Protein AF-A0A5Q4E7C0-F1 (afdb_monomer)

Radius of gyration: 47.59 Å; Cα contacts (8 Å, |Δi|>4): 1762; chains: 1; bounding box: 120×87×121 Å

Nearest PDB structures (foldseek):
  8gl6-assembly1_D  TM=8.696E-01  e=8.068E-04  Flavobacterium johnsoniae
  4lsd-assembly3_H  TM=7.490E-01  e=9.276E-04  Homo sapiens
  8gln-assembly1_D  TM=7.890E-01  e=3.109E-03  Flavobacterium johnsoniae
  2dm4-assembly1_A  TM=6.962E-01  e=1.226E-03  Homo sapiens
  5m8e-assembly1_B  TM=6.088E-01  e=7.524E-05  Weissella cibaria

Secondary structure (DSSP, 8-state):
-----------------PPPPPEEEE--SS-EEEEEEEE-SSEEEEEEEE-TTSSS-EEEEEEEETT-PBPSS-EEEE---SS-EEEEEEEEETTEEEEEEEEESSTT---EEEEEEEEETTSPEEEEEEE--SS--S-EEEEEEEE-SS-EEEEEEES-TTS--EEEEEEE-TTSSEEEEEEEE--TTS-TT--EEEEEEEE-SS-EEEEEEEEEESEEEEEEEEE-TTS-BSS--EES---SSS-EEEEEEEE-SS-EEEEEEE-TTSSS-EEEEEEE-TT--EEEEEEEEE--TT-------EEEE-SS-EEEEEEEEEEEE-----SSS---HHHHS-PPTT-EEEEEEEEEEEE-TTS-BSS--EEEE-SSS-EEEEEEEE-SSEEEEEEEE-TTTTSS-EEEEEEEEPPPPP--PPPEEEEEEEETTEEEEEEEPPS--TTEEEEEEEETTEEEEEEE-SSEEEE----TT-EEEEEEEEEETTEEPPP---EEEEPPPPEEEEEEEEEE--TTSPPEE-TT-EEEETTTEEEE--TTSEEEEEEEEP-SEEEEEEE-TTB--EEEEEES--TT-EEEEEEPB---S----S--SEEEESSSBSSEEEEEEEEEEEEEEEE-TTS-EEEEEEEEEEEEEEEE-TTSPSEEEEEEEEETTS-EEEEEEEE-

pLDDT: mean 84.05, std 16.21, range [26.16, 98.69]

Structure (mmCIF, N/CA/C/O backbone):
data_AF-A0A5Q4E7C0-F1
#
_entry.id   AF-A0A5Q4E7C0-F1
#
loop_
_atom_site.group_PDB
_atom_site.id
_atom_site.type_symbol
_atom_site.label_atom_id
_atom_site.label_alt_id
_atom_site.label_comp_id
_atom_site.label_asym_id
_atom_site.label_entity_id
_atom_site.label_seq_id
_atom_site.pdbx_PDB_ins_code
_atom_site.Cartn_x
_atom_site.Cartn_y
_atom_site.Cartn_z
_atom_site.occupancy
_atom_site.B_iso_or_equiv
_atom_site.auth_seq_id
_atom_site.auth_comp_id
_atom_site.auth_asym_id
_atom_site.auth_atom_id
_atom_site.pdbx_PDB_model_num
ATOM 1 N N . MET A 1 1 ? 0.612 62.319 -13.928 1.00 38.25 1 MET A N 1
ATOM 2 C CA . MET A 1 1 ? 0.643 61.251 -14.957 1.00 38.25 1 MET A CA 1
ATOM 3 C C . MET A 1 1 ? 1.933 60.479 -14.730 1.00 38.25 1 MET A C 1
ATOM 5 O O . MET A 1 1 ? 2.961 61.124 -14.754 1.00 38.25 1 MET A O 1
ATOM 9 N N . LYS A 1 2 ? 1.989 59.189 -14.405 1.00 33.19 2 LYS A N 1
ATOM 10 C CA . LYS A 1 2 ? 1.045 58.071 -14.517 1.00 33.19 2 LYS A CA 1
ATOM 11 C C . LYS A 1 2 ? 1.163 57.208 -13.246 1.00 33.19 2 LYS A C 1
ATOM 13 O O . LYS A 1 2 ? 2.269 56.993 -12.766 1.00 33.19 2 LYS A O 1
ATOM 18 N N . LYS A 1 3 ? 0.028 56.748 -12.712 1.00 32.31 3 LYS A N 1
ATOM 19 C CA . LYS A 1 3 ? -0.039 55.616 -11.777 1.00 32.31 3 LYS A CA 1
ATOM 20 C C . LYS A 1 3 ? 0.140 54.349 -12.616 1.00 32.31 3 LYS A C 1
ATOM 22 O O . LYS A 1 3 ? -0.642 54.164 -13.545 1.00 32.31 3 LYS A O 1
ATOM 27 N N . SER A 1 4 ? 1.128 53.517 -12.308 1.00 30.39 4 SER A N 1
ATOM 28 C CA . SER A 1 4 ? 1.173 52.139 -12.802 1.00 30.39 4 SER A CA 1
ATOM 29 C C . SER A 1 4 ? 0.552 51.252 -11.732 1.00 30.39 4 SER A C 1
ATOM 31 O O . SER A 1 4 ? 1.042 51.183 -10.609 1.00 30.39 4 SER A O 1
ATOM 33 N N . ILE A 1 5 ? -0.592 50.671 -12.077 1.00 32.06 5 ILE A N 1
ATOM 34 C CA . ILE A 1 5 ? -1.307 49.660 -11.307 1.00 32.06 5 ILE A CA 1
ATOM 35 C C . ILE A 1 5 ? -0.586 48.341 -11.585 1.00 32.06 5 ILE A C 1
ATOM 37 O O . ILE A 1 5 ? -0.561 47.896 -12.729 1.00 32.06 5 ILE A O 1
ATOM 41 N N . LEU A 1 6 ? 0.039 47.762 -10.561 1.00 28.81 6 LEU A N 1
ATOM 42 C CA . LEU A 1 6 ? 0.523 46.387 -10.600 1.00 28.81 6 LEU A CA 1
ATOM 43 C C . LEU A 1 6 ? -0.678 45.503 -10.248 1.00 28.81 6 LEU A C 1
ATOM 45 O O . LEU A 1 6 ? -1.140 45.498 -9.108 1.00 28.81 6 LEU A O 1
ATOM 49 N N . LEU A 1 7 ? -1.249 44.855 -11.259 1.00 26.16 7 LEU A N 1
ATOM 50 C CA . LEU A 1 7 ? -2.330 43.893 -11.103 1.00 26.16 7 LEU A CA 1
ATOM 51 C C . LEU A 1 7 ? -1.687 42.565 -10.674 1.00 26.16 7 LEU A C 1
ATOM 53 O O . LEU A 1 7 ? -1.186 41.827 -11.516 1.00 26.16 7 LEU A O 1
ATOM 57 N N . LEU A 1 8 ? -1.640 42.289 -9.368 1.00 29.36 8 LEU A N 1
ATOM 58 C CA . LEU A 1 8 ? -1.431 40.924 -8.888 1.00 29.36 8 LEU A CA 1
ATOM 59 C C . LEU A 1 8 ? -2.700 40.134 -9.224 1.00 29.36 8 LEU A C 1
ATOM 61 O O . LEU A 1 8 ? -3.740 40.345 -8.599 1.00 29.36 8 LEU A O 1
ATOM 65 N N . LEU A 1 9 ? -2.623 39.249 -10.219 1.00 27.31 9 LEU A N 1
ATOM 66 C CA . LEU A 1 9 ? -3.576 38.152 -10.334 1.00 27.31 9 LEU A CA 1
ATOM 67 C C . LEU A 1 9 ? -3.299 37.187 -9.175 1.00 27.31 9 LEU A C 1
ATOM 69 O O . LEU A 1 9 ? -2.432 36.327 -9.264 1.00 27.31 9 LEU A O 1
ATOM 73 N N . PHE A 1 10 ? -4.034 37.347 -8.078 1.00 27.94 10 PHE A N 1
ATOM 74 C CA . PHE A 1 10 ? -4.340 36.219 -7.209 1.00 27.94 10 PHE A CA 1
ATOM 75 C C . PHE A 1 10 ? -5.337 35.352 -7.979 1.00 27.94 10 PHE A C 1
ATOM 77 O O . PHE A 1 10 ? -6.518 35.694 -8.067 1.00 27.94 10 PHE A O 1
ATOM 84 N N . ILE A 1 11 ? -4.866 34.262 -8.582 1.00 32.81 11 ILE A N 1
ATOM 85 C CA . ILE A 1 11 ? -5.765 33.177 -8.965 1.00 32.81 11 ILE A CA 1
ATOM 86 C C . ILE A 1 11 ? -6.118 32.484 -7.653 1.00 32.81 11 ILE A C 1
ATOM 88 O O . ILE A 1 11 ? -5.355 31.684 -7.124 1.00 32.81 11 ILE A O 1
ATOM 92 N N . ALA A 1 12 ? -7.249 32.886 -7.080 1.00 28.12 12 ALA A N 1
ATOM 93 C CA . ALA A 1 12 ? -7.925 32.095 -6.074 1.00 28.12 12 ALA A CA 1
ATOM 94 C C . ALA A 1 12 ? -8.356 30.795 -6.758 1.00 28.12 12 ALA A C 1
ATOM 96 O O . ALA A 1 12 ? -9.294 30.809 -7.562 1.00 28.12 12 ALA A O 1
ATOM 97 N N . SER A 1 13 ? -7.670 29.691 -6.459 1.00 31.78 13 SER A N 1
ATOM 98 C CA . SER A 1 13 ? -8.275 28.372 -6.587 1.00 31.78 13 SER A CA 1
ATOM 99 C C . SER A 1 13 ? -9.593 28.434 -5.817 1.00 31.78 13 SER A C 1
ATOM 101 O O . SER A 1 13 ? -9.633 28.667 -4.609 1.00 31.78 13 SER A O 1
ATOM 103 N N . HIS A 1 14 ? -10.704 28.360 -6.545 1.00 30.86 14 HIS A N 1
ATOM 104 C CA . HIS A 1 14 ? -12.028 28.248 -5.951 1.00 30.86 14 HIS A CA 1
ATOM 105 C C . HIS A 1 14 ? -12.173 26.833 -5.386 1.00 30.86 14 HIS A C 1
ATOM 107 O O . HIS A 1 14 ? -12.883 26.008 -5.941 1.00 30.86 14 HIS A O 1
ATOM 113 N N . PHE A 1 15 ? -11.530 26.570 -4.254 1.00 30.95 15 PHE A N 1
ATOM 114 C CA . PHE A 1 15 ? -12.076 25.642 -3.279 1.00 30.95 15 PHE A CA 1
ATOM 115 C C . PHE A 1 15 ? -12.756 26.497 -2.216 1.00 30.95 15 PHE A C 1
ATOM 117 O O . PHE A 1 15 ? -12.195 26.810 -1.172 1.00 30.95 15 PHE A O 1
ATOM 124 N N . ILE A 1 16 ? -13.993 26.911 -2.495 1.00 28.52 16 ILE A N 1
ATOM 125 C CA . ILE A 1 16 ? -14.948 27.075 -1.398 1.00 28.52 16 ILE A CA 1
ATOM 126 C C . ILE A 1 16 ? -15.440 25.656 -1.112 1.00 28.52 16 ILE A C 1
ATOM 128 O O . ILE A 1 16 ? -16.555 25.286 -1.465 1.00 28.52 16 ILE A O 1
ATOM 132 N N . THR A 1 17 ? -14.569 24.823 -0.545 1.00 37.03 17 THR A N 1
ATOM 133 C CA . THR A 1 17 ? -15.024 23.663 0.204 1.00 37.03 17 THR A CA 1
ATOM 134 C C . THR A 1 17 ? -15.703 24.244 1.430 1.00 37.03 17 THR A C 1
ATOM 136 O O . THR A 1 17 ? -15.088 24.925 2.252 1.00 37.03 17 THR A O 1
ATOM 139 N N . GLN A 1 18 ? -17.020 24.066 1.516 1.00 35.75 18 GLN A N 1
ATOM 140 C CA . GLN A 1 18 ? -17.698 24.122 2.802 1.00 35.75 18 GLN A CA 1
ATOM 141 C C . GLN A 1 18 ? -16.845 23.276 3.751 1.00 35.75 18 GLN A C 1
ATOM 143 O O . GLN A 1 18 ? -16.598 22.112 3.444 1.00 35.75 18 GLN A O 1
ATOM 148 N N . ALA A 1 19 ? -16.290 23.882 4.806 1.00 48.62 19 ALA A N 1
ATOM 149 C CA . ALA A 1 19 ? -15.492 23.138 5.770 1.00 48.62 19 ALA A CA 1
ATOM 150 C C . ALA A 1 19 ? -16.342 21.945 6.216 1.00 48.62 19 ALA A C 1
ATOM 152 O O . ALA A 1 19 ? -17.463 22.156 6.686 1.00 48.62 19 ALA A O 1
ATOM 153 N N . ALA A 1 20 ? -15.864 20.727 5.952 1.00 66.69 20 ALA A N 1
ATOM 154 C CA . ALA A 1 20 ? -16.591 19.520 6.304 1.00 66.69 20 ALA A CA 1
ATOM 155 C C . ALA A 1 20 ? -16.920 19.586 7.803 1.00 66.69 20 ALA A C 1
ATOM 157 O O . ALA A 1 20 ? -16.056 19.901 8.624 1.00 66.69 20 ALA A O 1
ATOM 158 N N . GLU A 1 21 ? -18.196 19.412 8.139 1.00 84.75 21 GLU A N 1
ATOM 159 C CA . GLU A 1 21 ? -18.675 19.562 9.510 1.00 84.75 21 GLU A CA 1
ATOM 160 C C . GLU A 1 21 ? -18.381 18.277 10.286 1.00 84.75 21 GLU A C 1
ATOM 162 O O . GLU A 1 21 ? -18.687 17.176 9.824 1.00 84.75 21 GLU A O 1
ATOM 167 N N . GLU A 1 22 ? -17.759 18.410 11.457 1.00 93.12 22 GLU A N 1
ATOM 168 C CA . GLU A 1 22 ? -17.497 17.267 12.327 1.00 93.12 22 GLU A CA 1
ATOM 169 C C . GLU A 1 22 ? -18.813 16.704 12.883 1.00 93.12 22 GLU A C 1
ATOM 171 O O . GLU A 1 22 ? -19.705 17.434 13.319 1.00 93.12 22 GLU A O 1
ATOM 176 N N . ILE A 1 23 ? -18.905 15.382 12.916 1.00 95.31 23 ILE A N 1
ATOM 177 C CA . ILE A 1 23 ? -20.088 14.620 13.293 1.00 95.31 23 ILE A CA 1
ATOM 178 C C . ILE A 1 23 ? -19.962 14.226 14.771 1.00 95.31 23 ILE A C 1
ATOM 180 O O . ILE A 1 23 ? -19.063 13.452 15.107 1.00 95.31 23 ILE A O 1
ATOM 184 N N . PRO A 1 24 ? -20.842 14.696 15.673 1.00 95.19 24 PRO A N 1
ATOM 185 C CA . PRO A 1 24 ? -20.871 14.232 17.057 1.00 95.19 24 PRO A CA 1
ATOM 186 C C . PRO A 1 24 ? -21.480 12.824 17.118 1.00 95.19 24 PRO A C 1
ATOM 188 O O . PRO A 1 24 ? -22.698 12.659 17.054 1.00 95.19 24 PRO A O 1
ATOM 191 N N . ILE A 1 25 ? -20.639 11.795 17.234 1.00 96.50 25 ILE A N 1
ATOM 192 C CA . ILE A 1 25 ? -21.076 10.390 17.222 1.00 96.50 25 ILE A CA 1
ATOM 193 C C . ILE A 1 25 ? -21.559 9.962 18.610 1.00 96.50 25 ILE A C 1
ATOM 195 O O . ILE A 1 25 ? -22.623 9.357 18.737 1.00 96.50 25 ILE A O 1
ATOM 199 N N . ALA A 1 26 ? -20.793 10.285 19.654 1.00 93.88 26 ALA A N 1
ATOM 200 C CA . ALA A 1 26 ? -21.159 9.994 21.036 1.00 93.88 26 ALA A CA 1
ATOM 201 C C . ALA A 1 26 ? -20.655 11.103 21.962 1.00 93.88 26 ALA A C 1
ATOM 203 O O . ALA A 1 26 ? -19.454 11.251 22.149 1.00 93.88 26 ALA A O 1
ATOM 204 N N . THR A 1 27 ? -21.580 11.876 22.531 1.00 90.75 27 THR A N 1
ATOM 205 C CA . THR A 1 27 ? -21.290 13.041 23.395 1.00 90.75 27 THR A CA 1
ATOM 206 C C . THR A 1 27 ? -22.042 12.947 24.721 1.00 90.75 27 THR A C 1
ATOM 208 O O . THR A 1 27 ? -22.630 13.908 25.228 1.00 90.75 27 THR A O 1
ATOM 211 N N . GLU A 1 28 ? -22.186 11.72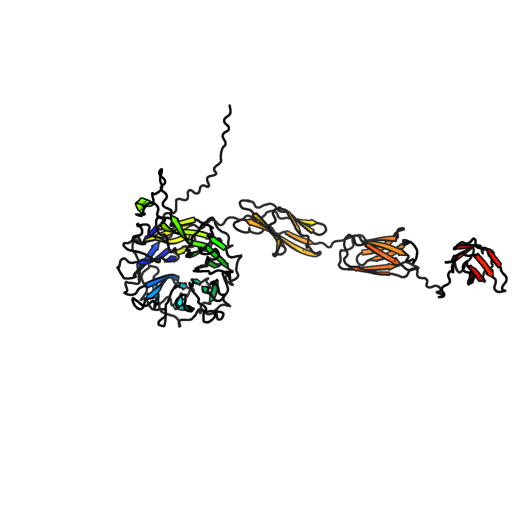2 25.198 1.00 85.75 28 GLU A N 1
ATOM 212 C CA . GLU A 1 28 ? -22.989 11.387 26.359 1.00 85.75 28 GLU A CA 1
ATOM 213 C C . GLU A 1 28 ? -22.184 11.641 27.648 1.00 85.75 28 GLU A C 1
ATOM 215 O O . GLU A 1 28 ? -20.959 11.700 27.601 1.00 85.75 28 GLU A O 1
ATOM 220 N N . PRO A 1 29 ? -22.807 11.785 28.834 1.00 82.75 29 PRO A N 1
ATOM 221 C CA . PRO A 1 29 ? -22.053 12.041 30.063 1.00 82.75 29 PRO A CA 1
ATOM 222 C C . PRO A 1 29 ? -20.962 10.988 30.330 1.00 82.75 29 PRO A C 1
ATOM 224 O O . PRO A 1 29 ? -21.204 9.800 30.142 1.00 82.75 29 PRO A O 1
ATOM 227 N N . TYR A 1 30 ? -19.827 11.412 30.902 1.00 83.69 30 TYR A N 1
ATOM 228 C CA . TYR A 1 30 ? -18.617 10.594 31.127 1.00 83.69 30 TYR A CA 1
ATOM 229 C C . TYR A 1 30 ? -17.862 10.234 29.841 1.00 83.69 30 TYR A C 1
ATOM 231 O O . TYR A 1 30 ? -18.302 10.550 28.753 1.00 83.69 30 TYR A O 1
ATOM 239 N N . SER A 1 31 ? -16.677 9.629 29.965 1.00 86.69 31 SER A N 1
ATOM 240 C CA . SER A 1 31 ? -15.822 9.378 28.801 1.00 86.69 31 SER A CA 1
ATOM 241 C C . SER A 1 31 ? -16.335 8.244 27.910 1.00 86.69 31 SER A C 1
ATOM 243 O O . SER A 1 31 ? -16.548 7.127 28.394 1.00 86.69 31 SER A O 1
ATOM 245 N N . GLN A 1 32 ? -16.366 8.501 26.607 1.00 91.06 32 GLN A N 1
ATOM 246 C CA . GLN A 1 32 ? -16.348 7.522 25.533 1.00 91.06 32 GLN A CA 1
ATOM 247 C C . GLN A 1 32 ? -14.939 7.436 24.925 1.00 91.06 32 GLN A C 1
ATOM 249 O O . GLN A 1 32 ? -14.267 8.441 24.707 1.00 91.06 32 GLN A O 1
ATOM 254 N N . THR A 1 33 ? -14.430 6.220 24.722 1.00 90.94 33 THR A N 1
ATOM 255 C CA . THR A 1 33 ? -13.030 5.990 24.310 1.00 90.94 33 THR A CA 1
ATOM 256 C C . THR A 1 33 ? -12.891 4.786 23.381 1.00 90.94 33 THR A C 1
ATOM 258 O O . THR A 1 33 ? -13.804 3.976 23.267 1.00 90.94 33 THR A O 1
ATOM 261 N N . SER A 1 34 ? -11.727 4.643 22.747 1.00 89.50 34 SER A N 1
ATOM 262 C CA . SER A 1 34 ? -11.350 3.506 21.895 1.00 89.50 34 SER A CA 1
ATOM 263 C C . SER A 1 34 ? -12.333 3.247 20.748 1.00 89.50 34 SER A C 1
ATOM 265 O O . SER A 1 34 ? -12.752 2.111 20.522 1.00 89.50 34 SER A O 1
ATOM 267 N N . ALA A 1 35 ? -12.698 4.316 20.035 1.00 93.94 35 ALA A N 1
ATOM 268 C CA . ALA A 1 35 ? -13.548 4.214 18.859 1.00 93.94 35 ALA A CA 1
ATOM 269 C C . ALA A 1 35 ? -12.886 3.376 17.750 1.00 93.94 35 ALA A C 1
ATOM 271 O O . ALA A 1 35 ? -11.698 3.521 17.455 1.00 93.94 35 ALA A O 1
ATOM 272 N N . ILE A 1 36 ? -13.682 2.505 17.143 1.00 95.62 36 ILE A N 1
ATOM 273 C CA . ILE A 1 36 ? -13.370 1.712 15.955 1.00 95.62 36 ILE A CA 1
ATOM 274 C C . ILE A 1 36 ? -14.550 1.865 14.996 1.00 95.62 36 ILE A C 1
ATOM 276 O O . ILE A 1 36 ? -15.694 1.891 15.448 1.00 95.62 36 ILE A O 1
ATOM 280 N N . ALA A 1 37 ? -14.294 1.986 13.699 1.00 97.31 37 ALA A N 1
ATOM 281 C CA . ALA A 1 37 ? -15.340 2.104 12.689 1.00 97.31 37 ALA A CA 1
ATOM 282 C C . ALA A 1 37 ? -15.185 1.018 11.625 1.00 97.31 37 ALA A C 1
ATOM 284 O O . ALA A 1 37 ? -14.070 0.616 11.305 1.00 97.31 37 ALA A O 1
ATOM 285 N N . THR A 1 38 ? -16.310 0.582 11.069 1.00 97.81 38 THR A N 1
ATOM 286 C CA . THR A 1 38 ? -16.391 -0.265 9.874 1.00 97.81 38 THR A CA 1
ATOM 287 C C . THR A 1 38 ? -17.603 0.160 9.034 1.00 97.81 38 THR A C 1
ATOM 289 O O . THR A 1 38 ? -18.366 1.034 9.457 1.00 97.81 38 THR A O 1
ATOM 292 N N . HIS A 1 39 ? -17.792 -0.431 7.857 1.00 97.44 39 HIS A N 1
ATOM 293 C CA . HIS A 1 39 ? -18.930 -0.172 6.969 1.00 97.44 39 HIS A CA 1
ATOM 294 C C . HIS A 1 39 ? -19.573 -1.493 6.548 1.00 97.44 39 HIS A C 1
ATOM 296 O O . HIS A 1 39 ? -18.871 -2.473 6.310 1.00 97.44 39 HIS A O 1
ATOM 302 N N . ASN A 1 40 ? -20.904 -1.535 6.499 1.00 96.44 40 ASN A N 1
ATOM 303 C CA . ASN A 1 40 ? -21.658 -2.758 6.198 1.00 96.44 40 ASN A CA 1
ATOM 304 C C . ASN A 1 40 ? -22.188 -2.840 4.753 1.00 96.44 40 ASN A C 1
ATOM 306 O O . ASN A 1 40 ? -22.997 -3.713 4.437 1.00 96.44 40 ASN A O 1
ATOM 310 N N . GLY A 1 41 ? -21.772 -1.918 3.886 1.00 94.62 41 GLY A N 1
ATOM 311 C CA . GLY A 1 41 ? -22.298 -1.729 2.533 1.00 94.62 41 GLY A CA 1
ATOM 312 C C . GLY A 1 41 ? -23.452 -0.724 2.442 1.00 94.62 41 GLY A C 1
ATOM 313 O O . GLY A 1 41 ? -23.738 -0.231 1.355 1.00 94.62 41 GLY A O 1
ATOM 314 N N . GLU A 1 42 ? -24.079 -0.351 3.561 1.00 96.06 42 GLU A N 1
ATOM 315 C CA . GLU A 1 42 ? -25.183 0.620 3.599 1.00 96.06 42 GLU A CA 1
ATOM 316 C C . GLU A 1 42 ? -24.863 1.851 4.459 1.00 96.06 42 GLU A C 1
ATOM 318 O O . GLU A 1 42 ? -25.211 2.975 4.095 1.00 96.06 42 GLU A O 1
ATOM 323 N N . GLN A 1 43 ? -24.231 1.645 5.614 1.00 97.50 43 GLN A N 1
ATOM 324 C CA . GLN A 1 43 ? -23.937 2.656 6.625 1.00 97.50 43 GLN A CA 1
ATOM 325 C C . GLN A 1 43 ? -22.646 2.305 7.374 1.00 97.50 43 GLN A C 1
ATOM 327 O O . GLN A 1 43 ? -22.229 1.147 7.465 1.00 97.50 43 GLN A O 1
ATOM 332 N N . PHE A 1 44 ? -22.031 3.314 7.980 1.00 98.38 44 PHE A N 1
ATOM 333 C CA . PHE A 1 44 ? -20.928 3.116 8.909 1.00 98.38 44 PHE A CA 1
ATOM 334 C C . PHE A 1 44 ? -21.451 2.663 10.270 1.00 98.38 44 PHE A C 1
ATOM 336 O O . PHE A 1 44 ? -22.512 3.102 10.722 1.00 98.38 44 PHE A O 1
ATOM 343 N N . PHE A 1 45 ? -20.665 1.847 10.966 1.00 98.44 45 PHE A N 1
ATOM 344 C CA . PHE A 1 45 ? -20.913 1.474 12.351 1.00 98.44 45 PHE A CA 1
ATOM 345 C C . PHE A 1 45 ? -19.677 1.759 13.199 1.00 98.44 45 PHE A C 1
ATOM 347 O O . PHE A 1 45 ? -18.609 1.193 12.963 1.00 98.44 45 PHE A O 1
ATOM 354 N N . ALA A 1 46 ? -19.820 2.654 14.178 1.00 98.06 46 ALA A N 1
ATOM 355 C CA . ALA A 1 46 ? -18.754 3.019 15.102 1.00 98.06 46 ALA A CA 1
ATOM 356 C C . ALA A 1 46 ? -19.000 2.375 16.468 1.00 98.06 46 ALA A C 1
ATOM 358 O O . ALA A 1 46 ? -20.020 2.653 17.093 1.00 98.06 46 ALA A O 1
ATOM 359 N N . GLY A 1 47 ? -18.069 1.544 16.938 1.00 96.19 47 GLY A N 1
ATOM 360 C CA . GLY A 1 47 ? -18.075 0.940 18.272 1.00 96.19 47 GLY A CA 1
ATOM 361 C C . GLY A 1 47 ? -17.082 1.625 19.214 1.00 96.19 47 GLY A C 1
ATOM 362 O O . GLY A 1 47 ? -16.002 2.021 18.787 1.00 96.19 47 GLY A O 1
ATOM 363 N N . TYR A 1 48 ? -17.417 1.765 20.495 1.00 93.88 48 TYR A N 1
ATOM 364 C CA . TYR A 1 48 ? -16.579 2.436 21.499 1.00 93.88 48 TYR A CA 1
ATOM 365 C C . TYR A 1 48 ? -16.852 1.923 22.916 1.00 93.88 48 TYR A C 1
ATOM 367 O O . TYR A 1 48 ? -17.892 1.330 23.212 1.00 93.88 48 TYR A O 1
ATOM 375 N N . ILE A 1 49 ? -15.899 2.175 23.813 1.00 90.88 49 ILE A N 1
ATOM 376 C CA . ILE A 1 49 ? -16.065 2.011 25.259 1.00 90.88 49 ILE A CA 1
ATOM 377 C C . ILE A 1 49 ? -16.847 3.204 25.793 1.00 90.88 49 ILE A C 1
ATOM 379 O O . ILE A 1 49 ? -16.473 4.340 25.523 1.00 90.88 49 ILE A O 1
ATOM 383 N N . ASP A 1 50 ? -17.849 2.953 26.628 1.00 88.25 50 ASP A N 1
ATOM 384 C CA . ASP A 1 50 ? -18.650 3.971 27.300 1.00 88.25 50 ASP A CA 1
ATOM 385 C C . ASP A 1 50 ? -18.605 3.791 28.824 1.00 88.25 50 ASP A C 1
ATOM 387 O O . ASP A 1 50 ? -18.691 2.672 29.342 1.00 88.25 50 ASP A O 1
ATOM 391 N N . ARG A 1 51 ? -18.452 4.902 29.554 1.00 82.88 51 ARG A N 1
ATOM 392 C CA . ARG A 1 51 ? -18.355 4.926 31.022 1.00 82.88 51 ARG A CA 1
ATOM 393 C C . ARG A 1 51 ? -19.593 5.470 31.736 1.00 82.88 51 ARG A C 1
ATOM 395 O O . ARG A 1 51 ? -19.538 5.673 32.951 1.00 82.88 51 ARG A O 1
ATOM 402 N N . ARG A 1 52 ? -20.721 5.666 31.048 1.00 78.62 52 ARG A N 1
ATOM 403 C CA . ARG A 1 52 ? -21.990 6.106 31.660 1.00 78.62 52 ARG A CA 1
ATOM 404 C C . ARG A 1 52 ? -22.447 5.228 32.827 1.00 78.62 52 ARG A C 1
ATOM 406 O O . ARG A 1 52 ? -23.001 5.746 33.795 1.00 78.62 52 ARG A O 1
ATOM 413 N N . GLY A 1 53 ? -22.174 3.922 32.781 1.00 68.88 53 GLY A N 1
ATOM 414 C CA . GLY A 1 53 ? -22.463 2.975 33.866 1.00 68.88 53 GLY A CA 1
ATOM 415 C C . GLY A 1 53 ? -21.553 3.079 35.107 1.00 68.88 53 GLY A C 1
ATOM 416 O O . GLY A 1 53 ? -21.716 2.302 36.049 1.00 68.88 53 GLY A O 1
ATOM 417 N N . GLY A 1 54 ? -20.590 4.010 35.150 1.00 68.69 54 GLY A N 1
ATOM 418 C CA . GLY A 1 54 ? -19.642 4.175 36.259 1.00 68.69 54 GLY A CA 1
ATOM 419 C C . GLY A 1 54 ? -18.333 3.393 36.070 1.00 68.69 54 GLY A C 1
ATOM 420 O O . GLY A 1 54 ? -17.546 3.708 35.185 1.00 68.69 54 GLY A O 1
ATOM 421 N N . THR A 1 55 ? -18.033 2.411 36.935 1.00 59.28 55 THR A N 1
ATOM 422 C CA . THR A 1 55 ? -16.756 1.651 36.901 1.00 59.28 55 THR A CA 1
ATOM 423 C C . THR A 1 55 ? -16.739 0.485 35.906 1.00 59.28 55 THR A C 1
ATOM 425 O O . THR A 1 55 ? -15.745 -0.237 35.838 1.00 59.28 55 THR A O 1
ATOM 428 N N . SER A 1 56 ? -17.837 0.239 35.190 1.00 62.34 56 SER A N 1
ATOM 429 C CA . SER A 1 56 ? -17.947 -0.837 34.204 1.00 62.34 56 SER A CA 1
ATOM 430 C C . SER A 1 56 ? -17.491 -0.347 32.833 1.00 62.34 56 SER A C 1
ATOM 432 O O . SER A 1 56 ? -17.883 0.734 32.407 1.00 62.34 56 SER A O 1
ATOM 434 N N . TYR A 1 57 ? -16.691 -1.161 32.146 1.00 73.81 57 TYR A N 1
ATOM 435 C CA . TYR A 1 57 ? -16.291 -0.944 30.756 1.00 73.81 57 TYR A CA 1
ATOM 436 C C . TYR A 1 57 ? -17.395 -1.518 29.866 1.00 73.81 57 TYR A C 1
ATOM 438 O O . TYR A 1 57 ? -17.406 -2.716 29.574 1.00 73.81 57 TYR A O 1
ATOM 446 N N . GLU A 1 58 ? -18.385 -0.690 29.546 1.00 85.75 58 GLU A N 1
ATOM 447 C CA . GLU A 1 58 ? -19.463 -1.059 28.631 1.00 85.75 58 GLU A CA 1
ATOM 448 C C . GLU A 1 58 ? -19.040 -0.751 27.199 1.00 85.75 58 GLU A C 1
ATOM 450 O O . GLU A 1 58 ? -18.263 0.174 26.970 1.00 85.75 58 GLU A O 1
ATOM 455 N N . PHE A 1 59 ? -19.547 -1.520 26.238 1.00 91.12 59 PHE A N 1
ATOM 456 C CA . PHE A 1 59 ? -19.290 -1.264 24.826 1.00 91.12 59 PHE A CA 1
ATOM 457 C C . PHE A 1 59 ? -20.598 -0.960 24.118 1.00 91.12 59 PHE A C 1
ATOM 459 O O . PHE A 1 59 ? -21.560 -1.729 24.221 1.00 91.12 59 PHE A O 1
ATOM 466 N N . TYR A 1 60 ? -20.605 0.149 23.393 1.00 93.69 60 TYR A N 1
ATOM 467 C CA . TYR A 1 60 ? -21.738 0.610 22.609 1.00 93.69 60 TYR A CA 1
ATOM 468 C C . TYR A 1 60 ? -21.313 0.868 21.170 1.00 93.69 60 TYR A C 1
ATOM 470 O O . TYR A 1 60 ? -20.121 0.941 20.875 1.00 93.69 60 TYR A O 1
ATOM 478 N N . GLY A 1 61 ? -22.292 1.007 20.285 1.00 95.75 61 GLY A N 1
ATOM 479 C CA . GLY A 1 61 ? -22.069 1.508 18.943 1.00 95.75 61 GLY A CA 1
ATOM 480 C C . GLY A 1 61 ? -23.186 2.412 18.441 1.00 95.75 61 GLY A C 1
ATOM 481 O O . GLY A 1 61 ? -24.290 2.433 18.990 1.00 95.75 61 GLY A O 1
ATOM 482 N N . ARG A 1 62 ? -22.884 3.164 17.386 1.00 97.62 62 ARG A N 1
ATOM 483 C CA . ARG A 1 62 ? -23.798 4.065 16.674 1.00 97.62 62 ARG A CA 1
ATOM 484 C C . ARG A 1 62 ? -23.669 3.816 15.181 1.00 97.62 62 ARG A C 1
ATOM 486 O O . ARG A 1 62 ? -22.554 3.651 14.686 1.00 97.62 62 ARG A O 1
ATOM 493 N N . PHE A 1 63 ? -24.797 3.815 14.477 1.00 98.38 63 PHE A N 1
ATOM 494 C CA . PHE A 1 63 ? -24.775 3.870 13.017 1.00 98.38 63 PHE A CA 1
ATOM 495 C C . PHE A 1 63 ? -24.614 5.313 12.561 1.00 98.38 63 PHE A C 1
ATOM 497 O O . PHE A 1 63 ? -25.164 6.223 13.186 1.00 98.38 63 PHE A O 1
ATOM 504 N N . ILE A 1 64 ? -23.880 5.502 11.471 1.00 98.31 64 ILE A N 1
ATOM 505 C CA . ILE A 1 64 ? -23.699 6.781 10.795 1.00 98.31 64 ILE A CA 1
ATOM 506 C C . ILE A 1 64 ? -24.013 6.547 9.319 1.00 98.31 64 ILE A C 1
ATOM 508 O O . ILE A 1 64 ? -23.393 5.701 8.676 1.00 98.31 64 ILE A O 1
ATOM 512 N N . SER A 1 65 ? -24.999 7.258 8.775 1.00 97.12 65 SER A N 1
ATOM 513 C CA . SER A 1 65 ? -25.320 7.163 7.348 1.00 97.12 65 SER A CA 1
ATOM 514 C C . SER A 1 65 ? -24.167 7.697 6.491 1.00 97.12 65 SER A C 1
ATOM 516 O O . SER A 1 65 ? -23.359 8.497 6.962 1.00 97.12 65 SER A O 1
ATOM 518 N N . ASN A 1 66 ? -24.135 7.359 5.199 1.00 94.25 66 ASN A N 1
ATOM 519 C CA . ASN A 1 66 ? -23.143 7.912 4.258 1.00 94.25 66 ASN A CA 1
ATOM 520 C C . ASN A 1 66 ? -23.273 9.444 4.060 1.00 94.25 66 ASN A C 1
ATOM 522 O O . ASN A 1 66 ? -22.481 10.054 3.351 1.00 94.25 66 ASN A O 1
ATOM 526 N N . GLN A 1 67 ? -24.288 10.078 4.664 1.00 92.31 67 GLN A N 1
ATOM 527 C CA . GLN A 1 67 ? -24.479 11.534 4.694 1.00 92.31 67 GLN A CA 1
ATOM 528 C C . GLN A 1 67 ? -24.167 12.149 6.072 1.00 92.31 67 GLN A C 1
ATOM 530 O O . GLN A 1 67 ? -24.306 13.356 6.247 1.00 92.31 67 GLN A O 1
ATOM 535 N N . GLY A 1 68 ? -23.762 11.341 7.057 1.00 93.88 68 GLY A N 1
ATOM 536 C CA . GLY A 1 68 ? -23.353 11.802 8.390 1.00 93.88 68 GLY A CA 1
ATOM 537 C C . GLY A 1 68 ? -24.460 11.850 9.432 1.00 93.88 68 GLY A C 1
ATOM 538 O O . GLY A 1 68 ? -24.260 12.392 10.516 1.00 93.88 68 GLY A O 1
ATOM 539 N N . GLU A 1 69 ? -25.623 11.268 9.144 1.00 96.31 69 GLU A N 1
ATOM 540 C CA . GLU A 1 69 ? -26.710 11.187 10.118 1.00 96.31 69 GLU A CA 1
ATOM 541 C C . GLU A 1 69 ? -26.438 10.060 11.118 1.00 96.31 69 GLU A C 1
ATOM 543 O O . GLU A 1 69 ? -26.324 8.894 10.737 1.00 96.31 69 GLU A O 1
ATOM 548 N N . VAL A 1 70 ? -26.357 10.403 12.404 1.00 97.81 70 VAL A N 1
ATOM 549 C CA . VAL A 1 70 ? -26.090 9.452 13.491 1.00 97.81 70 VAL A CA 1
ATOM 550 C C . VAL A 1 70 ? -27.399 8.860 14.021 1.00 97.81 70 VAL A C 1
ATOM 552 O O . VAL A 1 70 ? -28.387 9.573 14.214 1.00 97.81 70 VAL A O 1
ATOM 555 N N . SER A 1 71 ? -27.416 7.556 14.307 1.00 96.69 71 SER A N 1
ATOM 556 C CA . SER A 1 71 ? -28.575 6.883 14.901 1.00 96.69 71 SER A CA 1
ATOM 557 C C . SER A 1 71 ? -28.999 7.537 16.218 1.00 96.69 71 SER A C 1
ATOM 559 O O . SER A 1 71 ? -28.164 7.901 17.041 1.00 96.69 71 SER A O 1
ATOM 561 N N . ALA A 1 72 ? -30.309 7.643 16.460 1.00 91.81 72 ALA A N 1
ATOM 562 C CA . ALA A 1 72 ? -30.848 8.372 17.614 1.00 91.81 72 ALA A CA 1
ATOM 563 C C . ALA A 1 72 ? -30.458 7.773 18.981 1.00 91.81 72 ALA A C 1
ATOM 565 O O . ALA A 1 72 ? -30.366 8.502 19.968 1.00 91.81 72 ALA A O 1
ATOM 566 N N . SER A 1 73 ? -30.217 6.463 19.043 1.00 90.50 73 SER A N 1
ATOM 567 C CA . SER A 1 73 ? -29.810 5.743 20.252 1.00 90.50 73 SER A CA 1
ATOM 568 C C . SER A 1 73 ? -28.539 4.932 20.031 1.00 90.50 73 SER A C 1
ATOM 570 O O . SER A 1 73 ? -28.230 4.548 18.900 1.00 90.50 73 SER A O 1
ATOM 572 N N . ASP A 1 74 ? -27.845 4.640 21.131 1.00 92.12 74 ASP A N 1
ATOM 573 C CA . ASP A 1 74 ? -26.738 3.689 21.155 1.00 92.12 74 ASP A CA 1
ATOM 574 C C . ASP A 1 74 ? -27.239 2.241 21.086 1.00 92.12 74 ASP A C 1
ATOM 576 O O . ASP A 1 74 ? -28.279 1.892 21.652 1.00 92.12 74 ASP A O 1
ATOM 580 N N . TYR A 1 75 ? -26.429 1.381 20.484 1.00 94.38 75 TYR A N 1
ATOM 581 C CA . TYR A 1 75 ? -26.593 -0.066 20.486 1.00 94.38 75 TYR A CA 1
ATOM 582 C C . TYR A 1 75 ? -25.626 -0.675 21.493 1.00 94.38 75 TYR A C 1
ATOM 584 O O . TYR A 1 75 ? -24.417 -0.513 21.366 1.00 94.38 75 TYR A O 1
ATOM 592 N N . GLN A 1 76 ? -26.130 -1.365 22.515 1.00 91.62 76 GLN A N 1
ATOM 593 C CA . GLN A 1 76 ? -25.269 -2.017 23.503 1.00 91.62 76 GLN A CA 1
ATOM 594 C C . GLN A 1 76 ? -24.654 -3.291 22.910 1.00 91.62 76 GLN A C 1
ATOM 596 O O . GLN A 1 76 ? -25.330 -4.313 22.802 1.00 91.62 76 GLN A O 1
ATOM 601 N N . LEU A 1 77 ? -23.363 -3.250 22.579 1.00 92.44 77 LEU A N 1
ATOM 602 C CA . LEU A 1 77 ? -22.622 -4.379 22.004 1.00 92.44 77 LEU A CA 1
ATOM 603 C C . LEU A 1 77 ? -22.324 -5.433 23.075 1.00 92.44 77 LEU A C 1
ATOM 605 O O . LEU A 1 77 ? -22.603 -6.632 22.934 1.00 92.44 77 LEU A O 1
ATOM 609 N N . VAL A 1 78 ? -21.798 -4.960 24.204 1.00 88.31 78 VAL A N 1
ATOM 610 C CA . VAL A 1 78 ? -21.422 -5.791 25.345 1.00 88.31 78 VAL A CA 1
ATOM 611 C C . VAL A 1 78 ? -22.001 -5.166 26.617 1.00 88.31 78 VAL A C 1
ATOM 613 O O . VAL A 1 78 ? -21.658 -4.028 26.948 1.00 88.31 78 VAL A O 1
ATOM 616 N N . PRO A 1 79 ? -22.862 -5.897 27.351 1.00 78.00 79 PRO A N 1
ATOM 617 C CA . PRO A 1 79 ? -23.423 -5.433 28.612 1.00 78.00 79 PRO A CA 1
ATOM 618 C C . PRO A 1 79 ? -22.358 -5.136 29.672 1.00 78.00 79 PRO A C 1
ATOM 620 O O . PRO A 1 79 ? -21.234 -5.655 29.621 1.00 78.00 79 PRO A O 1
ATOM 623 N N . SER A 1 80 ? -22.743 -4.366 30.692 1.00 76.19 80 SER A N 1
ATOM 624 C CA . SER A 1 80 ? -21.900 -4.131 31.864 1.00 76.19 80 SER A CA 1
ATOM 625 C C . SER A 1 80 ? -21.432 -5.430 32.502 1.00 76.19 80 SER A C 1
ATOM 627 O O . SER A 1 80 ? -22.178 -6.383 32.732 1.00 76.19 80 SER A O 1
ATOM 629 N N . HIS A 1 81 ? -20.144 -5.446 32.815 1.00 72.62 81 HIS A N 1
ATOM 630 C CA . HIS A 1 81 ? -19.496 -6.546 33.495 1.00 72.62 81 HIS A CA 1
ATOM 631 C C . HIS A 1 81 ? -18.349 -6.016 34.360 1.00 72.62 81 HIS A C 1
ATOM 633 O O . HIS A 1 81 ? -17.777 -4.958 34.106 1.00 72.62 81 HIS A O 1
ATOM 639 N N . ASN A 1 82 ? -18.009 -6.769 35.405 1.00 68.88 82 ASN A N 1
ATOM 640 C CA . ASN A 1 82 ? -17.082 -6.326 36.454 1.00 68.88 82 ASN A CA 1
ATOM 641 C C . ASN A 1 82 ? -15.598 -6.539 36.103 1.00 68.88 82 ASN A C 1
ATOM 643 O O . ASN A 1 82 ? -14.770 -6.651 37.004 1.00 68.88 82 ASN A O 1
ATOM 647 N N . ALA A 1 83 ? -15.262 -6.662 34.818 1.00 74.38 83 ALA A N 1
ATOM 648 C CA . ALA A 1 83 ? -13.882 -6.818 34.376 1.00 74.38 83 ALA A CA 1
ATOM 649 C C . ALA A 1 83 ? -13.447 -5.585 33.594 1.00 74.38 83 ALA A C 1
ATOM 651 O O . ALA A 1 83 ? -14.238 -5.010 32.848 1.00 74.38 83 ALA A O 1
ATOM 652 N N . MET A 1 84 ? -12.181 -5.202 33.751 1.00 75.38 84 MET A N 1
ATOM 653 C CA . MET A 1 84 ? -11.589 -4.204 32.875 1.00 75.38 84 MET A CA 1
ATOM 654 C C . MET A 1 84 ? -11.512 -4.780 31.470 1.00 75.38 84 MET A C 1
ATOM 656 O O . MET A 1 84 ? -10.883 -5.821 31.261 1.00 75.38 84 MET A O 1
ATOM 660 N N . SER A 1 85 ? -12.141 -4.090 30.531 1.00 77.69 85 SER A N 1
ATOM 661 C CA . SER A 1 85 ? -12.135 -4.467 29.130 1.00 77.69 85 SER A CA 1
ATOM 662 C C . SER A 1 85 ? -11.644 -3.299 28.301 1.00 77.69 85 SER A C 1
ATOM 664 O O . SER A 1 85 ? -12.108 -2.174 28.452 1.00 77.69 85 SER A O 1
ATOM 666 N N . ILE A 1 86 ? -10.634 -3.573 27.488 1.00 78.69 86 ILE A N 1
ATOM 667 C CA . ILE A 1 86 ? -9.898 -2.592 26.689 1.00 78.69 86 ILE A CA 1
ATOM 668 C C . ILE A 1 86 ? -9.508 -3.248 25.365 1.00 78.69 86 ILE A C 1
ATOM 670 O O . ILE A 1 86 ? -9.624 -4.467 25.249 1.00 78.69 86 ILE A O 1
ATOM 674 N N . MET A 1 87 ? -8.969 -2.477 24.417 1.00 83.44 87 MET A N 1
ATOM 675 C CA . MET A 1 87 ? -8.449 -2.990 23.139 1.00 83.44 87 MET A CA 1
ATOM 676 C C . MET A 1 87 ? -9.512 -3.794 22.388 1.00 83.44 87 MET A C 1
ATOM 678 O O . MET A 1 87 ? -9.591 -5.018 22.510 1.00 83.44 87 MET A O 1
ATOM 682 N N . ASN A 1 88 ? -10.346 -3.076 21.652 1.00 92.81 88 ASN A N 1
ATOM 683 C CA . ASN A 1 88 ? -11.429 -3.637 20.867 1.00 92.81 88 ASN A CA 1
ATOM 684 C C . ASN A 1 88 ? -11.139 -3.587 19.372 1.00 92.81 88 ASN A C 1
ATOM 686 O O . ASN A 1 88 ? -10.319 -2.796 18.906 1.00 92.81 88 ASN A O 1
ATOM 690 N N . ASP A 1 89 ? -11.869 -4.423 18.653 1.00 96.31 89 ASP A N 1
ATOM 691 C CA . ASP A 1 89 ? -11.894 -4.474 17.205 1.00 96.31 89 ASP A CA 1
ATOM 692 C C . ASP A 1 89 ? -13.304 -4.779 16.711 1.00 96.31 89 ASP A C 1
ATOM 694 O O . ASP A 1 89 ? -14.107 -5.377 17.437 1.00 96.31 89 ASP A O 1
ATOM 698 N N . LEU A 1 90 ? -13.597 -4.334 15.495 1.00 96.75 90 LEU A N 1
ATOM 699 C CA . LEU A 1 90 ? -14.895 -4.474 14.859 1.00 96.75 90 LEU A CA 1
ATOM 700 C C . LEU A 1 90 ? -14.674 -4.755 13.374 1.00 96.75 90 LEU A C 1
ATOM 702 O O . LEU A 1 90 ? -14.082 -3.931 12.682 1.00 96.75 90 LEU A O 1
ATOM 706 N N . ALA A 1 91 ? -15.198 -5.878 12.898 1.00 97.38 91 ALA A N 1
ATOM 707 C CA . ALA A 1 91 ? -15.184 -6.241 11.487 1.00 97.38 91 ALA A CA 1
ATOM 708 C C . ALA A 1 91 ? -16.589 -6.625 11.019 1.00 97.38 91 ALA A C 1
ATOM 710 O O . ALA A 1 91 ? -17.420 -7.068 11.818 1.00 97.38 91 ALA A O 1
ATOM 711 N N . TYR A 1 92 ? -16.850 -6.450 9.727 1.00 97.81 92 TYR A N 1
ATOM 712 C CA . TYR A 1 92 ? -18.109 -6.802 9.079 1.00 97.81 92 TYR A CA 1
ATOM 713 C C . TYR A 1 92 ? -17.919 -7.992 8.131 1.00 97.81 92 TYR A C 1
ATOM 715 O O . TYR A 1 92 ? -16.883 -8.122 7.486 1.00 97.81 92 TYR A O 1
ATOM 723 N N . GLY A 1 93 ? -18.920 -8.864 8.062 1.00 96.75 93 GLY A N 1
ATOM 724 C CA . GLY A 1 93 ? -18.932 -10.056 7.215 1.00 96.75 93 GLY A CA 1
ATOM 725 C C . GLY A 1 93 ? -20.225 -10.839 7.411 1.00 96.75 93 GLY A C 1
ATOM 726 O O . GLY A 1 93 ? -20.884 -10.648 8.424 1.00 96.75 93 GLY A O 1
ATOM 727 N N . ASP A 1 94 ? -20.624 -11.686 6.465 1.00 96.50 94 ASP A N 1
ATOM 728 C CA . ASP A 1 94 ? -21.864 -12.489 6.546 1.00 96.50 94 ASP A CA 1
ATOM 729 C C . ASP A 1 94 ? -23.127 -11.698 6.969 1.00 96.50 94 ASP A C 1
ATOM 731 O O . ASP A 1 94 ? -23.954 -12.160 7.753 1.00 96.50 94 ASP A O 1
ATOM 735 N N . ASN A 1 95 ? -23.268 -10.451 6.497 1.00 96.75 95 ASN A N 1
ATOM 736 C CA . ASN A 1 95 ? -24.371 -9.560 6.886 1.00 96.75 95 ASN A CA 1
ATOM 737 C C . ASN A 1 95 ? -24.523 -9.402 8.419 1.00 96.75 95 ASN A C 1
ATOM 739 O O . ASN A 1 95 ? -25.630 -9.346 8.958 1.00 96.75 95 ASN A O 1
ATOM 743 N N . GLN A 1 96 ? -23.405 -9.347 9.138 1.00 97.19 96 GLN A N 1
ATOM 744 C CA . GLN A 1 96 ? -23.336 -9.088 10.572 1.00 97.19 96 GLN A CA 1
ATOM 745 C C . GLN A 1 96 ? -21.944 -8.546 10.948 1.00 97.19 96 GLN A C 1
ATOM 747 O O . GLN A 1 96 ? -21.023 -8.497 10.133 1.00 97.19 96 GLN A O 1
ATOM 752 N N . PHE A 1 97 ? -21.766 -8.134 12.197 1.00 98.00 97 PHE A N 1
ATOM 753 C CA . PHE A 1 97 ? -20.477 -7.698 12.722 1.00 98.00 97 PHE A CA 1
ATOM 754 C C . PHE A 1 97 ? -19.926 -8.699 13.731 1.00 98.00 97 PHE A C 1
ATOM 756 O O . PHE A 1 97 ? -20.672 -9.309 14.500 1.00 98.00 97 PHE A O 1
ATOM 763 N N . ILE A 1 98 ? -18.603 -8.789 13.807 1.00 97.88 98 ILE A N 1
ATOM 764 C CA . ILE A 1 98 ? -17.897 -9.411 14.922 1.00 97.88 98 ILE A CA 1
ATOM 765 C C . ILE A 1 98 ? -17.239 -8.316 15.763 1.00 97.88 98 ILE A C 1
ATOM 767 O O . ILE A 1 98 ? -16.506 -7.474 15.251 1.00 97.88 98 ILE A O 1
ATOM 771 N N . PHE A 1 99 ? -17.519 -8.312 17.066 1.00 97.06 99 PHE A N 1
ATOM 772 C CA . PHE A 1 99 ? -16.923 -7.387 18.025 1.00 97.06 99 PHE A CA 1
ATOM 773 C C . PHE A 1 99 ? -16.032 -8.150 18.998 1.00 97.06 99 PHE A C 1
ATOM 775 O O . PHE A 1 99 ? -16.516 -8.971 19.783 1.00 97.06 99 PHE A O 1
ATOM 782 N N . SER A 1 100 ? -14.734 -7.862 18.972 1.00 95.88 100 SER A N 1
ATOM 783 C CA . SER A 1 100 ? -13.724 -8.563 19.770 1.00 95.88 100 SER A CA 1
ATOM 784 C C . SER A 1 100 ? -13.072 -7.618 20.772 1.00 95.88 100 SER A C 1
ATOM 786 O O . SER A 1 100 ? -12.837 -6.454 20.465 1.00 95.88 100 SER A O 1
ATOM 788 N N . TRP A 1 101 ? -12.775 -8.090 21.986 1.00 93.69 101 TRP A N 1
ATOM 789 C CA . TRP A 1 101 ? -12.127 -7.276 23.019 1.00 93.69 101 TRP A CA 1
ATOM 790 C C . TRP A 1 101 ? -11.250 -8.097 23.961 1.00 93.69 101 TRP A C 1
ATOM 792 O O . TRP A 1 101 ? -11.454 -9.299 24.168 1.00 93.69 101 TRP A O 1
ATOM 802 N N . SER A 1 102 ? -10.286 -7.424 24.591 1.00 90.88 102 SER A N 1
ATOM 803 C CA . SER A 1 102 ? -9.528 -8.011 25.694 1.00 90.88 102 SER A CA 1
ATOM 804 C C . SER A 1 102 ? -10.270 -7.822 27.015 1.00 90.88 102 SER A C 1
ATOM 806 O O . SER A 1 102 ? -10.752 -6.729 27.319 1.00 90.88 102 SER A O 1
ATOM 808 N N . ARG A 1 103 ? -10.338 -8.879 27.828 1.00 88.88 103 ARG A N 1
ATOM 809 C CA . ARG A 1 103 ? -11.001 -8.865 29.139 1.00 88.88 103 ARG A CA 1
ATOM 810 C C . ARG A 1 103 ? -10.047 -9.311 30.239 1.00 88.88 103 ARG A C 1
ATOM 812 O O . ARG A 1 103 ? -9.492 -10.406 30.173 1.00 88.88 103 ARG A O 1
ATOM 819 N N . GLN A 1 104 ? -9.888 -8.489 31.271 1.00 86.56 104 GLN A N 1
ATOM 820 C CA . GLN A 1 104 ? -9.054 -8.786 32.438 1.00 86.56 104 GLN A CA 1
ATOM 821 C C . GLN A 1 104 ? -9.685 -9.879 33.320 1.00 86.56 104 GLN A C 1
ATOM 823 O O . GLN A 1 104 ? -10.903 -9.898 33.518 1.00 86.56 104 GLN A O 1
ATOM 828 N N . ARG A 1 105 ? -8.871 -10.788 33.873 1.00 82.19 105 ARG A N 1
ATOM 829 C CA . ARG A 1 105 ? -9.358 -11.882 34.734 1.00 82.19 105 ARG A CA 1
ATOM 830 C C . ARG A 1 105 ? -9.585 -11.452 36.184 1.00 82.19 105 ARG A C 1
ATOM 832 O O . ARG A 1 105 ? -10.556 -11.899 36.795 1.00 82.19 105 ARG A O 1
ATOM 839 N N . GLY A 1 106 ? -8.756 -10.561 36.720 1.00 75.44 106 GLY A N 1
ATOM 840 C CA . GLY A 1 106 ? -8.935 -9.979 38.047 1.00 75.44 106 GLY A CA 1
ATOM 841 C C . GLY A 1 106 ? -8.549 -8.499 38.090 1.00 75.44 106 GLY A C 1
ATOM 842 O O . GLY A 1 106 ? -7.752 -8.055 37.281 1.00 75.44 106 GLY A O 1
ATOM 843 N N . PRO A 1 107 ? -9.049 -7.711 39.055 1.00 68.88 107 PRO A N 1
ATOM 844 C CA . PRO A 1 107 ? -8.866 -6.252 39.084 1.00 68.88 107 PRO A CA 1
ATOM 845 C C . PRO A 1 107 ? -7.406 -5.772 39.199 1.00 68.88 107 PRO A C 1
ATOM 847 O O . PRO A 1 107 ? -7.136 -4.594 38.979 1.00 68.88 107 PRO A O 1
ATOM 850 N N . TRP A 1 108 ? -6.461 -6.659 39.532 1.00 69.31 108 TRP A N 1
ATOM 851 C CA . TRP A 1 108 ? -5.051 -6.324 39.769 1.00 69.31 108 TRP A CA 1
ATOM 852 C C . TRP A 1 108 ? -4.058 -7.187 38.978 1.00 69.31 108 TRP A C 1
ATOM 854 O O . TRP A 1 108 ? -2.853 -7.025 39.162 1.00 69.31 108 TRP A O 1
ATOM 864 N N . ASP A 1 109 ? -4.523 -8.107 38.121 1.00 70.25 109 ASP A N 1
ATOM 865 C CA . ASP A 1 109 ? -3.635 -8.885 37.253 1.00 70.25 109 ASP A CA 1
ATOM 866 C C . ASP A 1 109 ? -3.639 -8.317 35.832 1.00 70.25 109 ASP A C 1
ATOM 868 O O . ASP A 1 109 ? -4.676 -8.023 35.263 1.00 70.25 109 ASP A O 1
ATOM 872 N N . TYR A 1 110 ? -2.481 -8.150 35.198 1.00 71.88 110 TYR A N 1
ATOM 873 C CA . TYR A 1 110 ? -2.436 -7.759 33.778 1.00 71.88 110 TYR A CA 1
ATOM 874 C C . TYR A 1 110 ? -2.821 -8.925 32.844 1.00 71.88 110 TYR A C 1
ATOM 876 O O . TYR A 1 110 ? -2.529 -8.893 31.650 1.00 71.88 110 TYR A O 1
ATOM 884 N N . GLN A 1 111 ? -3.475 -9.954 33.397 1.00 83.88 111 GLN A N 1
ATOM 885 C CA . GLN A 1 111 ? -3.880 -11.155 32.697 1.00 83.88 111 GLN A CA 1
ATOM 886 C C . GLN A 1 111 ? -5.194 -10.906 31.976 1.00 83.88 111 GLN A C 1
ATOM 888 O O . GLN A 1 111 ? -6.242 -10.695 32.587 1.00 83.88 111 GLN A O 1
ATOM 893 N N . ARG A 1 112 ? -5.110 -10.930 30.650 1.00 86.44 112 ARG A N 1
ATOM 894 C CA . ARG A 1 112 ? -6.226 -10.678 29.745 1.00 86.44 112 ARG A CA 1
ATOM 895 C C . ARG A 1 112 ? -6.488 -11.892 28.878 1.00 86.44 112 ARG A C 1
ATOM 897 O O . ARG A 1 112 ? -5.542 -12.536 28.425 1.00 86.44 112 ARG A O 1
ATOM 904 N N . ASP A 1 113 ? -7.760 -12.148 28.633 1.00 90.69 113 ASP A N 1
ATOM 905 C CA . ASP A 1 113 ? -8.257 -13.160 27.712 1.00 90.69 113 ASP A CA 1
ATOM 906 C C . ASP A 1 113 ? -8.944 -12.484 26.520 1.00 90.69 113 ASP A C 1
ATOM 908 O O . ASP A 1 113 ? -9.494 -11.388 26.663 1.00 90.69 113 ASP A O 1
ATOM 912 N N . ALA A 1 114 ? -8.938 -13.149 25.365 1.00 93.06 114 ALA A N 1
ATOM 913 C CA . ALA A 1 114 ? -9.641 -12.684 24.175 1.00 93.06 114 ALA A CA 1
ATOM 914 C C . ALA A 1 114 ? -11.108 -13.124 24.228 1.00 93.06 114 ALA A C 1
ATOM 916 O O . ALA A 1 114 ? -11.397 -14.301 24.465 1.00 93.06 114 ALA A O 1
ATOM 917 N N . TYR A 1 115 ? -12.027 -12.187 24.014 1.00 93.94 115 TYR A N 1
ATOM 918 C CA . TYR A 1 115 ? -13.462 -12.435 23.914 1.00 93.94 115 TYR A CA 1
ATOM 919 C C . TYR A 1 115 ? -13.999 -11.877 22.606 1.00 93.94 115 TYR A C 1
ATOM 921 O O . TYR A 1 115 ? -13.453 -10.918 22.065 1.00 93.94 115 TYR A O 1
ATOM 929 N N . THR A 1 116 ? -15.089 -12.470 22.135 1.00 95.56 116 THR A N 1
ATOM 930 C CA . THR A 1 116 ? -15.821 -11.961 20.984 1.00 95.56 116 THR A CA 1
ATOM 931 C C . THR A 1 116 ? -17.326 -12.110 21.165 1.00 95.56 116 THR A C 1
ATOM 933 O O . THR A 1 116 ? -17.809 -12.864 22.023 1.00 95.56 116 THR A O 1
ATOM 936 N N . ARG A 1 117 ? -18.069 -11.359 20.358 1.00 95.50 117 ARG A N 1
ATOM 937 C CA . ARG A 1 117 ? -19.515 -11.451 20.212 1.00 95.50 117 ARG A CA 1
ATOM 938 C C . ARG A 1 117 ? -19.909 -11.071 18.791 1.00 95.50 117 ARG A C 1
ATOM 940 O O . ARG A 1 117 ? -19.391 -10.100 18.252 1.00 95.50 117 ARG A O 1
ATOM 947 N N . LEU A 1 118 ? -20.869 -11.798 18.240 1.00 97.38 118 LEU A N 1
ATOM 948 C CA . LEU A 1 118 ? -21.510 -11.438 16.984 1.00 97.38 118 LEU A CA 1
ATOM 949 C C . LEU A 1 118 ? -22.624 -10.417 17.229 1.00 97.38 118 LEU A C 1
ATOM 951 O O . LEU A 1 118 ? -23.307 -10.453 18.257 1.00 97.38 118 LEU A O 1
ATOM 955 N N . ILE A 1 119 ? -22.807 -9.498 16.295 1.00 97.44 119 ILE A N 1
ATOM 956 C CA . ILE A 1 119 ? -23.792 -8.421 16.336 1.00 97.44 119 ILE A CA 1
ATOM 957 C C . ILE A 1 119 ? -24.523 -8.447 14.998 1.00 97.44 119 ILE A C 1
ATOM 959 O O . ILE A 1 119 ? -23.881 -8.370 13.961 1.00 97.44 119 ILE A O 1
ATOM 963 N N . ASN A 1 120 ? -25.848 -8.548 15.006 1.00 96.88 120 ASN A N 1
ATOM 964 C CA . ASN A 1 120 ? -26.657 -8.497 13.789 1.00 96.88 120 ASN A CA 1
ATOM 965 C C . ASN A 1 120 ? -26.397 -7.203 13.004 1.00 96.88 120 ASN A C 1
ATOM 967 O O . ASN A 1 120 ? -25.998 -6.190 13.584 1.00 96.88 120 ASN A O 1
ATOM 971 N N . ASN A 1 121 ? -26.714 -7.193 11.705 1.00 96.62 121 ASN A N 1
ATOM 972 C CA . ASN A 1 121 ? -26.551 -5.989 10.883 1.00 96.62 121 ASN A CA 1
ATOM 973 C C . ASN A 1 121 ? -27.358 -4.772 11.383 1.00 96.62 121 ASN A C 1
ATOM 975 O O . ASN A 1 121 ? -27.041 -3.639 11.052 1.00 96.62 121 ASN A O 1
ATOM 979 N N . ASP A 1 122 ? -28.391 -4.992 12.202 1.00 95.56 122 ASP A N 1
ATOM 980 C CA . ASP A 1 122 ? -29.174 -3.932 12.847 1.00 95.56 122 ASP A CA 1
ATOM 981 C C . ASP A 1 122 ? -28.547 -3.402 14.154 1.00 95.56 122 ASP A C 1
ATOM 983 O O . ASP A 1 122 ? -29.171 -2.620 14.871 1.00 95.56 122 ASP A O 1
ATOM 987 N N . GLY A 1 123 ? -27.332 -3.842 14.498 1.00 94.38 123 GLY A N 1
ATOM 988 C CA . GLY A 1 123 ? -26.598 -3.447 15.700 1.00 94.38 123 GLY A CA 1
ATOM 989 C C . GLY A 1 123 ? -27.010 -4.201 16.967 1.00 94.38 123 GLY A C 1
ATOM 990 O O . GLY A 1 123 ? -26.415 -3.992 18.028 1.00 94.38 123 GLY A O 1
ATOM 991 N N . THR A 1 124 ? -28.012 -5.085 16.909 1.00 94.88 124 THR A N 1
ATOM 992 C CA . THR A 1 124 ? -28.435 -5.862 18.081 1.00 94.88 124 THR A CA 1
ATOM 993 C C . THR A 1 124 ? -27.514 -7.059 18.326 1.00 94.88 124 THR A C 1
ATOM 995 O O . THR A 1 124 ? -27.058 -7.699 17.380 1.00 94.88 124 THR A O 1
ATOM 998 N N . PRO A 1 125 ? -27.228 -7.434 19.585 1.00 94.69 125 PRO A N 1
ATOM 999 C CA . PRO A 1 125 ? -26.328 -8.551 19.823 1.00 94.69 125 PRO A CA 1
ATOM 1000 C C . PRO A 1 125 ? -26.892 -9.905 19.381 1.00 94.69 125 PRO A C 1
ATOM 1002 O O . PRO A 1 125 ? -27.994 -10.288 19.781 1.00 94.69 125 PRO A O 1
ATOM 1005 N N . PHE A 1 126 ? -26.087 -10.675 18.654 1.00 94.25 126 PHE A N 1
ATOM 1006 C CA . PHE A 1 126 ? -26.384 -12.048 18.268 1.00 94.25 126 PHE A CA 1
ATOM 1007 C C . PHE A 1 126 ? -25.781 -13.024 19.290 1.00 94.25 126 PHE A C 1
ATOM 1009 O O . PHE A 1 126 ? -24.572 -13.072 19.527 1.00 94.25 126 PHE A O 1
ATOM 1016 N N . GLY A 1 127 ? -26.640 -13.803 19.950 1.00 90.44 127 GLY A N 1
ATOM 1017 C CA . GLY A 1 127 ? -26.215 -14.772 20.961 1.00 90.44 127 GLY A CA 1
ATOM 1018 C C . GLY A 1 127 ? -25.480 -14.154 22.164 1.00 90.44 127 GLY A C 1
ATOM 1019 O O . GLY A 1 127 ? -25.646 -12.979 22.511 1.00 90.44 127 GLY A O 1
ATOM 1020 N N . ASN A 1 128 ? -24.679 -14.974 22.849 1.00 90.50 128 ASN A N 1
ATOM 1021 C CA . ASN A 1 128 ? -23.870 -14.557 23.997 1.00 90.50 128 ASN A CA 1
ATOM 1022 C C . ASN A 1 128 ? -22.424 -14.284 23.582 1.00 90.50 128 ASN A C 1
ATOM 1024 O O . ASN A 1 128 ? -21.895 -14.938 22.691 1.00 90.50 128 ASN A O 1
ATOM 1028 N N . ALA A 1 129 ? -21.763 -13.386 24.308 1.00 92.62 129 ALA A N 1
ATOM 1029 C CA . ALA A 1 129 ? -20.311 -13.272 24.274 1.00 92.62 129 ALA A CA 1
ATOM 1030 C C . ALA A 1 129 ? -19.641 -14.589 24.697 1.00 92.62 129 ALA A C 1
ATOM 1032 O O . ALA A 1 129 ? -20.086 -15.232 25.654 1.00 92.62 129 ALA A O 1
ATOM 1033 N N . PHE A 1 130 ? -18.534 -14.947 24.054 1.00 92.88 130 PHE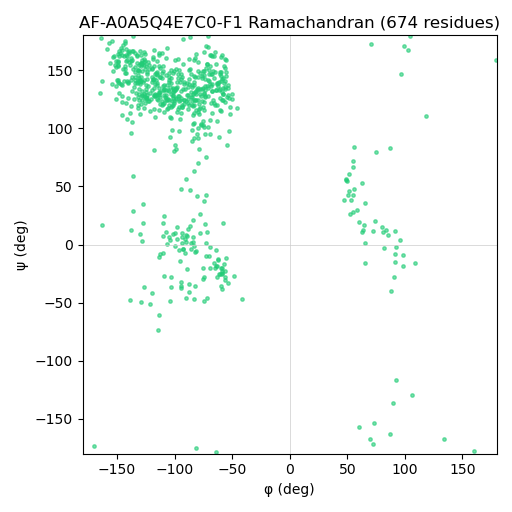 A N 1
ATOM 1034 C CA . PHE A 1 130 ? -17.754 -16.133 24.400 1.00 92.88 130 PHE A CA 1
ATOM 1035 C C . PHE A 1 130 ? -16.251 -15.854 24.332 1.00 92.88 130 PHE A C 1
ATOM 1037 O O . PHE A 1 130 ? -15.790 -14.902 23.704 1.00 92.88 130 PHE A O 1
ATOM 1044 N N . ARG A 1 131 ? -15.483 -16.665 25.063 1.00 92.06 131 ARG A N 1
ATOM 1045 C CA . ARG A 1 131 ? -14.024 -16.563 25.111 1.00 92.06 131 ARG A CA 1
ATOM 1046 C C . ARG A 1 131 ? -13.430 -17.242 23.879 1.00 92.06 131 ARG A C 1
ATOM 1048 O O . ARG A 1 131 ? -13.804 -18.367 23.569 1.00 92.06 131 ARG A O 1
ATOM 1055 N N . VAL A 1 132 ? -12.488 -16.564 23.238 1.00 93.81 132 VAL A N 1
ATOM 1056 C CA . VAL A 1 132 ? -11.760 -17.022 22.046 1.00 93.81 132 VAL A CA 1
ATOM 1057 C C . VAL A 1 132 ? -10.443 -17.697 22.437 1.00 93.81 132 VAL A C 1
ATOM 1059 O O . VAL A 1 132 ? -10.051 -18.702 21.844 1.00 93.81 132 VAL A O 1
ATOM 1062 N N . SER A 1 133 ? -9.776 -17.202 23.485 1.00 91.38 133 SER A N 1
ATOM 1063 C CA . SER A 1 133 ? -8.574 -17.854 24.006 1.00 91.38 133 SER A CA 1
ATOM 1064 C C . SER A 1 133 ? -8.922 -19.131 24.792 1.00 91.38 133 SER A C 1
ATOM 1066 O O . SER A 1 133 ? -9.673 -19.122 25.769 1.00 91.38 133 SER A O 1
ATOM 1068 N N . THR A 1 134 ? -8.368 -20.267 24.372 1.00 77.31 134 THR A N 1
ATOM 1069 C CA . THR A 1 134 ? -8.668 -21.603 24.927 1.00 77.31 134 THR A CA 1
ATOM 1070 C C . THR A 1 134 ? -8.017 -21.851 26.290 1.00 77.31 134 THR A C 1
ATOM 1072 O O . THR A 1 134 ? -8.494 -22.672 27.073 1.00 77.31 134 THR A O 1
ATOM 1075 N N . HIS A 1 135 ? -6.970 -21.096 26.628 1.00 73.12 135 HIS A N 1
ATOM 1076 C CA . HIS A 1 135 ? -6.224 -21.217 27.879 1.00 73.12 135 HIS A CA 1
ATOM 1077 C C . HIS A 1 135 ? -6.072 -19.864 28.564 1.00 73.12 135 HIS A C 1
ATOM 1079 O O . HIS A 1 135 ? -6.261 -18.817 27.955 1.00 73.12 135 HIS A O 1
ATOM 1085 N N . ASN A 1 136 ? -5.721 -19.895 29.851 1.00 70.56 136 ASN A N 1
ATOM 1086 C CA . ASN A 1 136 ? -5.369 -18.706 30.622 1.00 70.56 136 ASN A CA 1
ATOM 1087 C C . ASN A 1 136 ? -4.143 -18.023 30.013 1.00 70.56 136 ASN A C 1
ATOM 1089 O O . ASN A 1 136 ? -3.007 -18.347 30.350 1.00 70.56 136 ASN A O 1
ATOM 1093 N N . THR A 1 137 ? -4.394 -17.071 29.119 1.00 72.38 137 THR A N 1
ATOM 1094 C CA . THR A 1 137 ? -3.368 -16.313 28.413 1.00 72.38 137 THR A CA 1
ATOM 1095 C C . THR A 1 137 ? -2.721 -15.315 29.356 1.00 72.38 137 THR A C 1
ATOM 1097 O O . THR A 1 137 ? -3.404 -14.651 30.138 1.00 72.38 137 THR A O 1
ATOM 1100 N N . LEU A 1 138 ? -1.391 -15.200 29.302 1.00 72.94 138 LEU A N 1
ATOM 1101 C CA . LEU A 1 138 ? -0.663 -14.231 30.128 1.00 72.94 138 LEU A CA 1
ATOM 1102 C C . LEU A 1 138 ? -1.135 -12.800 29.856 1.00 72.94 138 LEU A C 1
ATOM 1104 O O . LEU A 1 138 ? -1.284 -12.036 30.801 1.00 72.94 138 LEU A O 1
ATOM 1108 N N . ALA A 1 139 ? -1.418 -12.473 28.594 1.00 81.62 139 ALA A N 1
ATOM 1109 C CA . ALA A 1 139 ? -2.170 -11.297 28.172 1.00 81.62 139 ALA A CA 1
ATOM 1110 C C . ALA A 1 139 ? -2.596 -11.470 26.709 1.00 81.62 139 ALA A C 1
ATOM 1112 O O . ALA A 1 139 ? -1.741 -11.789 25.890 1.00 81.62 139 ALA A O 1
ATOM 1113 N N . ALA A 1 140 ? -3.869 -11.247 26.389 1.00 88.12 140 ALA A N 1
ATOM 1114 C CA . ALA A 1 140 ? -4.343 -11.019 25.026 1.00 88.12 140 ALA A CA 1
ATOM 1115 C C . ALA A 1 140 ? -4.438 -9.505 24.783 1.00 88.12 140 ALA A C 1
ATOM 1117 O O . ALA A 1 140 ? -5.157 -8.815 25.510 1.00 88.12 140 ALA A O 1
ATOM 1118 N N . ASN A 1 141 ? -3.678 -8.990 23.816 1.00 88.31 141 ASN A N 1
ATOM 1119 C CA . ASN A 1 141 ? -3.604 -7.568 23.471 1.00 88.31 141 ASN A CA 1
ATOM 1120 C C . ASN A 1 141 ? -3.827 -7.368 21.968 1.00 88.31 141 ASN A C 1
ATOM 1122 O O . ASN A 1 141 ? -3.584 -8.296 21.202 1.00 88.31 141 ASN A O 1
ATOM 1126 N N . PHE A 1 142 ? -4.226 -6.152 21.574 1.00 90.00 142 PHE A N 1
ATOM 1127 C CA . PHE A 1 142 ? -4.331 -5.728 20.167 1.00 90.00 142 PHE A CA 1
ATOM 1128 C C . PHE A 1 142 ? -5.090 -6.743 19.304 1.00 90.00 142 PHE A C 1
ATOM 1130 O O . PHE A 1 142 ? -4.547 -7.296 18.356 1.00 90.00 142 PHE A O 1
ATOM 1137 N N . LEU A 1 143 ? -6.329 -7.049 19.703 1.00 93.88 143 LEU A N 1
ATOM 1138 C CA . LEU A 1 143 ? -7.166 -7.969 18.943 1.00 93.88 143 LEU A CA 1
ATOM 1139 C C . LEU A 1 143 ? -7.502 -7.350 17.586 1.00 93.88 143 LEU A C 1
ATOM 1141 O O . LEU A 1 143 ? -7.710 -6.133 17.501 1.00 93.88 143 LEU A O 1
ATOM 1145 N N . LYS A 1 144 ? -7.560 -8.204 16.568 1.00 97.25 144 LYS A N 1
ATOM 1146 C CA . LYS A 1 144 ? -7.919 -7.862 15.194 1.00 97.25 144 LYS A CA 1
ATOM 1147 C C . LYS A 1 144 ? -8.740 -8.974 14.561 1.00 97.25 144 LYS A C 1
ATOM 1149 O O . LYS A 1 144 ? -8.612 -10.131 14.966 1.00 97.25 144 LYS A O 1
ATOM 1154 N N . SER A 1 145 ? -9.611 -8.624 13.625 1.00 97.62 145 SER A N 1
ATOM 1155 C CA . SER A 1 145 ? -10.531 -9.565 12.998 1.00 97.62 145 SER A CA 1
ATOM 1156 C C . SER A 1 145 ? -10.765 -9.266 11.522 1.00 97.62 145 SER A C 1
ATOM 1158 O O . SER A 1 145 ? -10.895 -8.113 11.134 1.00 97.62 145 SER A O 1
ATOM 1160 N N . ALA A 1 146 ? -10.853 -10.324 10.718 1.00 98.25 146 ALA A N 1
ATOM 1161 C CA . ALA A 1 146 ? -11.216 -10.270 9.303 1.00 98.25 146 ALA A CA 1
ATOM 1162 C C . ALA A 1 146 ? -12.177 -11.418 8.963 1.00 98.25 146 ALA A C 1
ATOM 1164 O O . ALA A 1 146 ? -12.229 -12.415 9.686 1.00 98.25 146 ALA A O 1
ATOM 1165 N N . PHE A 1 147 ? -12.945 -11.268 7.884 1.00 98.31 147 PHE A N 1
ATOM 1166 C CA . PHE A 1 147 ? -13.897 -12.262 7.383 1.00 98.31 147 PHE A CA 1
ATOM 1167 C C . PHE A 1 147 ? -13.457 -12.754 6.001 1.00 98.31 147 PHE A C 1
ATOM 1169 O O . PHE A 1 147 ? -13.232 -11.922 5.126 1.00 98.31 147 PHE A O 1
ATOM 1176 N N . ASP A 1 148 ? -13.369 -14.072 5.800 1.00 98.12 148 ASP A N 1
ATOM 1177 C CA . ASP A 1 148 ? -12.932 -14.667 4.521 1.00 98.12 148 ASP A CA 1
ATOM 1178 C C . ASP A 1 148 ? -14.058 -14.973 3.521 1.00 98.12 148 ASP A C 1
ATOM 1180 O O . ASP A 1 148 ? -13.825 -15.575 2.476 1.00 98.12 148 ASP A O 1
ATOM 1184 N N . GLY A 1 149 ? -15.297 -14.591 3.829 1.00 97.56 149 GLY A N 1
ATOM 1185 C CA . GLY A 1 149 ? -16.465 -14.995 3.042 1.00 97.56 149 GLY A CA 1
ATOM 1186 C C . GLY A 1 149 ? -17.222 -16.186 3.633 1.00 97.56 149 GLY A C 1
ATOM 1187 O O . GLY A 1 149 ? -18.399 -16.352 3.318 1.00 97.56 149 GLY A O 1
ATOM 1188 N N . GLU A 1 150 ? -16.607 -16.961 4.532 1.00 97.88 150 GLU A N 1
ATOM 1189 C CA . GLU A 1 150 ? -17.233 -18.116 5.191 1.00 97.88 150 GLU A CA 1
ATOM 1190 C C . GLU A 1 150 ? -17.150 -18.066 6.724 1.00 97.88 150 GLU A C 1
ATOM 1192 O O . GLU A 1 150 ? -18.078 -18.480 7.417 1.00 97.88 150 GLU A O 1
ATOM 1197 N N . LYS A 1 151 ? -16.044 -17.573 7.281 1.00 98.19 151 LYS A N 1
ATOM 1198 C CA . LYS A 1 151 ? -15.753 -17.522 8.718 1.00 98.19 151 LYS A CA 1
ATOM 1199 C C . LYS A 1 151 ? -14.906 -16.299 9.052 1.00 98.19 151 LYS A C 1
ATOM 1201 O O . LYS A 1 151 ? -14.287 -15.682 8.191 1.00 98.19 151 LYS A O 1
ATOM 1206 N N . TYR A 1 152 ? -14.882 -15.931 10.329 1.00 98.44 152 TYR A N 1
ATOM 1207 C CA . TYR A 1 152 ? -13.973 -14.889 10.801 1.00 98.44 152 TYR A CA 1
ATOM 1208 C C . TYR A 1 152 ? -12.685 -15.508 11.323 1.00 98.44 152 TYR A C 1
ATOM 1210 O O . TYR A 1 152 ? -12.726 -16.530 12.012 1.00 98.44 152 TYR A O 1
ATOM 1218 N N . LEU A 1 153 ? -11.562 -14.837 11.107 1.00 98.62 153 LEU A N 1
ATOM 1219 C CA . LEU A 1 153 ? -10.324 -15.086 11.831 1.00 98.62 153 LEU A CA 1
ATOM 1220 C C . LEU A 1 153 ? -10.100 -13.953 12.833 1.00 98.62 153 LEU A C 1
ATOM 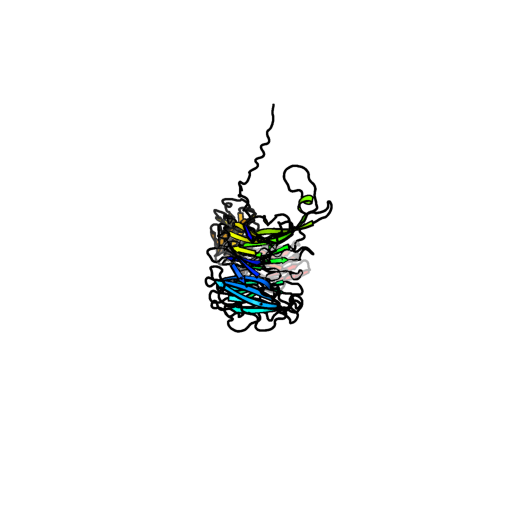1222 O O . LEU A 1 153 ? -9.956 -12.794 12.452 1.00 98.62 153 LEU A O 1
ATOM 1226 N N . VAL A 1 154 ? -10.078 -14.291 14.125 1.00 98.38 154 VAL A N 1
ATOM 1227 C CA . VAL A 1 154 ? -9.696 -13.365 15.199 1.00 98.38 154 VAL A CA 1
ATOM 1228 C C . VAL A 1 154 ? -8.258 -13.655 15.604 1.00 98.38 154 VAL A C 1
ATOM 1230 O O . VAL A 1 154 ? -7.953 -14.774 16.027 1.00 98.38 154 VAL A O 1
ATOM 1233 N N . ILE A 1 155 ? -7.398 -12.640 15.537 1.00 97.81 155 ILE A N 1
ATOM 1234 C CA . ILE A 1 155 ? -6.005 -12.718 15.979 1.00 97.81 155 ILE A CA 1
ATOM 1235 C C . ILE A 1 155 ? -5.739 -11.822 17.188 1.00 97.81 155 ILE A C 1
ATOM 1237 O O . ILE A 1 155 ? -6.433 -10.830 17.422 1.00 97.81 155 ILE A O 1
ATOM 1241 N N . TRP A 1 156 ? -4.736 -12.178 17.989 1.00 95.25 156 TRP A N 1
ATOM 1242 C CA . TRP A 1 156 ? -4.287 -11.363 19.117 1.00 95.25 156 TRP A CA 1
ATOM 1243 C C . TRP A 1 156 ? -2.808 -11.564 19.417 1.00 95.25 156 TRP A C 1
ATOM 1245 O O . TRP A 1 156 ? -2.247 -12.645 19.242 1.00 95.25 156 TRP A O 1
ATOM 1255 N N . GLN A 1 157 ? -2.188 -10.534 19.987 1.00 93.06 157 GLN A N 1
ATOM 1256 C CA . GLN A 1 157 ? -0.871 -10.657 20.591 1.00 93.06 157 GLN A CA 1
ATOM 1257 C C . GLN A 1 157 ? -0.992 -11.368 21.945 1.00 93.06 157 GLN A C 1
ATOM 1259 O O . GLN A 1 157 ? -1.612 -10.851 22.882 1.00 93.06 157 GLN A O 1
ATOM 1264 N N . GLN A 1 158 ? -0.353 -12.529 22.073 1.00 91.00 158 GLN A N 1
ATOM 1265 C CA . GLN A 1 158 ? -0.217 -13.262 23.323 1.00 91.00 158 GLN A CA 1
ATOM 1266 C C . GLN A 1 158 ? 1.098 -12.910 24.026 1.00 91.00 158 GLN A C 1
ATOM 1268 O O . GLN A 1 158 ? 2.182 -13.163 23.510 1.00 91.00 158 GLN A O 1
ATOM 1273 N N . GLY A 1 159 ? 0.992 -12.373 25.243 1.00 84.00 159 GLY A N 1
ATOM 1274 C CA . GLY A 1 159 ? 2.131 -11.961 26.067 1.00 84.00 159 GLY A CA 1
ATOM 1275 C C . GLY A 1 159 ? 2.362 -10.448 26.069 1.00 84.00 159 GLY A C 1
ATOM 1276 O O . GLY A 1 159 ? 1.771 -9.688 25.295 1.00 84.00 159 GLY A O 1
ATOM 1277 N N . ALA A 1 160 ? 3.202 -9.985 26.997 1.00 70.19 160 ALA A N 1
ATOM 1278 C CA . ALA A 1 160 ? 3.593 -8.580 27.053 1.00 70.19 160 ALA A CA 1
ATOM 1279 C C . ALA A 1 160 ? 4.601 -8.262 25.929 1.00 70.19 160 ALA A C 1
ATOM 1281 O O . ALA A 1 160 ? 5.427 -9.122 25.630 1.00 70.19 160 ALA A O 1
ATOM 1282 N N . PRO A 1 161 ? 4.624 -7.028 25.383 1.00 61.81 161 PRO A N 1
ATOM 1283 C CA . PRO A 1 161 ? 5.589 -6.611 24.349 1.00 61.81 161 PRO A CA 1
ATOM 1284 C C . PRO A 1 161 ? 7.077 -6.785 24.710 1.00 61.81 161 PRO A C 1
ATOM 1286 O O . PRO A 1 161 ? 7.947 -6.604 23.865 1.00 61.81 161 PRO A O 1
ATOM 1289 N N . THR A 1 162 ? 7.385 -7.063 25.979 1.00 63.25 162 THR A N 1
ATOM 1290 C CA . THR A 1 162 ? 8.740 -7.244 26.515 1.00 63.25 162 THR A CA 1
ATOM 1291 C C . THR A 1 162 ? 9.054 -8.694 26.909 1.00 63.25 162 THR A C 1
ATOM 1293 O O . THR A 1 162 ? 10.075 -8.931 27.549 1.00 63.25 162 THR A O 1
ATOM 1296 N N . GLN A 1 163 ? 8.172 -9.655 26.603 1.00 64.19 163 GLN A N 1
ATOM 1297 C CA . GLN A 1 163 ? 8.253 -11.044 27.083 1.00 64.19 163 GLN A CA 1
ATOM 1298 C C . GLN A 1 163 ? 7.955 -12.074 25.975 1.00 64.19 163 GLN A C 1
ATOM 1300 O O . GLN A 1 163 ? 7.024 -12.861 26.130 1.00 64.19 163 GLN A O 1
ATOM 1305 N N . SER A 1 164 ? 8.722 -12.076 24.878 1.00 72.56 164 SER A N 1
ATOM 1306 C CA . SER A 1 164 ? 8.588 -13.057 23.779 1.00 72.56 164 SER A CA 1
ATOM 1307 C C . SER A 1 164 ? 7.141 -13.228 23.293 1.00 72.56 164 SER A C 1
ATOM 1309 O O . SER A 1 164 ? 6.575 -14.322 23.344 1.00 72.56 164 SER A O 1
ATOM 1311 N N . SER A 1 165 ? 6.491 -12.132 22.892 1.00 87.81 165 SER A N 1
ATOM 1312 C CA . SER A 1 165 ? 5.100 -12.194 22.433 1.00 87.81 165 SER A CA 1
ATOM 1313 C C . SER A 1 165 ? 4.959 -12.939 21.105 1.00 87.81 165 SER A C 1
ATOM 1315 O O . SER A 1 165 ? 5.837 -12.896 20.245 1.00 87.81 165 SER A O 1
ATOM 1317 N N . THR A 1 166 ? 3.835 -13.632 20.949 1.00 91.75 166 THR A N 1
ATOM 1318 C CA . THR A 1 166 ? 3.485 -14.406 19.750 1.00 91.75 166 THR A CA 1
ATOM 1319 C C . THR A 1 166 ? 2.092 -14.009 19.292 1.00 91.75 166 THR A C 1
ATOM 1321 O O . THR A 1 166 ? 1.230 -13.743 20.133 1.00 91.75 166 THR A O 1
ATOM 1324 N N . ILE A 1 167 ? 1.857 -13.974 17.985 1.00 95.44 167 ILE A N 1
ATOM 1325 C CA . ILE A 1 167 ? 0.516 -13.765 17.437 1.00 95.44 167 ILE A CA 1
ATOM 1326 C C . ILE A 1 167 ? -0.218 -15.102 17.436 1.00 95.44 167 ILE A C 1
ATOM 1328 O O . ILE A 1 167 ? 0.317 -16.123 17.010 1.00 95.44 167 ILE A O 1
ATOM 1332 N N . MET A 1 168 ? -1.440 -15.103 17.948 1.00 96.00 168 MET A N 1
ATOM 1333 C CA . MET A 1 168 ? -2.309 -16.273 17.989 1.00 96.00 168 MET A CA 1
ATOM 1334 C C . MET A 1 168 ? -3.555 -16.008 17.156 1.00 96.00 168 MET A C 1
ATOM 1336 O O . MET A 1 168 ? -4.037 -14.878 17.146 1.00 96.00 168 MET A O 1
ATOM 1340 N N . GLY A 1 169 ? -4.088 -17.046 16.518 1.00 96.94 169 GLY A N 1
ATOM 1341 C CA . GLY A 1 169 ? -5.313 -17.013 15.728 1.00 96.94 169 GLY A CA 1
ATOM 1342 C C . GLY A 1 169 ? -6.361 -18.007 16.223 1.00 96.94 169 GLY A C 1
ATOM 1343 O O . GLY A 1 169 ? -6.050 -19.023 16.855 1.00 96.94 169 GLY A O 1
ATOM 1344 N N . GLN A 1 170 ? -7.625 -17.694 15.949 1.00 97.81 170 GLN A N 1
ATOM 1345 C CA . GLN A 1 170 ? -8.766 -18.578 16.153 1.00 97.81 170 GLN A CA 1
ATOM 1346 C C . GLN A 1 170 ? -9.867 -18.255 15.146 1.00 97.81 170 GLN A C 1
ATOM 1348 O O . GLN A 1 170 ? -10.368 -17.130 15.108 1.00 97.81 170 GLN A O 1
ATOM 1353 N N . PHE A 1 171 ? -10.304 -19.269 14.403 1.00 98.50 171 PHE A N 1
ATOM 1354 C CA . PHE A 1 171 ? -11.466 -19.150 13.532 1.00 98.50 171 PHE A CA 1
ATOM 1355 C C . PHE A 1 171 ? -12.770 -19.132 14.325 1.00 98.50 171 PHE A C 1
ATOM 1357 O O . PHE A 1 171 ? -12.919 -19.859 15.316 1.00 98.50 171 PHE A O 1
ATOM 1364 N N . ILE A 1 172 ? -13.723 -18.329 13.870 1.00 98.19 172 ILE A N 1
ATOM 1365 C CA . ILE A 1 172 ? -15.033 -18.107 14.475 1.00 98.19 172 ILE A CA 1
ATOM 1366 C C . ILE A 1 172 ? -16.103 -18.319 13.407 1.00 98.19 172 ILE A C 1
ATOM 1368 O O . ILE A 1 172 ? -16.024 -17.732 12.330 1.00 98.19 172 ILE A O 1
ATOM 1372 N N . SER A 1 173 ? -17.105 -19.145 13.708 1.00 97.19 173 SER A N 1
ATOM 1373 C CA . SER A 1 173 ? -18.233 -19.362 12.794 1.00 97.19 173 SER A CA 1
ATOM 1374 C C . SER A 1 173 ? -19.196 -18.166 12.836 1.00 97.19 173 SER A C 1
ATOM 1376 O O . SER A 1 173 ? -19.404 -17.603 13.920 1.00 97.19 173 SER A O 1
ATOM 1378 N N . PRO A 1 174 ? -19.818 -17.791 11.703 1.00 96.56 174 PRO A N 1
ATOM 1379 C CA . PRO A 1 174 ? -20.853 -16.759 11.676 1.00 96.56 174 PRO A CA 1
ATOM 1380 C C . PRO A 1 174 ? -22.123 -17.121 12.455 1.00 96.56 174 PRO A C 1
ATOM 1382 O O . PRO A 1 174 ? -22.870 -16.245 12.870 1.00 96.56 174 PRO A O 1
ATOM 1385 N N . GLU A 1 175 ? -22.359 -18.396 12.751 1.00 95.50 175 GLU A N 1
ATOM 1386 C CA . GLU A 1 175 ? -23.425 -18.844 13.654 1.00 95.50 175 GLU A CA 1
ATOM 1387 C C . GLU A 1 175 ? -23.034 -18.743 15.141 1.00 95.50 175 GLU A C 1
ATOM 1389 O O . GLU A 1 175 ? -23.859 -18.969 16.034 1.00 95.50 175 GLU A O 1
ATOM 1394 N N . GLY A 1 176 ? -21.778 -18.390 15.418 1.00 93.06 176 GLY A N 1
ATOM 1395 C CA . GLY A 1 176 ? -21.201 -18.240 16.745 1.00 93.06 176 GLY A CA 1
ATOM 1396 C C . GLY A 1 176 ? -20.428 -19.470 17.222 1.00 93.06 176 GLY A C 1
ATOM 1397 O O . GLY A 1 176 ? -20.786 -20.621 16.979 1.00 93.06 176 GLY A O 1
ATOM 1398 N N . GLY A 1 177 ? -19.372 -19.214 17.997 1.00 93.81 177 GLY A N 1
ATOM 1399 C CA . GLY A 1 177 ? -18.463 -20.238 18.515 1.00 93.81 177 GLY A CA 1
ATOM 1400 C C . GLY A 1 177 ? -17.172 -20.372 17.704 1.00 93.81 177 GLY A C 1
ATOM 1401 O O . GLY A 1 177 ? -16.999 -19.761 16.654 1.00 93.81 177 GLY A O 1
ATOM 1402 N N . THR A 1 178 ? -16.229 -21.147 18.235 1.00 96.38 178 THR A N 1
ATOM 1403 C CA . THR A 1 178 ? -14.889 -21.340 17.661 1.00 96.38 178 THR A CA 1
ATOM 1404 C C . THR A 1 178 ? -14.841 -22.540 16.714 1.00 96.38 178 THR A C 1
ATOM 1406 O O . THR A 1 178 ? -15.375 -23.600 17.045 1.00 96.38 178 THR A O 1
ATOM 1409 N N . ILE A 1 179 ? -14.130 -22.413 15.595 1.00 97.19 179 ILE A N 1
ATOM 1410 C CA . ILE A 1 179 ? -13.822 -23.506 14.662 1.00 97.19 179 ILE A CA 1
ATOM 1411 C C . ILE A 1 179 ? -12.379 -23.971 14.906 1.00 97.19 179 ILE A C 1
ATOM 1413 O O . ILE A 1 179 ? -11.438 -23.192 14.783 1.00 97.19 179 ILE A O 1
ATOM 1417 N N . GLY A 1 180 ? -12.184 -25.241 15.263 1.00 95.19 180 GLY A N 1
ATOM 1418 C CA . GLY A 1 180 ? -10.848 -25.783 15.545 1.00 95.19 180 GLY A CA 1
ATOM 1419 C C . GLY A 1 180 ? -10.250 -25.307 16.878 1.00 95.19 180 GLY A C 1
ATOM 1420 O O . GLY A 1 180 ? -10.980 -25.017 17.827 1.00 95.19 180 GLY A O 1
ATOM 1421 N N . ASN A 1 181 ? -8.916 -25.279 16.961 1.00 94.19 181 ASN A N 1
ATOM 1422 C CA . ASN A 1 181 ? -8.154 -24.852 18.142 1.00 94.19 181 ASN A CA 1
ATOM 1423 C C . ASN A 1 181 ? -7.430 -23.527 17.875 1.00 94.19 181 ASN A C 1
ATOM 1425 O O . ASN A 1 181 ? -7.221 -23.163 16.721 1.00 94.19 181 ASN A O 1
ATOM 1429 N N . ASN A 1 182 ? -6.965 -22.858 18.938 1.00 95.31 182 ASN A N 1
ATOM 1430 C CA . ASN A 1 182 ? -6.052 -21.731 18.757 1.00 95.31 182 ASN A CA 1
ATOM 1431 C C . ASN A 1 182 ? -4.757 -22.221 18.096 1.00 95.31 182 ASN A C 1
ATOM 1433 O O . ASN A 1 182 ? -4.217 -23.254 18.500 1.00 95.31 182 ASN A O 1
ATOM 1437 N N . PHE A 1 183 ? -4.234 -21.441 17.159 1.00 95.56 183 PHE A N 1
ATOM 1438 C CA . PHE A 1 183 ? -2.978 -21.711 16.463 1.00 95.56 183 PHE A CA 1
ATOM 1439 C C . PHE A 1 183 ? -2.060 -20.488 16.535 1.00 95.56 183 PHE A C 1
ATOM 1441 O O . PHE A 1 183 ? -2.523 -19.372 16.772 1.00 95.56 183 PHE A O 1
ATOM 1448 N N . ALA A 1 184 ? -0.751 -20.701 16.424 1.00 94.88 184 ALA A N 1
ATOM 1449 C CA . ALA A 1 184 ? 0.227 -19.618 16.436 1.00 94.88 184 ALA A CA 1
ATOM 1450 C C . ALA A 1 184 ? 0.519 -19.172 15.001 1.00 94.88 184 ALA A C 1
ATOM 1452 O O . ALA A 1 184 ? 0.784 -20.007 14.146 1.00 94.88 184 ALA A O 1
ATOM 1453 N N . ILE A 1 185 ? 0.522 -17.862 14.771 1.00 96.75 185 ILE A N 1
ATOM 1454 C CA . ILE A 1 185 ? 0.942 -17.240 13.514 1.00 96.75 185 ILE A CA 1
ATOM 1455 C C . ILE A 1 185 ? 2.363 -16.733 13.750 1.00 96.75 185 ILE A C 1
ATOM 1457 O O . ILE A 1 185 ? 2.594 -15.582 14.133 1.00 96.75 185 ILE A O 1
ATOM 1461 N N . ARG A 1 186 ? 3.322 -17.656 13.655 1.00 94.75 186 ARG A N 1
ATOM 1462 C CA . ARG A 1 186 ? 4.721 -17.412 14.012 1.00 94.75 186 ARG A CA 1
ATOM 1463 C C . ARG A 1 186 ? 5.657 -18.056 12.990 1.00 94.75 186 ARG A C 1
ATOM 1465 O O . ARG A 1 186 ? 5.716 -19.283 12.952 1.00 94.75 186 ARG A O 1
ATOM 1472 N N . PRO A 1 187 ? 6.403 -17.255 12.217 1.00 94.00 187 PRO A N 1
ATOM 1473 C CA . PRO A 1 187 ? 7.435 -17.773 11.328 1.00 94.00 187 PRO A CA 1
ATOM 1474 C C . PRO A 1 187 ? 8.505 -18.580 12.061 1.00 94.00 187 PRO A C 1
ATOM 1476 O O . PRO A 1 187 ? 8.926 -18.214 13.162 1.00 94.00 187 PRO A O 1
ATOM 1479 N N . GLU A 1 188 ? 9.003 -19.641 11.424 1.00 91.00 188 GLU A N 1
ATOM 1480 C CA . GLU A 1 188 ? 10.119 -20.444 11.953 1.00 91.00 188 GLU A CA 1
ATOM 1481 C C . GLU A 1 188 ? 11.432 -19.650 12.041 1.00 91.00 188 GLU A C 1
ATOM 1483 O O . GLU A 1 188 ? 12.338 -20.001 12.796 1.00 91.00 188 GLU A O 1
ATOM 1488 N N . SER A 1 189 ? 11.530 -18.556 11.287 1.00 89.94 189 SER A N 1
ATOM 1489 C CA . SER A 1 189 ? 12.667 -17.637 11.252 1.00 89.94 189 SER A CA 1
ATOM 1490 C C . SER A 1 189 ? 12.780 -16.746 12.504 1.00 89.94 189 SER A C 1
ATOM 1492 O O . SER A 1 189 ? 13.815 -16.105 12.693 1.00 89.94 189 SER A O 1
ATOM 1494 N N . LEU A 1 190 ? 11.769 -16.720 13.386 1.00 91.31 190 LEU A N 1
ATOM 1495 C CA . LEU A 1 190 ? 11.824 -16.038 14.687 1.00 91.31 190 LEU A CA 1
ATOM 1496 C C . LEU A 1 190 ? 12.514 -16.900 15.749 1.00 91.31 190 LEU A C 1
ATOM 1498 O O . LEU A 1 190 ? 12.047 -17.989 16.086 1.00 91.31 190 LEU A O 1
ATOM 1502 N N . GLY A 1 191 ? 13.559 -16.367 16.383 1.00 88.62 191 GLY A N 1
ATOM 1503 C CA . GLY A 1 191 ? 14.183 -16.992 17.544 1.00 88.62 191 GLY A CA 1
ATOM 1504 C C . GLY A 1 191 ? 13.280 -16.986 18.783 1.00 88.62 191 GLY A C 1
ATOM 1505 O O . GLY A 1 191 ? 12.327 -16.213 18.896 1.00 88.62 191 GLY A O 1
ATOM 1506 N N . ASP A 1 192 ? 13.606 -17.815 19.778 1.00 84.81 192 ASP A N 1
ATOM 1507 C CA . ASP A 1 192 ? 12.816 -17.970 21.017 1.00 84.81 192 ASP A CA 1
ATOM 1508 C C . ASP A 1 192 ? 12.645 -16.665 21.829 1.00 84.81 192 ASP A C 1
ATOM 1510 O O . ASP A 1 192 ? 11.702 -16.508 22.610 1.00 84.81 192 ASP A O 1
ATOM 1514 N N . ASN A 1 193 ? 13.572 -15.716 21.666 1.00 86.25 193 ASN A N 1
ATOM 1515 C CA . ASN A 1 193 ? 13.554 -14.426 22.365 1.00 86.25 193 ASN A CA 1
ATOM 1516 C C . ASN A 1 193 ? 12.923 -13.297 21.534 1.00 86.25 193 ASN A C 1
ATOM 1518 O O . ASN A 1 193 ? 12.761 -12.183 22.044 1.00 86.25 193 ASN A O 1
ATOM 1522 N N . ASP A 1 194 ? 12.561 -13.574 20.282 1.00 89.81 194 ASP A N 1
ATOM 1523 C CA . ASP A 1 194 ? 11.969 -12.583 19.395 1.00 89.81 194 ASP A CA 1
ATOM 1524 C C . ASP A 1 194 ? 10.462 -12.467 19.645 1.00 89.81 194 ASP A C 1
ATOM 1526 O O . ASP A 1 194 ? 9.752 -13.447 19.901 1.00 89.81 194 ASP A O 1
ATOM 1530 N N . SER A 1 195 ? 9.978 -11.233 19.612 1.00 89.56 195 SER A N 1
ATOM 1531 C CA . SER A 1 195 ? 8.621 -10.829 19.959 1.00 89.56 195 SER A CA 1
ATOM 1532 C C . SER A 1 195 ? 7.913 -10.257 18.739 1.00 89.56 195 SER A C 1
ATOM 1534 O O . SER A 1 195 ? 8.422 -9.313 18.146 1.00 89.56 195 SER A O 1
ATOM 1536 N N . GLN A 1 196 ? 6.718 -10.764 18.439 1.00 92.56 196 GLN A N 1
ATOM 1537 C CA . GLN A 1 196 ? 5.789 -10.174 17.469 1.00 92.56 196 GLN A CA 1
ATOM 1538 C C . GLN A 1 196 ? 4.773 -9.307 18.219 1.00 92.56 196 GLN A C 1
ATOM 1540 O O . GLN A 1 196 ? 4.178 -9.770 19.203 1.00 92.56 196 GLN A O 1
ATOM 1545 N N . ILE A 1 197 ? 4.593 -8.053 17.810 1.00 91.62 197 ILE A N 1
ATOM 1546 C CA . ILE A 1 197 ? 3.724 -7.076 18.476 1.00 91.62 197 ILE A CA 1
ATOM 1547 C C . ILE A 1 197 ? 2.906 -6.258 17.476 1.00 91.62 197 ILE A C 1
ATOM 1549 O O . ILE A 1 197 ? 3.257 -6.174 16.307 1.00 91.62 197 ILE A O 1
ATOM 1553 N N . TYR A 1 198 ? 1.823 -5.652 17.975 1.00 91.69 198 TYR A N 1
ATOM 1554 C CA . TYR A 1 198 ? 0.914 -4.785 17.210 1.00 91.69 198 TYR A CA 1
ATOM 1555 C C . TYR A 1 198 ? 0.434 -5.397 15.880 1.00 91.69 198 TYR A C 1
ATOM 1557 O O . TYR A 1 198 ? 0.616 -4.783 14.834 1.00 91.69 198 TYR A O 1
ATOM 1565 N N . PRO A 1 199 ? -0.156 -6.606 15.903 1.00 96.44 199 PRO A N 1
ATOM 1566 C CA . PRO A 1 199 ? -0.601 -7.236 14.675 1.00 96.44 199 PRO A CA 1
ATOM 1567 C C . PRO A 1 199 ? -1.793 -6.503 14.053 1.00 96.44 199 PRO A C 1
ATOM 1569 O O . PRO A 1 199 ? -2.608 -5.917 14.773 1.00 96.44 199 PRO A O 1
ATOM 1572 N N . ASP A 1 200 ? -1.920 -6.633 12.738 1.00 97.88 200 ASP A N 1
ATOM 1573 C CA . ASP A 1 200 ? -3.106 -6.295 11.954 1.00 97.88 200 ASP A CA 1
ATOM 1574 C C . ASP A 1 200 ? -3.444 -7.435 10.980 1.00 97.88 200 ASP A C 1
ATOM 1576 O O . ASP A 1 200 ? -2.573 -8.250 10.659 1.00 97.88 200 ASP A O 1
ATOM 1580 N N . ILE A 1 201 ? -4.708 -7.534 10.562 1.00 98.38 201 ILE A N 1
ATOM 1581 C CA . ILE A 1 201 ? -5.172 -8.573 9.632 1.00 98.38 201 ILE A CA 1
ATOM 1582 C C . ILE A 1 201 ? -6.166 -8.030 8.615 1.00 98.38 201 ILE A C 1
ATOM 1584 O O . ILE A 1 201 ? -7.075 -7.278 8.956 1.00 98.38 201 ILE A O 1
ATOM 1588 N N . LEU A 1 202 ? -6.025 -8.491 7.378 1.00 97.69 202 LEU A N 1
ATOM 1589 C CA . LEU A 1 202 ? -6.938 -8.229 6.271 1.00 97.69 202 LEU A CA 1
ATOM 1590 C C . LEU A 1 202 ? -7.262 -9.534 5.545 1.00 97.69 202 LEU A C 1
ATOM 1592 O O . LEU A 1 202 ? -6.526 -10.509 5.676 1.00 97.69 202 LEU A O 1
ATOM 1596 N N . PHE A 1 203 ? -8.328 -9.526 4.752 1.00 97.81 203 PHE A N 1
ATOM 1597 C CA . PHE A 1 203 ? -8.617 -10.563 3.766 1.00 97.81 203 PHE A CA 1
ATOM 1598 C C . PHE A 1 203 ? -8.777 -9.900 2.396 1.00 97.81 203 PHE A C 1
ATOM 1600 O O . PHE A 1 203 ? -9.530 -8.931 2.282 1.00 97.81 203 PHE A O 1
ATOM 1607 N N . ASP A 1 204 ? -8.065 -10.384 1.378 1.00 96.19 204 ASP A N 1
ATOM 1608 C CA . ASP A 1 204 ? -8.093 -9.802 0.023 1.00 96.19 204 ASP A CA 1
ATOM 1609 C C . ASP A 1 204 ? -9.122 -10.432 -0.922 1.00 96.19 204 ASP A C 1
ATOM 1611 O O . ASP A 1 204 ? -9.298 -9.960 -2.045 1.00 96.19 204 ASP A O 1
ATOM 1615 N N . GLY A 1 205 ? -9.828 -11.468 -0.471 1.00 95.94 205 GLY A N 1
ATOM 1616 C CA . GLY A 1 205 ? -10.705 -12.281 -1.313 1.00 95.94 205 GLY A CA 1
ATOM 1617 C C . GLY A 1 205 ? -10.164 -13.688 -1.573 1.00 95.94 205 GLY A C 1
ATOM 1618 O O . GLY A 1 205 ? -10.939 -14.557 -1.967 1.00 95.94 205 GLY A O 1
ATOM 1619 N N . GLU A 1 206 ? -8.877 -13.928 -1.318 1.00 96.06 206 GLU A N 1
ATOM 1620 C CA . GLU A 1 206 ? -8.206 -15.217 -1.501 1.00 96.06 206 GLU A CA 1
ATOM 1621 C C . GLU A 1 206 ? -7.428 -15.652 -0.249 1.00 96.06 206 GLU A C 1
ATOM 1623 O O . GLU A 1 206 ? -7.609 -16.772 0.230 1.00 96.06 206 GLU A O 1
ATOM 1628 N N . ASN A 1 207 ? -6.609 -14.764 0.314 1.00 97.69 207 ASN A N 1
ATOM 1629 C CA . ASN A 1 207 ? -5.742 -15.009 1.459 1.00 97.69 207 ASN A CA 1
ATOM 1630 C C . ASN A 1 207 ? -5.977 -13.979 2.569 1.00 97.69 207 ASN A C 1
ATOM 1632 O O . ASN A 1 207 ? -6.375 -12.831 2.347 1.00 97.69 207 ASN A O 1
ATOM 1636 N N . TYR A 1 208 ? -5.674 -14.381 3.799 1.00 98.56 208 TYR A N 1
ATOM 1637 C CA . TYR A 1 208 ? -5.457 -13.436 4.881 1.00 98.56 208 TYR A CA 1
ATOM 1638 C C . TYR A 1 208 ? -4.046 -12.860 4.778 1.00 98.56 208 TYR A C 1
ATOM 1640 O O . TYR A 1 208 ? -3.081 -13.610 4.662 1.00 98.56 208 TYR A O 1
ATOM 1648 N N . LEU A 1 209 ? -3.902 -11.546 4.919 1.00 98.62 209 LEU A N 1
ATOM 1649 C CA . LEU A 1 209 ? -2.610 -10.924 5.193 1.00 98.62 209 LEU A CA 1
ATOM 1650 C C . LEU A 1 209 ? -2.536 -10.600 6.681 1.00 98.62 209 LEU A C 1
ATOM 1652 O O . LEU A 1 209 ? -3.351 -9.825 7.181 1.00 98.62 209 LEU A O 1
ATOM 1656 N N . VAL A 1 210 ? -1.531 -11.138 7.371 1.00 98.69 210 VAL A N 1
ATOM 1657 C CA . VAL A 1 210 ? -1.196 -10.741 8.742 1.00 98.69 210 VAL A CA 1
ATOM 1658 C C . VAL A 1 210 ? 0.076 -9.910 8.706 1.00 98.69 210 VAL A C 1
ATOM 1660 O O . VAL A 1 210 ? 1.098 -10.379 8.213 1.00 98.69 210 VAL A O 1
ATOM 1663 N N . VAL A 1 211 ? 0.027 -8.694 9.249 1.00 98.31 211 VAL A N 1
ATOM 1664 C CA . VAL A 1 211 ? 1.203 -7.823 9.400 1.00 98.31 211 VAL A CA 1
ATOM 1665 C C . VAL A 1 211 ? 1.504 -7.579 10.868 1.00 98.31 211 VAL A C 1
ATOM 1667 O O . VAL A 1 211 ? 0.598 -7.585 11.700 1.00 98.31 211 VAL A O 1
ATOM 1670 N N . TRP A 1 212 ? 2.776 -7.395 11.210 1.00 96.44 212 TRP A N 1
ATOM 1671 C CA . TRP A 1 212 ? 3.198 -7.148 12.588 1.00 96.44 212 TRP A CA 1
ATOM 1672 C C . TRP A 1 212 ? 4.566 -6.482 12.662 1.00 96.44 212 TRP A C 1
ATOM 1674 O O . TRP A 1 212 ? 5.328 -6.489 11.696 1.00 96.44 212 TRP A O 1
ATOM 1684 N N . ASP A 1 213 ? 4.914 -5.997 13.854 1.00 92.69 213 ASP A N 1
ATOM 1685 C CA . ASP A 1 213 ? 6.278 -5.578 14.150 1.00 92.69 213 ASP A CA 1
ATOM 1686 C C . ASP A 1 213 ? 7.017 -6.691 14.900 1.00 92.69 213 ASP A C 1
ATOM 1688 O O . ASP A 1 213 ? 6.496 -7.242 15.877 1.00 92.69 213 ASP A O 1
ATOM 1692 N N . ASP A 1 214 ? 8.253 -7.003 14.517 1.00 91.75 214 ASP A N 1
ATOM 1693 C CA . ASP A 1 214 ? 9.119 -7.885 15.301 1.00 91.75 214 ASP A CA 1
ATOM 1694 C C . ASP A 1 214 ? 10.574 -7.430 15.352 1.00 91.75 214 ASP A C 1
ATOM 1696 O O . ASP A 1 214 ? 10.995 -6.537 14.628 1.00 91.75 214 ASP A O 1
ATOM 1700 N N . ASN A 1 215 ? 11.342 -8.018 16.265 1.00 89.56 215 ASN A N 1
ATOM 1701 C CA . ASN A 1 215 ? 12.715 -7.631 16.581 1.00 89.56 215 ASN A CA 1
ATOM 1702 C C . ASN A 1 215 ? 13.779 -8.646 16.128 1.00 89.56 215 ASN A C 1
ATOM 1704 O O . ASN A 1 215 ? 14.910 -8.569 16.618 1.00 89.56 215 ASN A O 1
ATOM 1708 N N . ARG A 1 216 ? 13.464 -9.564 15.200 1.00 90.25 216 ARG A N 1
ATOM 1709 C CA . ARG A 1 216 ? 14.394 -10.637 14.781 1.00 90.25 216 ARG A CA 1
ATOM 1710 C C . ARG A 1 216 ? 15.692 -10.115 14.159 1.00 90.25 216 ARG A C 1
ATOM 1712 O O . ARG A 1 216 ? 16.729 -10.771 14.191 1.00 90.25 216 ARG A O 1
ATOM 1719 N N . SER A 1 217 ? 15.645 -8.905 13.601 1.00 85.56 217 SER A N 1
ATOM 1720 C CA . SER A 1 217 ? 16.771 -8.204 12.973 1.00 85.56 217 SER A CA 1
ATOM 1721 C C . SER A 1 217 ? 17.575 -7.317 13.934 1.00 85.56 217 SER A C 1
ATOM 1723 O O . SER A 1 217 ? 18.423 -6.545 13.493 1.00 85.56 217 SER A O 1
ATOM 1725 N N . GLY A 1 218 ? 17.320 -7.382 15.243 1.00 83.56 218 GLY A N 1
ATOM 1726 C CA . GLY A 1 218 ? 17.978 -6.555 16.259 1.00 83.56 218 GLY A CA 1
ATOM 1727 C C . GLY A 1 218 ? 17.298 -5.202 16.507 1.00 83.56 218 GLY A C 1
ATOM 1728 O O . GLY A 1 218 ? 17.166 -4.812 17.667 1.00 83.56 218 GLY A O 1
ATOM 1729 N N . SER A 1 219 ? 16.819 -4.521 15.459 1.00 85.00 219 SER A N 1
ATOM 1730 C CA . SER A 1 219 ? 15.825 -3.436 15.553 1.00 85.00 219 SER A CA 1
ATOM 1731 C C . SER A 1 219 ? 14.427 -3.949 15.204 1.00 85.00 219 SER A C 1
ATOM 1733 O O . SER A 1 219 ? 14.298 -4.981 14.535 1.00 85.00 219 SER A O 1
ATOM 1735 N N . ARG A 1 220 ? 13.384 -3.241 15.657 1.00 87.06 220 ARG A N 1
ATOM 1736 C CA . ARG A 1 220 ? 12.000 -3.575 15.291 1.00 87.06 220 ARG A CA 1
ATOM 1737 C C . ARG A 1 220 ? 11.703 -3.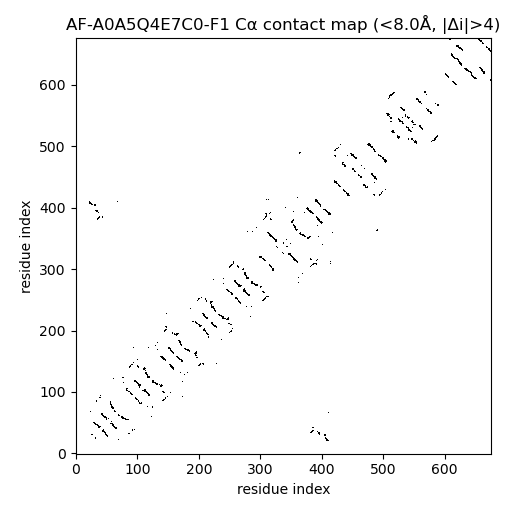241 13.834 1.00 87.06 220 ARG A C 1
ATOM 1739 O O . ARG A 1 220 ? 11.904 -2.091 13.450 1.00 87.06 220 ARG A O 1
ATOM 1746 N N . ARG A 1 221 ? 11.180 -4.215 13.086 1.00 91.06 221 ARG A N 1
ATOM 1747 C CA . ARG A 1 221 ? 10.755 -4.095 11.688 1.00 91.06 221 ARG A CA 1
ATOM 1748 C C . ARG A 1 221 ? 9.351 -4.607 11.445 1.00 91.06 221 ARG A C 1
ATOM 1750 O O . ARG A 1 221 ? 8.866 -5.436 12.207 1.00 91.06 221 ARG A O 1
ATOM 1757 N N . VAL A 1 222 ? 8.737 -4.096 10.383 1.00 94.44 222 VAL A N 1
ATOM 1758 C CA . VAL A 1 222 ? 7.409 -4.497 9.928 1.00 94.44 222 VAL A CA 1
ATOM 1759 C C . VAL A 1 222 ? 7.554 -5.676 8.973 1.00 94.44 222 VAL A C 1
ATOM 1761 O O . VAL A 1 222 ? 8.321 -5.600 8.012 1.00 94.44 222 VAL A O 1
ATOM 1764 N N . TYR A 1 223 ? 6.810 -6.744 9.235 1.00 96.25 223 TYR A N 1
ATOM 1765 C CA . TYR A 1 223 ? 6.739 -7.945 8.405 1.00 96.25 223 TYR A CA 1
ATOM 1766 C C . TYR A 1 223 ? 5.291 -8.260 8.045 1.00 96.25 223 TYR A C 1
ATOM 1768 O O . TYR A 1 223 ? 4.365 -7.838 8.742 1.00 96.25 223 TYR A O 1
ATOM 1776 N N . GLY A 1 224 ? 5.118 -9.012 6.962 1.00 97.31 224 GLY A N 1
ATOM 1777 C CA . GLY A 1 224 ? 3.846 -9.568 6.524 1.00 97.31 224 GLY A CA 1
ATOM 1778 C C . GLY A 1 224 ? 3.952 -11.061 6.245 1.00 97.31 224 GLY A C 1
ATOM 1779 O O . GLY A 1 224 ? 5.031 -11.576 5.948 1.00 97.31 224 GLY A O 1
ATOM 1780 N N . TRP A 1 225 ? 2.823 -11.758 6.335 1.00 97.88 225 TRP A N 1
ATOM 1781 C CA . TRP A 1 225 ? 2.700 -13.146 5.903 1.00 97.88 225 TRP A CA 1
ATOM 1782 C C . TRP A 1 225 ? 1.294 -13.422 5.401 1.00 97.88 225 TRP A C 1
ATOM 1784 O O . TRP A 1 225 ? 0.312 -13.104 6.081 1.00 97.88 225 TRP A O 1
ATOM 1794 N N . PHE A 1 226 ? 1.213 -14.015 4.215 1.00 98.44 226 PHE A N 1
ATOM 1795 C CA . PHE A 1 226 ? -0.041 -14.513 3.681 1.00 98.44 226 PHE A CA 1
ATOM 1796 C C . PHE A 1 226 ? -0.372 -15.862 4.310 1.00 98.44 226 PHE A C 1
ATOM 1798 O O . PHE A 1 226 ? 0.479 -16.748 4.391 1.00 98.44 226 PHE A O 1
ATOM 1805 N N . LEU A 1 227 ? -1.616 -16.010 4.744 1.00 98.50 227 LEU A N 1
ATOM 1806 C CA . LEU A 1 227 ? -2.196 -17.263 5.202 1.00 98.50 227 LEU A CA 1
ATOM 1807 C C . LEU A 1 227 ? -3.379 -17.603 4.299 1.00 98.50 227 LEU A C 1
ATOM 1809 O O . LEU A 1 227 ? -4.157 -16.718 3.941 1.00 98.50 227 LEU A O 1
ATOM 1813 N N . ASP A 1 228 ? -3.550 -18.874 3.973 1.00 97.75 228 ASP A N 1
ATOM 1814 C CA . ASP A 1 228 ? -4.746 -19.338 3.284 1.00 97.75 228 ASP A CA 1
ATOM 1815 C C . ASP A 1 228 ? -5.984 -19.304 4.205 1.00 97.75 228 ASP A C 1
ATOM 1817 O O . ASP A 1 228 ? -5.931 -18.945 5.389 1.00 97.75 228 ASP A O 1
ATOM 1821 N N . THR A 1 229 ? -7.138 -19.692 3.661 1.00 97.69 229 THR A N 1
ATOM 1822 C CA . THR A 1 229 ? -8.400 -19.710 4.416 1.00 97.69 229 THR A CA 1
ATOM 1823 C C . THR A 1 229 ? -8.468 -20.796 5.497 1.00 97.69 229 THR A C 1
ATOM 1825 O O . THR A 1 229 ? -9.374 -20.744 6.332 1.00 97.69 229 THR A O 1
ATOM 1828 N N . ASP A 1 230 ? -7.523 -21.736 5.546 1.00 97.25 230 ASP A N 1
ATOM 1829 C CA . ASP A 1 230 ? -7.358 -22.705 6.635 1.00 97.25 230 ASP A CA 1
ATOM 1830 C C . ASP A 1 230 ? -6.377 -22.201 7.716 1.00 97.25 230 ASP A C 1
ATOM 1832 O O . ASP A 1 230 ? -6.248 -22.817 8.778 1.00 97.25 230 ASP A O 1
ATOM 1836 N N . GLY A 1 231 ? -5.763 -21.031 7.502 1.00 96.19 231 GLY A N 1
ATOM 1837 C CA . GLY A 1 231 ? -4.821 -20.389 8.418 1.00 96.19 231 GLY A CA 1
ATOM 1838 C C . GLY A 1 231 ? -3.395 -20.908 8.271 1.00 96.19 231 GLY A C 1
ATOM 1839 O O . GLY A 1 231 ? -2.560 -20.627 9.135 1.00 96.19 231 GLY A O 1
ATOM 1840 N N . GLU A 1 232 ? -3.121 -21.658 7.205 1.00 96.75 232 GLU A N 1
ATOM 1841 C CA . GLU A 1 232 ? -1.798 -22.174 6.892 1.00 96.75 232 GLU A CA 1
ATOM 1842 C C . GLU A 1 232 ? -1.010 -21.151 6.055 1.00 96.75 232 GLU A C 1
ATOM 1844 O O . GLU A 1 232 ? -1.576 -20.474 5.196 1.00 96.75 232 GLU A O 1
ATOM 1849 N N . PRO A 1 233 ? 0.305 -21.013 6.281 1.00 96.12 233 PRO A N 1
ATOM 1850 C CA . PRO A 1 233 ? 1.167 -20.148 5.485 1.00 96.12 233 PRO A CA 1
ATOM 1851 C C . PRO A 1 233 ? 1.116 -20.380 3.973 1.00 96.12 233 PRO A C 1
ATOM 1853 O O . PRO A 1 233 ? 1.376 -21.484 3.491 1.00 96.12 233 PRO A O 1
ATOM 1856 N N . SER A 1 234 ? 0.912 -19.303 3.217 1.00 95.00 234 SER A N 1
ATOM 1857 C CA . SER A 1 234 ? 1.088 -19.265 1.765 1.00 95.00 234 SER A CA 1
ATOM 1858 C C . SER A 1 234 ? 2.452 -18.644 1.436 1.00 95.00 234 SER A C 1
ATOM 1860 O O . SER A 1 234 ? 2.585 -17.436 1.250 1.00 95.00 234 SER A O 1
ATOM 1862 N N . GLY A 1 235 ? 3.494 -19.482 1.428 1.00 93.38 235 GLY A N 1
ATOM 1863 C CA . GLY A 1 235 ? 4.889 -19.057 1.246 1.00 93.38 235 GLY A CA 1
ATOM 1864 C C . GLY A 1 235 ? 5.594 -18.654 2.547 1.00 93.38 235 GLY A C 1
ATOM 1865 O O . GLY A 1 235 ? 5.146 -19.002 3.640 1.00 93.38 235 GLY A O 1
ATOM 1866 N N . ASP A 1 236 ? 6.719 -17.948 2.419 1.00 94.56 236 ASP A N 1
ATOM 1867 C CA . ASP A 1 236 ? 7.496 -17.419 3.549 1.00 94.56 236 ASP A CA 1
ATOM 1868 C C . ASP A 1 236 ? 6.985 -16.033 3.976 1.00 94.56 236 ASP A C 1
ATOM 1870 O O . ASP A 1 236 ? 6.335 -15.320 3.209 1.00 94.56 236 ASP A O 1
ATOM 1874 N N . ASP A 1 237 ? 7.300 -15.630 5.206 1.00 95.81 237 ASP A N 1
ATOM 1875 C CA . ASP A 1 237 ? 7.074 -14.259 5.646 1.00 95.81 237 ASP A CA 1
ATOM 1876 C C . ASP A 1 237 ? 8.081 -13.290 5.004 1.00 95.81 237 ASP A C 1
ATOM 1878 O O . ASP A 1 237 ? 9.208 -13.665 4.672 1.00 95.81 237 ASP A O 1
ATOM 1882 N N . PHE A 1 238 ? 7.694 -12.026 4.835 1.00 95.12 238 PHE A N 1
ATOM 1883 C CA . PHE A 1 238 ? 8.485 -11.041 4.095 1.00 95.12 238 PHE A CA 1
ATOM 1884 C C . PHE A 1 238 ? 8.587 -9.695 4.833 1.00 95.12 238 PHE A C 1
ATOM 1886 O O . PHE A 1 238 ? 7.643 -9.281 5.514 1.00 95.12 238 PHE A O 1
ATOM 1893 N N . PRO A 1 239 ? 9.736 -8.993 4.745 1.00 94.19 239 PRO A N 1
ATOM 1894 C CA . PRO A 1 239 ? 9.900 -7.675 5.349 1.00 94.19 239 PRO A CA 1
ATOM 1895 C C . PRO A 1 239 ? 9.159 -6.614 4.530 1.00 94.19 239 PRO A C 1
ATOM 1897 O O . PRO A 1 239 ? 9.369 -6.510 3.329 1.00 94.19 239 PRO A O 1
ATOM 1900 N N . ILE A 1 240 ? 8.349 -5.790 5.191 1.00 95.56 240 ILE A N 1
ATOM 1901 C CA . ILE A 1 240 ? 7.638 -4.655 4.578 1.00 95.56 240 ILE A CA 1
ATOM 1902 C C . ILE A 1 240 ? 8.438 -3.354 4.742 1.00 95.56 240 ILE A C 1
ATOM 1904 O O . ILE A 1 240 ? 8.480 -2.517 3.844 1.00 95.56 240 ILE A O 1
ATOM 1908 N N . SER A 1 241 ? 9.098 -3.171 5.888 1.00 91.62 241 SER A N 1
ATOM 1909 C CA . SER A 1 241 ? 9.980 -2.022 6.118 1.00 91.62 241 SER A CA 1
ATOM 1910 C C . SER A 1 241 ? 11.432 -2.367 5.793 1.00 91.62 241 SER A C 1
ATOM 1912 O O . SER A 1 241 ? 11.903 -3.456 6.122 1.00 91.62 241 SER A O 1
ATOM 1914 N N . GLU A 1 242 ? 12.192 -1.438 5.210 1.00 79.31 242 GLU A N 1
ATOM 1915 C CA . GLU A 1 242 ? 13.559 -1.691 4.713 1.00 79.31 242 GLU A CA 1
ATOM 1916 C C . GLU A 1 242 ? 14.670 -1.450 5.759 1.00 79.31 242 GLU A C 1
ATOM 1918 O O . GLU A 1 242 ? 15.767 -2.007 5.659 1.00 79.31 242 GLU A O 1
ATOM 1923 N N . SER A 1 243 ? 14.407 -0.657 6.806 1.00 69.38 243 SER A N 1
ATOM 1924 C CA . SER A 1 243 ? 15.449 -0.174 7.731 1.00 69.38 243 SER A CA 1
ATOM 1925 C C . SER A 1 243 ? 15.800 -1.161 8.855 1.00 69.38 243 SER A C 1
ATOM 1927 O O . SER A 1 243 ? 14.988 -1.448 9.733 1.00 69.38 243 SER A O 1
ATOM 1929 N N . ALA A 1 244 ? 17.065 -1.596 8.897 1.00 61.16 244 ALA A N 1
ATOM 1930 C CA . ALA A 1 244 ? 17.636 -2.425 9.969 1.00 61.16 244 ALA A CA 1
ATOM 1931 C C . ALA A 1 244 ? 18.263 -1.630 11.137 1.00 61.16 244 ALA A C 1
ATOM 1933 O O . ALA A 1 244 ? 18.866 -2.223 12.031 1.00 61.16 244 ALA A O 1
ATOM 1934 N N . THR A 1 245 ? 18.206 -0.292 11.122 1.00 63.97 245 THR A N 1
ATOM 1935 C CA . THR A 1 245 ? 18.926 0.542 12.107 1.00 63.97 245 THR A CA 1
ATOM 1936 C C . THR A 1 245 ? 18.014 1.305 13.062 1.00 63.97 245 THR A C 1
ATOM 1938 O O . THR A 1 245 ? 18.507 1.900 14.023 1.00 63.97 245 THR A O 1
ATOM 1941 N N . THR A 1 246 ? 16.698 1.290 12.836 1.00 72.88 246 THR A N 1
ATOM 1942 C CA . THR A 1 246 ? 15.716 2.067 13.605 1.00 72.88 246 THR A CA 1
ATOM 1943 C C . THR A 1 246 ? 14.529 1.188 13.969 1.00 72.88 246 THR A C 1
ATOM 1945 O O . THR A 1 246 ? 14.262 0.197 13.297 1.00 72.88 246 THR A O 1
ATOM 1948 N N . ASP A 1 247 ? 13.857 1.504 15.076 1.00 78.81 247 ASP A N 1
ATOM 1949 C CA . ASP A 1 247 ? 12.670 0.758 15.483 1.00 78.81 247 ASP A CA 1
ATOM 1950 C C . ASP A 1 247 ? 11.422 1.326 14.796 1.00 78.81 247 ASP A C 1
ATOM 1952 O O . ASP A 1 247 ? 11.121 2.517 14.943 1.00 78.81 247 ASP A O 1
ATOM 1956 N N . GLN A 1 248 ? 10.670 0.452 14.133 1.00 81.56 248 GLN A N 1
ATOM 1957 C CA . GLN A 1 248 ? 9.316 0.716 13.656 1.00 81.56 248 GLN A CA 1
ATOM 1958 C C . GLN A 1 248 ? 8.265 0.187 14.646 1.00 81.56 248 GLN A C 1
ATOM 1960 O O . GLN A 1 248 ? 8.528 -0.757 15.400 1.00 81.56 248 GLN A O 1
ATOM 1965 N N . TYR A 1 249 ? 7.107 0.850 14.694 1.00 84.75 249 TYR A N 1
ATOM 1966 C CA . TYR A 1 249 ? 6.030 0.553 15.636 1.00 84.75 249 TYR A CA 1
ATOM 1967 C C . TYR A 1 249 ? 4.637 0.724 15.018 1.00 84.75 249 TYR A C 1
ATOM 1969 O O . TYR A 1 249 ? 4.403 1.693 14.298 1.00 84.75 249 TYR A O 1
ATOM 1977 N N . LEU A 1 250 ? 3.687 -0.098 15.471 1.00 87.06 250 LEU A N 1
ATOM 1978 C CA . LEU A 1 250 ? 2.241 0.063 15.289 1.00 87.06 250 LEU A CA 1
ATOM 1979 C C . LEU A 1 250 ? 1.817 0.017 13.823 1.00 87.06 250 LEU A C 1
ATOM 1981 O O . LEU A 1 250 ? 1.139 0.930 13.347 1.00 87.06 250 LEU A O 1
ATOM 1985 N N . VAL A 1 251 ? 2.224 -1.039 13.122 1.00 94.25 251 VAL A N 1
ATOM 1986 C CA . VAL A 1 251 ? 1.745 -1.276 11.764 1.00 94.25 251 VAL A CA 1
ATOM 1987 C C . VAL A 1 251 ? 0.215 -1.365 11.714 1.00 94.25 251 VAL A C 1
ATOM 1989 O O . VAL A 1 251 ? -0.436 -1.958 12.578 1.00 94.25 251 VAL A O 1
ATOM 1992 N N . GLN A 1 252 ? -0.360 -0.760 10.683 1.00 96.50 252 GLN A N 1
ATOM 1993 C CA . GLN A 1 252 ? -1.724 -0.991 10.218 1.00 96.50 252 GLN A CA 1
ATOM 1994 C C . GLN A 1 252 ? -1.688 -1.189 8.704 1.00 96.50 252 GLN A C 1
ATOM 1996 O O . GLN A 1 252 ? -0.824 -0.611 8.040 1.00 96.50 252 GLN A O 1
ATOM 2001 N N . ALA A 1 253 ? -2.613 -1.966 8.152 1.00 97.94 253 ALA A N 1
ATOM 2002 C CA . ALA A 1 253 ? -2.689 -2.214 6.718 1.00 97.94 253 ALA A CA 1
ATOM 2003 C C . ALA A 1 253 ? -4.095 -1.968 6.157 1.00 97.94 253 ALA A C 1
ATOM 2005 O O . ALA A 1 253 ? -5.096 -2.061 6.862 1.00 97.94 253 ALA A O 1
ATOM 2006 N N . ALA A 1 254 ? -4.170 -1.679 4.860 1.00 98.12 254 ALA A N 1
ATOM 2007 C CA . ALA A 1 254 ? -5.408 -1.693 4.088 1.00 98.12 254 ALA A CA 1
ATOM 2008 C C . ALA A 1 254 ? -5.170 -2.324 2.711 1.00 98.12 254 ALA A C 1
ATOM 2010 O O . ALA A 1 254 ? -4.059 -2.283 2.183 1.00 98.12 254 ALA A O 1
ATOM 2011 N N . PHE A 1 255 ? -6.230 -2.873 2.121 1.00 97.56 255 PHE A N 1
ATOM 2012 C CA . PHE A 1 255 ? -6.234 -3.436 0.773 1.00 97.56 255 PHE A CA 1
ATOM 2013 C C . PHE A 1 255 ? -7.245 -2.677 -0.085 1.00 97.56 255 PHE A C 1
ATOM 2015 O O . PHE A 1 255 ? -8.366 -2.439 0.364 1.00 97.56 255 PHE A O 1
ATOM 2022 N N . ASN A 1 256 ? -6.858 -2.284 -1.299 1.00 95.12 256 ASN A N 1
ATOM 2023 C CA . ASN A 1 256 ? -7.738 -1.540 -2.207 1.00 95.12 256 ASN A CA 1
ATOM 2024 C C . ASN A 1 256 ? -8.431 -2.424 -3.263 1.00 95.12 256 ASN A C 1
ATOM 2026 O O . ASN A 1 256 ? -9.098 -1.906 -4.150 1.00 95.12 256 ASN A O 1
ATOM 2030 N N . GLY A 1 257 ? -8.266 -3.747 -3.203 1.00 94.19 257 GLY A N 1
ATOM 2031 C CA . GLY A 1 257 ? -8.740 -4.663 -4.247 1.00 94.19 257 GLY A CA 1
ATOM 2032 C C . GLY A 1 257 ? -7.655 -5.090 -5.240 1.00 94.19 257 GLY A C 1
ATOM 2033 O O . GLY A 1 257 ? -7.890 -5.983 -6.049 1.00 94.19 257 GLY A O 1
ATOM 2034 N N . THR A 1 258 ? -6.467 -4.482 -5.203 1.00 93.75 258 THR A N 1
ATOM 2035 C CA . THR A 1 258 ? -5.327 -4.849 -6.065 1.00 93.75 258 THR A CA 1
ATOM 2036 C C . THR A 1 258 ? -4.004 -4.836 -5.308 1.00 93.75 258 THR A C 1
ATOM 2038 O O . THR A 1 258 ? -3.239 -5.795 -5.373 1.00 93.75 258 THR A O 1
ATOM 2041 N N . TYR A 1 259 ? -3.750 -3.770 -4.558 1.00 96.31 259 TYR A N 1
ATOM 2042 C CA . TYR A 1 259 ? -2.534 -3.550 -3.794 1.00 96.31 259 TYR A CA 1
ATOM 2043 C C . TYR A 1 259 ? -2.839 -3.404 -2.310 1.00 96.31 259 TYR A C 1
ATOM 2045 O O . TYR A 1 259 ? -3.900 -2.923 -1.894 1.00 96.31 259 TYR A O 1
ATOM 2053 N N . TYR A 1 260 ? -1.856 -3.794 -1.515 1.00 98.25 260 TYR A N 1
ATOM 2054 C CA . TYR A 1 260 ? -1.812 -3.545 -0.091 1.00 98.25 260 TYR A CA 1
ATOM 2055 C C . TYR A 1 260 ? -1.010 -2.284 0.185 1.00 98.25 260 TYR A C 1
ATOM 2057 O O . TYR A 1 260 ? -0.012 -2.007 -0.478 1.00 98.25 260 TYR A O 1
ATOM 2065 N N . MET A 1 261 ? -1.410 -1.557 1.220 1.00 98.19 261 MET A N 1
ATOM 2066 C CA . MET A 1 261 ? -0.584 -0.525 1.821 1.00 98.19 261 MET A CA 1
ATOM 2067 C C . MET A 1 261 ? -0.479 -0.786 3.318 1.00 98.19 261 MET A C 1
ATOM 2069 O O . MET A 1 261 ? -1.493 -0.930 3.998 1.00 98.19 261 MET A O 1
ATOM 2073 N N . ALA A 1 262 ? 0.748 -0.816 3.832 1.00 97.88 262 ALA A N 1
ATOM 2074 C CA . ALA A 1 262 ? 1.025 -0.805 5.263 1.00 97.88 262 ALA A CA 1
ATOM 2075 C C . ALA A 1 262 ? 1.530 0.579 5.679 1.00 97.88 262 ALA A C 1
ATOM 2077 O O . ALA A 1 262 ? 2.304 1.195 4.951 1.00 97.88 262 ALA A O 1
ATOM 2078 N N . ALA A 1 263 ? 1.126 1.053 6.855 1.00 96.00 263 ALA A N 1
ATOM 2079 C CA . ALA A 1 263 ? 1.596 2.295 7.456 1.00 96.00 263 ALA A CA 1
ATOM 2080 C C . ALA A 1 263 ? 2.038 2.055 8.904 1.00 96.00 263 ALA A C 1
ATOM 2082 O O . ALA A 1 263 ? 1.392 1.309 9.639 1.00 96.00 263 ALA A O 1
ATOM 2083 N N . TRP A 1 264 ? 3.129 2.691 9.326 1.00 93.19 264 TRP A N 1
ATOM 2084 C CA . TRP A 1 264 ? 3.716 2.525 10.657 1.00 93.19 264 TRP A CA 1
ATOM 2085 C C . TRP A 1 264 ? 4.366 3.818 11.159 1.00 93.19 264 TRP A C 1
ATOM 2087 O O . TRP A 1 264 ? 4.627 4.763 10.410 1.00 93.19 264 TRP A O 1
ATOM 2097 N N . ALA A 1 265 ? 4.641 3.855 12.460 1.00 88.38 265 ALA A N 1
ATOM 2098 C CA . ALA A 1 265 ? 5.428 4.903 13.091 1.00 88.38 265 ALA A CA 1
ATOM 2099 C C . ALA A 1 265 ? 6.920 4.531 13.074 1.00 88.38 265 ALA A C 1
ATOM 2101 O O . ALA A 1 265 ? 7.298 3.450 13.527 1.00 88.38 265 ALA A O 1
ATOM 2102 N N . ASP A 1 266 ? 7.783 5.425 12.594 1.00 81.50 266 ASP A N 1
ATOM 2103 C CA . ASP A 1 266 ? 9.225 5.192 12.438 1.00 81.50 266 ASP A CA 1
ATOM 2104 C C . ASP A 1 266 ? 10.052 6.150 13.311 1.00 81.50 266 ASP A C 1
ATOM 2106 O O . ASP A 1 266 ? 9.872 7.366 13.268 1.00 81.50 266 ASP A O 1
ATOM 2110 N N . ARG A 1 267 ? 10.994 5.608 14.095 1.00 71.81 267 ARG A N 1
ATOM 2111 C CA . ARG A 1 267 ? 11.924 6.375 14.951 1.00 71.81 267 ARG A CA 1
ATOM 2112 C C . ARG A 1 267 ? 13.221 6.812 14.272 1.00 71.81 267 ARG A C 1
ATOM 2114 O O . ARG A 1 267 ? 14.175 7.190 14.957 1.00 71.81 267 ARG A O 1
ATOM 2121 N N . ARG A 1 268 ? 13.303 6.732 12.947 1.00 62.62 268 ARG A N 1
ATOM 2122 C CA . ARG A 1 268 ? 14.538 6.979 12.193 1.00 62.62 268 ARG A CA 1
ATOM 2123 C C . ARG A 1 268 ? 15.160 8.364 12.372 1.00 62.62 268 ARG A C 1
ATOM 2125 O O . ARG A 1 268 ? 16.382 8.466 12.306 1.00 62.62 268 ARG A O 1
ATOM 2132 N N . ASP A 1 269 ? 14.379 9.362 12.782 1.00 52.09 269 ASP A N 1
ATOM 2133 C CA . ASP A 1 269 ? 14.855 10.733 13.028 1.00 52.09 269 ASP A CA 1
ATOM 2134 C C . ASP A 1 269 ? 15.157 11.052 14.512 1.00 52.09 269 ASP A C 1
ATOM 2136 O O . ASP A 1 269 ? 15.305 12.215 14.903 1.00 52.09 269 ASP A O 1
ATOM 2140 N N . GLY A 1 270 ? 15.267 10.034 15.379 1.00 57.16 270 GLY A N 1
ATOM 2141 C CA . GLY A 1 270 ? 15.607 10.186 16.799 1.00 57.16 270 GLY A CA 1
ATOM 2142 C C . GLY A 1 270 ? 14.415 9.982 17.742 1.00 57.16 270 GLY A C 1
ATOM 2143 O O . GLY A 1 270 ? 13.731 8.967 17.686 1.00 57.16 270 GLY A O 1
ATOM 2144 N N . SER A 1 271 ? 14.166 10.913 18.675 1.00 50.75 271 SER A N 1
ATOM 2145 C CA . SER A 1 271 ? 13.035 10.827 19.627 1.00 50.75 271 SER A CA 1
ATOM 2146 C C . SER A 1 271 ? 11.676 11.222 19.026 1.00 50.75 271 SER A C 1
ATOM 2148 O O . SER A 1 271 ? 10.725 11.438 19.777 1.00 50.75 271 SER A O 1
ATOM 2150 N N . LYS A 1 272 ? 11.612 11.387 17.705 1.00 61.72 272 LYS A N 1
ATOM 2151 C CA . LYS A 1 272 ? 10.461 11.852 16.928 1.00 61.72 272 LYS A CA 1
ATOM 2152 C C . LYS A 1 272 ? 9.987 10.674 16.074 1.00 61.72 272 LYS A C 1
ATOM 2154 O O . LYS A 1 272 ? 10.821 10.068 15.406 1.00 61.72 272 LYS A O 1
ATOM 2159 N N . ASN A 1 273 ? 8.705 10.312 16.146 1.00 67.38 273 ASN A N 1
ATOM 2160 C CA . ASN A 1 273 ? 8.168 9.198 15.362 1.00 67.38 273 ASN A CA 1
ATOM 2161 C C . ASN A 1 273 ? 7.508 9.730 14.076 1.00 67.38 273 ASN A C 1
ATOM 2163 O O . ASN A 1 273 ? 6.354 10.131 14.157 1.00 67.38 273 ASN A O 1
ATOM 2167 N N . GLY A 1 274 ? 8.184 9.720 12.925 1.00 82.06 274 GLY A N 1
ATOM 2168 C CA . GLY A 1 274 ? 7.535 10.033 11.641 1.00 82.06 274 GLY A CA 1
ATOM 2169 C C . GLY A 1 274 ? 6.519 8.959 11.234 1.00 82.06 274 GLY A C 1
ATOM 2170 O O . GLY A 1 274 ? 6.575 7.833 11.738 1.00 82.06 274 GLY A O 1
ATOM 2171 N N . VAL A 1 275 ? 5.608 9.273 10.312 1.00 89.12 275 VAL A N 1
ATOM 2172 C CA . VAL A 1 275 ? 4.696 8.289 9.704 1.00 89.12 275 VAL A CA 1
ATOM 2173 C C . VAL A 1 275 ? 5.240 7.870 8.349 1.00 89.12 275 VAL A C 1
ATOM 2175 O O . VAL A 1 275 ? 5.473 8.717 7.486 1.00 89.12 275 VAL A O 1
ATOM 2178 N N . TYR A 1 276 ? 5.412 6.565 8.169 1.00 91.88 276 TYR A N 1
ATOM 2179 C CA . TYR A 1 276 ? 5.866 5.964 6.921 1.00 91.88 276 TYR A CA 1
ATOM 2180 C C . TYR A 1 276 ? 4.885 4.897 6.451 1.00 91.88 276 TYR A C 1
ATOM 2182 O O . TYR A 1 276 ? 4.055 4.423 7.228 1.00 91.88 276 TYR A O 1
ATOM 2190 N N . GLY A 1 277 ? 4.993 4.509 5.187 1.00 94.25 277 GLY A N 1
ATOM 2191 C CA . GLY A 1 277 ? 4.269 3.366 4.658 1.00 94.25 277 GLY A CA 1
ATOM 2192 C C . GLY A 1 277 ? 4.949 2.731 3.458 1.00 94.25 277 GLY A C 1
ATOM 2193 O O . GLY A 1 277 ? 5.958 3.227 2.969 1.00 94.25 277 GLY A O 1
ATOM 2194 N N . GLN A 1 278 ? 4.384 1.624 2.999 1.00 96.50 278 GLN A N 1
ATOM 2195 C CA . GLN A 1 278 ? 4.859 0.875 1.844 1.00 96.50 278 GLN A CA 1
ATOM 2196 C C . GLN A 1 278 ? 3.680 0.265 1.108 1.00 96.50 278 GLN A C 1
ATOM 2198 O O . GLN A 1 278 ? 2.777 -0.287 1.744 1.00 96.50 278 GLN A O 1
ATOM 2203 N N . ILE A 1 279 ? 3.723 0.342 -0.220 1.00 97.50 279 ILE A N 1
ATOM 2204 C CA . ILE A 1 279 ? 2.787 -0.351 -1.101 1.00 97.50 279 ILE A CA 1
ATOM 2205 C C . ILE A 1 279 ? 3.438 -1.642 -1.591 1.00 97.50 279 ILE A C 1
ATOM 2207 O O . ILE A 1 279 ? 4.638 -1.683 -1.869 1.00 97.50 279 ILE A O 1
ATOM 2211 N N . PHE A 1 280 ? 2.653 -2.709 -1.659 1.00 97.56 280 PHE A N 1
ATOM 2212 C CA . PHE A 1 280 ? 3.091 -4.006 -2.157 1.00 97.56 280 PHE A CA 1
ATOM 2213 C C . PHE A 1 280 ? 1.923 -4.777 -2.771 1.00 97.56 280 PHE A C 1
ATOM 2215 O O . PHE A 1 280 ? 0.751 -4.506 -2.493 1.00 97.56 280 PHE A O 1
ATOM 2222 N N . ASN A 1 281 ? 2.238 -5.726 -3.645 1.00 95.00 281 ASN A N 1
ATOM 2223 C CA . ASN A 1 281 ? 1.236 -6.534 -4.335 1.00 95.00 281 ASN A CA 1
ATOM 2224 C C . ASN A 1 281 ? 0.821 -7.780 -3.528 1.00 95.00 281 ASN A C 1
ATOM 2226 O O . ASN A 1 281 ? 1.343 -8.060 -2.447 1.00 95.00 281 ASN A O 1
ATOM 2230 N N . ALA A 1 282 ? -0.119 -8.553 -4.075 1.00 93.25 282 ALA A N 1
ATOM 2231 C CA . ALA A 1 282 ? -0.614 -9.791 -3.467 1.00 93.25 282 ALA A CA 1
ATOM 2232 C C . ALA A 1 282 ? 0.403 -10.951 -3.446 1.00 93.25 282 ALA A C 1
ATOM 2234 O O . ALA A 1 282 ? 0.110 -12.016 -2.914 1.00 93.25 282 ALA A O 1
ATOM 2235 N N . GLN A 1 283 ? 1.601 -10.759 -4.005 1.00 92.94 283 GLN A N 1
ATOM 2236 C CA . GLN A 1 283 ? 2.729 -11.688 -3.902 1.00 92.94 283 GLN A CA 1
ATOM 2237 C C . GLN A 1 283 ? 3.744 -11.241 -2.835 1.00 92.94 283 GLN A C 1
ATOM 2239 O O . GLN A 1 283 ? 4.732 -11.934 -2.603 1.00 92.94 283 GLN A O 1
ATOM 2244 N N . GLY A 1 284 ? 3.508 -10.104 -2.167 1.00 94.31 284 GLY A N 1
ATOM 2245 C CA . GLY A 1 284 ? 4.422 -9.536 -1.173 1.00 94.31 284 GLY A CA 1
ATOM 2246 C C . GLY A 1 284 ? 5.594 -8.771 -1.788 1.00 94.31 284 GLY A C 1
ATOM 2247 O O . GLY A 1 284 ? 6.574 -8.496 -1.098 1.00 94.31 284 GLY A O 1
ATOM 2248 N N . GLU A 1 285 ? 5.520 -8.422 -3.074 1.00 94.38 285 GLU A N 1
ATOM 2249 C CA . GLU A 1 285 ? 6.558 -7.655 -3.761 1.00 94.38 285 GLU A CA 1
ATOM 2250 C C . GLU A 1 285 ? 6.335 -6.155 -3.539 1.00 94.38 285 GLU A C 1
ATOM 2252 O O . GLU A 1 285 ? 5.245 -5.623 -3.772 1.00 94.38 285 GLU A O 1
ATOM 2257 N N . MET A 1 286 ? 7.383 -5.476 -3.071 1.00 94.88 286 MET A N 1
ATOM 2258 C CA . MET A 1 286 ? 7.378 -4.051 -2.743 1.00 94.88 286 MET A CA 1
ATOM 2259 C C . MET A 1 286 ? 7.314 -3.189 -4.008 1.00 94.88 286 MET A C 1
ATOM 2261 O O . MET A 1 286 ? 8.061 -3.410 -4.959 1.00 94.88 286 MET A O 1
ATOM 2265 N N . MET A 1 287 ? 6.452 -2.175 -4.000 1.00 92.00 287 MET A N 1
ATOM 2266 C CA . MET A 1 287 ? 6.320 -1.199 -5.079 1.00 92.00 287 MET A CA 1
ATOM 2267 C C . MET A 1 287 ? 7.006 0.110 -4.691 1.00 92.00 287 MET A C 1
ATOM 2269 O O . MET A 1 287 ? 6.439 0.927 -3.967 1.00 92.00 287 MET A O 1
ATOM 2273 N N . GLY A 1 288 ? 8.235 0.297 -5.174 1.00 88.00 288 GLY A N 1
ATOM 2274 C CA . GLY A 1 288 ? 9.067 1.449 -4.822 1.00 88.00 288 GLY A CA 1
ATOM 2275 C C . GLY A 1 288 ? 9.610 1.395 -3.389 1.00 88.00 288 GLY A C 1
ATOM 2276 O O . GLY A 1 288 ? 9.487 0.385 -2.697 1.00 88.00 288 GLY A O 1
ATOM 2277 N N . GLU A 1 289 ? 10.224 2.498 -2.965 1.00 88.06 289 GLU A N 1
ATOM 2278 C CA . GLU A 1 289 ? 10.838 2.667 -1.640 1.00 88.06 289 GLU A CA 1
ATOM 2279 C C . GLU A 1 289 ? 9.796 3.028 -0.562 1.00 88.06 289 GLU A C 1
ATOM 2281 O O . GLU A 1 289 ? 8.708 3.527 -0.863 1.00 88.06 289 GLU A O 1
ATOM 2286 N N . ASN A 1 290 ? 10.164 2.885 0.719 1.00 90.69 290 ASN A N 1
ATOM 2287 C CA . ASN A 1 290 ? 9.299 3.296 1.833 1.00 90.69 290 ASN A CA 1
ATOM 2288 C C . ASN A 1 290 ? 8.923 4.794 1.762 1.00 90.69 290 ASN A C 1
ATOM 2290 O O . ASN A 1 290 ? 9.776 5.684 1.804 1.00 90.69 290 ASN A O 1
ATOM 2294 N N . LEU A 1 291 ? 7.620 5.077 1.764 1.00 90.56 291 LEU A N 1
ATOM 2295 C CA . LEU A 1 291 ? 7.028 6.407 1.629 1.00 90.56 291 LEU A CA 1
ATOM 2296 C C . LEU A 1 291 ? 7.072 7.176 2.953 1.00 90.56 291 LEU A C 1
ATOM 2298 O O . LEU A 1 291 ? 6.519 6.724 3.955 1.00 90.56 291 LEU A O 1
ATOM 2302 N N . GLY A 1 292 ? 7.664 8.372 2.962 1.00 89.88 292 GLY A N 1
ATOM 2303 C CA . GLY A 1 292 ? 7.579 9.312 4.086 1.00 89.88 292 GLY A CA 1
ATOM 2304 C C . GLY A 1 292 ? 6.255 10.077 4.073 1.00 89.88 292 GLY A C 1
ATOM 2305 O O . GLY A 1 292 ? 6.158 11.130 3.447 1.00 89.88 292 GLY A O 1
ATOM 2306 N N . ILE A 1 293 ? 5.235 9.555 4.757 1.00 90.88 293 ILE A N 1
ATOM 2307 C CA . ILE A 1 293 ? 3.868 10.105 4.748 1.00 90.88 293 ILE A CA 1
ATOM 2308 C C . ILE A 1 293 ? 3.796 11.427 5.525 1.00 90.88 293 ILE A C 1
ATOM 2310 O O . ILE A 1 293 ? 3.223 12.388 5.010 1.00 90.88 293 ILE A O 1
ATOM 2314 N N . SER A 1 294 ? 4.400 11.471 6.721 1.00 87.75 294 SER A N 1
ATOM 2315 C CA . SER A 1 294 ? 4.570 12.672 7.558 1.00 87.75 294 SER A CA 1
ATOM 2316 C C . SER A 1 294 ? 5.939 12.643 8.232 1.00 87.75 294 SER A C 1
ATOM 2318 O O . SER A 1 294 ? 6.182 11.836 9.128 1.00 87.75 294 SER A O 1
ATOM 2320 N N . VAL A 1 295 ? 6.854 13.507 7.780 1.00 76.00 295 VAL A N 1
ATOM 2321 C CA . VAL A 1 295 ? 8.286 13.486 8.161 1.00 76.00 295 VAL A CA 1
ATOM 2322 C C . VAL A 1 295 ? 8.851 14.881 8.482 1.00 76.00 295 VAL A C 1
ATOM 2324 O O . VAL A 1 295 ? 10.031 15.163 8.274 1.00 76.00 295 VAL A O 1
ATOM 2327 N N . LEU A 1 296 ? 8.016 15.811 8.960 1.00 68.88 296 LEU A N 1
ATOM 2328 C CA . LEU A 1 296 ? 8.431 17.213 9.121 1.00 68.88 296 LEU A CA 1
ATOM 2329 C C . LEU A 1 296 ? 9.489 17.396 10.229 1.00 68.88 296 LEU A C 1
ATOM 2331 O O . LEU A 1 296 ? 9.355 16.908 11.352 1.00 68.88 296 LEU A O 1
ATOM 2335 N N . ALA A 1 297 ? 10.514 18.206 9.941 1.00 57.53 297 ALA A N 1
ATOM 2336 C CA . ALA A 1 297 ? 11.688 18.396 10.801 1.00 57.53 297 ALA A CA 1
ATOM 2337 C C . ALA A 1 297 ? 11.386 18.963 12.208 1.00 57.53 297 ALA A C 1
ATOM 2339 O O . ALA A 1 297 ? 12.152 18.732 13.151 1.00 57.53 297 ALA A O 1
ATOM 2340 N N . GLU A 1 298 ? 10.284 19.697 12.390 1.00 57.22 298 GLU A N 1
ATOM 2341 C CA . GLU A 1 298 ? 9.904 20.307 13.676 1.00 57.22 298 GLU A CA 1
ATOM 2342 C C . GLU A 1 298 ? 9.015 19.411 14.553 1.00 57.22 298 GLU A C 1
ATOM 2344 O O . GLU A 1 298 ? 8.796 19.731 15.721 1.00 57.22 298 GLU A O 1
ATOM 2349 N N . ASN A 1 299 ? 8.558 18.265 14.046 1.00 55.56 299 ASN A N 1
ATOM 2350 C CA . ASN A 1 299 ? 7.502 17.494 14.693 1.00 55.56 299 ASN A CA 1
ATOM 2351 C C . ASN A 1 299 ? 8.009 16.684 15.900 1.00 55.56 299 ASN A C 1
ATOM 2353 O O . ASN A 1 299 ? 8.982 15.942 15.809 1.00 55.56 299 ASN A O 1
ATOM 2357 N N . GLU A 1 300 ? 7.333 16.794 17.047 1.00 55.69 300 GLU A N 1
ATOM 2358 C CA . GLU A 1 300 ? 7.507 15.913 18.218 1.00 55.69 300 GLU A CA 1
ATOM 2359 C C . GLU A 1 300 ? 6.476 14.769 18.180 1.00 55.69 300 GLU A C 1
ATOM 2361 O O . GLU A 1 300 ? 5.760 14.517 19.146 1.00 55.69 300 GLU A O 1
ATOM 2366 N N . GLU A 1 301 ? 6.335 14.119 17.024 1.00 59.62 301 GLU A N 1
ATOM 2367 C CA . GLU A 1 301 ? 5.261 13.161 16.759 1.00 59.62 301 GLU A CA 1
ATOM 2368 C C . GLU A 1 301 ? 5.278 11.936 17.692 1.00 59.62 301 GLU A C 1
ATOM 2370 O O . GLU A 1 301 ? 6.298 11.263 17.887 1.00 59.62 301 GLU A O 1
ATOM 2375 N N . ARG A 1 302 ? 4.092 11.620 18.226 1.00 58.31 302 ARG A N 1
ATOM 2376 C CA . ARG A 1 302 ? 3.718 10.311 18.766 1.00 58.31 302 ARG A CA 1
ATOM 2377 C C . ARG A 1 302 ? 2.554 9.798 17.934 1.00 58.31 302 ARG A C 1
ATOM 2379 O O . ARG A 1 302 ? 1.401 9.926 18.321 1.00 58.31 302 ARG A O 1
ATOM 2386 N N . SER A 1 303 ? 2.889 9.240 16.785 1.00 63.44 303 SER A N 1
ATOM 2387 C CA . SER A 1 303 ? 1.895 8.864 15.791 1.00 63.44 303 SER A CA 1
ATOM 2388 C C . SER A 1 303 ? 1.463 7.414 15.987 1.00 63.44 303 SER A C 1
ATOM 2390 O O . SER A 1 303 ? 2.296 6.509 16.017 1.00 63.44 303 SER A O 1
ATOM 2392 N N . TRP A 1 304 ? 0.162 7.195 16.148 1.00 79.81 304 TRP A N 1
ATOM 2393 C CA . TRP A 1 304 ? -0.486 5.902 15.934 1.00 79.81 304 TRP A CA 1
ATOM 2394 C C . TRP A 1 304 ? -1.207 6.000 14.593 1.00 79.81 304 TRP A C 1
ATOM 2396 O O . TRP A 1 304 ? -2.313 6.549 14.557 1.00 79.81 304 TRP A O 1
ATOM 2406 N N . PRO A 1 305 ? -0.564 5.594 13.485 1.00 92.38 305 PRO A N 1
ATOM 2407 C CA . PRO A 1 305 ? -1.200 5.694 12.189 1.00 92.38 305 PRO A CA 1
ATOM 2408 C C . PRO A 1 305 ? -2.372 4.722 12.117 1.00 92.38 305 PRO A C 1
ATOM 2410 O O . PRO A 1 305 ? -2.350 3.636 12.695 1.00 92.38 305 PRO A O 1
ATOM 2413 N N . ARG A 1 306 ? -3.402 5.122 11.389 1.00 95.38 306 ARG A N 1
ATOM 2414 C CA . ARG A 1 306 ? -4.466 4.252 10.904 1.00 95.38 306 ARG A CA 1
ATOM 2415 C C . ARG A 1 306 ? -4.569 4.435 9.415 1.00 95.38 306 ARG A C 1
ATOM 2417 O O . ARG A 1 306 ? -4.299 5.523 8.915 1.00 95.38 306 ARG A O 1
ATOM 2424 N N . ILE A 1 307 ? -5.007 3.388 8.742 1.00 98.00 307 ILE A N 1
ATOM 2425 C CA . ILE A 1 307 ? -5.194 3.392 7.305 1.00 98.00 307 ILE A CA 1
ATOM 2426 C C . ILE A 1 307 ? -6.563 2.811 6.965 1.00 98.00 307 ILE A C 1
ATOM 2428 O O . ILE A 1 307 ? -7.063 1.933 7.665 1.00 98.00 307 ILE A O 1
ATOM 2432 N N . GLY A 1 308 ? -7.177 3.328 5.910 1.00 97.56 308 GLY A N 1
ATOM 2433 C CA . GLY A 1 308 ? -8.323 2.714 5.253 1.00 97.56 308 GLY A CA 1
ATOM 2434 C C . GLY A 1 308 ? -8.206 2.881 3.745 1.00 97.56 308 GLY A C 1
ATOM 2435 O O . GLY A 1 308 ? -7.509 3.781 3.277 1.00 97.56 308 GLY A O 1
ATOM 2436 N N . SER A 1 309 ? -8.896 2.032 2.987 1.00 96.81 309 SER A N 1
ATOM 2437 C CA . SER A 1 309 ? -9.016 2.166 1.534 1.00 96.81 309 SER A CA 1
ATOM 2438 C C . SER A 1 309 ? -10.476 2.317 1.128 1.00 96.81 309 SER A C 1
ATOM 2440 O O . SER A 1 309 ? -11.348 1.698 1.733 1.00 96.81 309 SER A O 1
ATOM 2442 N N . ASN A 1 310 ? -10.723 3.129 0.102 1.00 95.25 310 ASN A N 1
ATOM 2443 C CA . ASN A 1 310 ? -12.005 3.197 -0.599 1.00 95.25 310 ASN A CA 1
ATOM 2444 C C . ASN A 1 310 ? -11.987 2.397 -1.917 1.00 95.25 310 ASN A C 1
ATOM 2446 O O . ASN A 1 310 ? -12.885 2.536 -2.734 1.00 95.25 310 ASN A O 1
ATOM 2450 N N . GLY A 1 311 ? -10.944 1.600 -2.161 1.00 91.94 311 GLY A N 1
ATOM 2451 C CA . GLY A 1 311 ? -10.737 0.862 -3.408 1.00 91.94 311 GLY A CA 1
ATOM 2452 C C . GLY A 1 311 ? -9.922 1.618 -4.465 1.00 91.94 311 GLY A C 1
ATOM 2453 O O . GLY A 1 311 ? -9.200 0.995 -5.234 1.00 91.94 311 GLY A O 1
ATOM 2454 N N . ASN A 1 312 ? -9.954 2.954 -4.473 1.00 88.69 312 ASN A N 1
ATOM 2455 C CA . ASN A 1 312 ? -9.158 3.768 -5.403 1.00 88.69 312 ASN A CA 1
ATOM 2456 C C . ASN A 1 312 ? -7.922 4.394 -4.744 1.00 88.69 312 ASN A C 1
ATOM 2458 O O . ASN A 1 312 ? -6.876 4.512 -5.364 1.00 88.69 312 ASN A O 1
ATOM 2462 N N . GLN A 1 313 ? -8.032 4.807 -3.486 1.00 93.50 313 GLN A N 1
ATOM 2463 C CA . GLN A 1 313 ? -6.998 5.497 -2.722 1.00 93.50 313 GLN A CA 1
ATOM 2464 C C . GLN A 1 313 ? -6.909 4.921 -1.310 1.00 93.50 313 GLN A C 1
ATOM 2466 O O . GLN A 1 313 ? -7.792 4.194 -0.837 1.00 93.50 313 GLN A O 1
ATOM 2471 N N . PHE A 1 314 ? -5.833 5.281 -0.624 1.00 97.56 314 PHE A N 1
ATOM 2472 C CA . PHE A 1 314 ? -5.661 5.056 0.800 1.00 97.56 314 PHE A CA 1
ATOM 2473 C C . PHE A 1 314 ? -5.738 6.390 1.540 1.00 97.56 314 PHE A C 1
ATOM 2475 O O . PHE A 1 314 ? -5.133 7.374 1.119 1.00 97.56 314 PHE A O 1
ATOM 2482 N N . LEU A 1 315 ? -6.445 6.420 2.668 1.00 97.94 315 LEU A N 1
ATOM 2483 C CA . LEU A 1 315 ? -6.334 7.494 3.650 1.00 97.94 315 LEU A CA 1
ATOM 2484 C C . LEU A 1 315 ? -5.490 6.986 4.808 1.00 97.94 315 LEU A C 1
ATOM 2486 O O . LEU A 1 315 ? -5.855 5.993 5.436 1.00 97.94 315 LEU A O 1
ATOM 2490 N N . VAL A 1 316 ? -4.407 7.693 5.126 1.00 97.62 316 VAL A N 1
ATOM 2491 C CA . VAL A 1 316 ? -3.650 7.484 6.364 1.00 97.62 316 VAL A CA 1
ATOM 2492 C C . VAL A 1 316 ? -3.920 8.655 7.297 1.00 97.62 316 VAL A C 1
ATOM 2494 O O . VAL A 1 316 ? -3.771 9.803 6.888 1.00 97.62 316 VAL A O 1
ATOM 2497 N N . ALA A 1 317 ? -4.310 8.376 8.542 1.00 95.44 317 ALA A N 1
ATOM 2498 C CA . ALA A 1 317 ? -4.517 9.379 9.588 1.00 95.44 317 ALA A CA 1
ATOM 2499 C C . ALA A 1 317 ? -3.668 9.080 10.824 1.00 95.44 317 ALA A C 1
ATOM 2501 O O . ALA A 1 317 ? -3.447 7.919 11.166 1.00 95.44 317 ALA A O 1
ATOM 2502 N N . TRP A 1 318 ? -3.207 10.118 11.517 1.00 92.56 318 TRP A N 1
ATOM 2503 C CA . TRP A 1 318 ? -2.322 9.987 12.674 1.00 92.56 318 TRP A CA 1
ATOM 2504 C C . TRP A 1 318 ? -2.525 11.097 13.706 1.00 92.56 318 TRP A C 1
ATOM 2506 O O . TRP A 1 318 ? -3.114 12.143 13.433 1.00 92.56 318 TRP A O 1
ATOM 2516 N N . GLU A 1 319 ? -2.004 10.855 14.910 1.00 87.88 319 GLU A N 1
ATOM 2517 C CA . GLU A 1 319 ? -1.921 11.850 15.979 1.00 87.88 319 GLU A CA 1
ATOM 2518 C C . GLU A 1 319 ? -0.677 12.734 15.804 1.00 87.88 319 GLU A C 1
ATOM 2520 O O . GLU A 1 319 ? 0.455 12.249 15.798 1.00 87.88 319 GLU A O 1
ATOM 2525 N N . ARG A 1 320 ? -0.875 14.050 15.737 1.00 83.56 320 ARG A N 1
ATOM 2526 C CA . ARG A 1 320 ? 0.186 15.060 15.738 1.00 83.56 320 ARG A CA 1
ATOM 2527 C C . ARG A 1 320 ? 0.239 15.756 17.089 1.00 83.56 320 ARG A C 1
ATOM 2529 O O . ARG A 1 320 ? -0.754 16.304 17.554 1.00 83.56 320 ARG A O 1
ATOM 2536 N N . GLN A 1 321 ? 1.411 15.762 17.720 1.00 77.94 321 GLN A N 1
ATOM 2537 C CA . GLN A 1 321 ? 1.635 16.509 18.955 1.00 77.94 321 GLN A CA 1
ATOM 2538 C C . GLN A 1 321 ? 1.911 17.984 18.633 1.00 77.94 321 GLN A C 1
ATOM 2540 O O . GLN A 1 321 ? 2.954 18.304 18.063 1.00 77.94 321 GLN A O 1
ATOM 2545 N N . THR A 1 322 ? 1.029 18.890 19.058 1.00 69.56 322 THR A N 1
ATOM 2546 C CA . THR A 1 322 ? 1.206 20.335 18.854 1.00 69.56 322 THR A CA 1
ATOM 2547 C C . THR A 1 322 ? 1.580 21.011 20.173 1.00 69.56 322 THR A C 1
ATOM 2549 O O . THR A 1 322 ? 0.806 21.034 21.137 1.00 69.56 322 THR A O 1
ATOM 2552 N N . LEU A 1 323 ? 2.782 21.599 20.232 1.00 63.22 323 LEU A N 1
ATOM 2553 C CA . LEU A 1 323 ? 3.231 22.387 21.382 1.00 63.22 323 LEU A CA 1
ATOM 2554 C C . LEU A 1 323 ? 2.617 23.791 21.327 1.00 63.22 323 LEU A C 1
ATOM 2556 O O . LEU A 1 323 ? 3.130 24.691 20.660 1.00 63.22 323 LEU A O 1
ATOM 2560 N N . ASN A 1 324 ? 1.558 24.017 22.098 1.00 59.59 324 ASN A N 1
ATOM 2561 C CA . ASN A 1 324 ? 0.968 25.340 22.228 1.00 59.59 324 ASN A CA 1
ATOM 2562 C C . ASN A 1 324 ? 1.710 26.136 23.308 1.00 59.59 324 ASN A C 1
ATOM 2564 O O . ASN A 1 324 ? 1.494 25.992 24.515 1.00 59.59 324 ASN A O 1
ATOM 2568 N N . LYS A 1 325 ? 2.632 26.994 22.858 1.00 51.06 325 LYS A N 1
ATOM 2569 C CA . LYS A 1 325 ? 3.239 28.037 23.692 1.00 51.06 325 LYS A CA 1
ATOM 2570 C C . LYS A 1 325 ? 2.185 29.124 23.860 1.00 51.06 325 LYS A C 1
ATOM 2572 O O . LYS A 1 325 ? 1.798 29.723 22.864 1.00 51.06 325 LYS A O 1
ATOM 2577 N N . GLY A 1 326 ? 1.700 29.362 25.080 1.00 47.62 326 GLY A N 1
ATOM 2578 C CA . GLY A 1 326 ? 0.683 30.383 25.347 1.00 47.62 326 GLY A CA 1
ATOM 2579 C C . GLY A 1 326 ? 1.092 31.749 24.788 1.00 47.62 326 GLY A C 1
ATOM 2580 O O . GLY A 1 326 ? 1.867 32.472 25.411 1.00 47.62 326 GLY A O 1
ATOM 2581 N N . LEU A 1 327 ? 0.591 32.089 23.601 1.00 40.94 327 LEU A N 1
ATOM 2582 C CA . LEU A 1 327 ? 0.813 33.368 22.947 1.00 40.94 327 LEU A CA 1
ATOM 2583 C C . LEU A 1 327 ? -0.443 34.217 23.115 1.00 40.94 327 LEU A C 1
ATOM 2585 O O . LEU A 1 327 ? -1.527 33.868 22.654 1.00 40.94 327 LEU A O 1
ATOM 2589 N N . VAL A 1 328 ? -0.275 35.355 23.785 1.00 41.06 328 VAL A N 1
ATOM 2590 C CA . VAL A 1 328 ? -1.232 36.458 23.748 1.00 41.06 328 VAL A CA 1
ATOM 2591 C C . VAL A 1 328 ? -1.011 37.188 22.429 1.00 41.06 328 VAL A C 1
ATOM 2593 O O . VAL A 1 328 ? 0.049 37.783 22.237 1.00 41.06 328 VAL A O 1
ATOM 2596 N N . GLN A 1 329 ? -2.009 37.210 21.547 1.00 35.00 329 GLN A N 1
ATOM 2597 C CA . GLN A 1 329 ? -2.081 38.256 20.533 1.00 35.00 329 GLN A CA 1
ATOM 2598 C C . GLN A 1 329 ? -3.473 38.878 20.516 1.00 35.00 329 GLN A C 1
ATOM 2600 O O . GLN A 1 329 ? -4.481 38.258 20.199 1.00 35.00 329 GLN A O 1
ATOM 2605 N N . THR A 1 330 ? -3.505 40.141 20.925 1.00 43.47 330 THR A N 1
ATOM 2606 C CA . THR A 1 330 ? -4.671 41.010 20.890 1.00 43.47 330 THR A CA 1
ATOM 2607 C C . THR A 1 330 ? -4.968 41.436 19.456 1.00 43.47 330 THR A C 1
ATOM 2609 O O . THR A 1 330 ? -4.111 42.047 18.817 1.00 43.47 330 THR A O 1
ATOM 2612 N N . SER A 1 331 ? -6.217 41.210 19.046 1.00 43.72 331 SER A N 1
ATOM 2613 C CA . SER A 1 331 ? -7.016 41.885 18.006 1.00 43.72 331 SER A CA 1
ATOM 2614 C C . SER A 1 331 ? -7.461 40.993 16.840 1.00 43.72 331 SER A C 1
ATOM 2616 O O . SER A 1 331 ? -6.666 40.602 15.997 1.00 43.72 331 SER A O 1
ATOM 2618 N N . GLY A 1 332 ? -8.780 40.753 16.812 1.00 42.81 332 GLY A N 1
ATOM 2619 C CA . GLY A 1 332 ? -9.550 40.269 15.663 1.00 42.81 332 GLY A CA 1
ATOM 2620 C C . GLY A 1 332 ? -9.612 38.750 15.510 1.00 42.81 332 GLY A C 1
ATOM 2621 O O . GLY A 1 332 ? -8.858 38.195 14.730 1.00 42.81 332 GLY A O 1
ATOM 2622 N N . GLU A 1 333 ? -10.537 38.109 16.231 1.00 47.75 333 GLU A N 1
ATOM 2623 C CA . GLU A 1 333 ? -11.051 36.750 15.961 1.00 47.75 333 GLU A CA 1
ATOM 2624 C C . GLU A 1 333 ? -10.014 35.609 15.859 1.00 47.75 333 GLU A C 1
ATOM 2626 O O . GLU A 1 333 ? -9.870 34.949 14.835 1.00 47.75 333 GLU A O 1
ATOM 2631 N N . ARG A 1 334 ? -9.352 35.289 16.980 1.00 39.97 334 ARG A N 1
ATOM 2632 C CA . ARG A 1 334 ? -8.904 33.915 17.281 1.00 39.97 334 ARG A CA 1
ATOM 2633 C C . ARG A 1 334 ? -8.782 33.722 18.797 1.00 39.97 334 ARG A C 1
ATOM 2635 O O . ARG A 1 334 ? -8.364 34.634 19.507 1.00 39.97 334 ARG A O 1
ATOM 2642 N N . LEU A 1 335 ? -9.236 32.565 19.280 1.00 42.69 335 LEU A N 1
ATOM 2643 C CA . LEU A 1 335 ? -9.425 32.202 20.690 1.00 42.69 335 LEU A CA 1
ATOM 2644 C C . LEU A 1 335 ? -8.181 32.501 21.558 1.00 42.69 335 LEU A C 1
ATOM 2646 O O . LEU A 1 335 ? -7.079 32.058 21.240 1.00 42.69 335 LEU A O 1
ATOM 2650 N N . ILE A 1 336 ? -8.354 33.199 22.687 1.00 45.84 336 ILE A N 1
ATOM 2651 C CA . ILE A 1 336 ? -7.298 33.339 23.702 1.00 45.84 336 ILE A CA 1
ATOM 2652 C C . ILE A 1 336 ? -7.227 32.022 24.491 1.00 45.84 336 ILE A C 1
ATOM 2654 O O . ILE A 1 336 ? -8.052 31.760 25.365 1.00 45.84 336 ILE A O 1
ATOM 2658 N N . ILE A 1 337 ? -6.225 31.193 24.187 1.00 50.97 337 ILE A N 1
ATOM 2659 C CA . ILE A 1 337 ? -6.022 29.852 24.771 1.00 50.97 337 ILE A CA 1
ATOM 2660 C C . ILE A 1 337 ? -5.864 29.896 26.311 1.00 50.97 337 ILE A C 1
ATOM 2662 O O . ILE A 1 337 ? -6.200 28.932 26.996 1.00 50.97 337 ILE A O 1
ATOM 2666 N N . SER A 1 338 ? -5.415 31.018 26.894 1.00 49.94 338 SER A N 1
ATOM 2667 C CA . SER A 1 338 ? -5.149 31.115 28.340 1.00 49.94 338 SER A CA 1
ATOM 2668 C C . SER A 1 338 ? -6.396 31.197 29.232 1.00 49.94 338 SER A C 1
ATOM 2670 O O . SER A 1 338 ? -6.331 30.766 30.378 1.00 49.94 338 SER A O 1
ATOM 2672 N N . GLU A 1 339 ? -7.524 31.732 28.752 1.00 43.62 339 GLU A N 1
ATOM 2673 C CA . GLU A 1 339 ? -8.750 31.826 29.572 1.00 43.62 339 GLU A CA 1
ATOM 2674 C C . GLU A 1 339 ? -9.619 30.565 29.477 1.00 43.62 339 GLU A C 1
ATOM 2676 O O . GLU A 1 339 ? -10.210 30.163 30.478 1.00 43.62 339 GLU A O 1
ATOM 2681 N N . ALA A 1 340 ? -9.654 29.902 28.314 1.00 43.59 340 ALA A N 1
ATOM 2682 C CA . ALA A 1 340 ? -10.482 28.713 28.092 1.00 43.59 340 ALA A CA 1
ATOM 2683 C C . ALA A 1 340 ? -9.922 27.439 28.752 1.00 43.59 340 ALA A C 1
ATOM 2685 O O . ALA A 1 340 ? -10.699 26.578 29.145 1.00 43.59 340 ALA A O 1
ATOM 2686 N N . ALA A 1 341 ? -8.597 27.332 28.908 1.00 48.78 341 ALA A N 1
ATOM 2687 C CA . ALA A 1 341 ? -7.936 26.118 29.398 1.00 48.78 341 ALA A CA 1
ATOM 2688 C C . ALA A 1 341 ? -7.449 26.191 30.861 1.00 48.78 341 ALA A C 1
ATOM 2690 O O . ALA A 1 341 ? -6.780 25.274 31.333 1.00 48.78 341 ALA A O 1
ATOM 2691 N N . GLY A 1 342 ? -7.717 27.285 31.590 1.00 50.97 342 GLY A N 1
ATOM 2692 C CA . GLY A 1 342 ? -7.195 27.474 32.955 1.00 50.97 342 GLY A CA 1
ATOM 2693 C C . GLY A 1 342 ? -5.658 27.484 33.043 1.00 50.97 342 GLY A C 1
ATOM 2694 O O . GLY A 1 342 ? -5.092 27.246 34.112 1.00 50.97 342 GLY A O 1
ATOM 2695 N N . VAL A 1 343 ? -4.972 27.729 31.923 1.00 49.59 343 VAL A N 1
ATOM 2696 C CA . VAL A 1 343 ? -3.511 27.669 31.810 1.00 49.59 343 VAL A CA 1
ATOM 2697 C C . VAL A 1 343 ? -2.913 29.008 32.240 1.00 49.59 343 VAL A C 1
ATOM 2699 O O . VAL A 1 343 ? -3.181 30.049 31.640 1.00 49.59 343 VAL A O 1
ATOM 2702 N N . GLU A 1 344 ? -2.071 28.985 33.278 1.00 51.38 344 GLU A N 1
ATOM 2703 C CA . GLU A 1 344 ? -1.308 30.161 33.708 1.00 51.38 344 GLU A CA 1
ATOM 2704 C C . GLU A 1 344 ? -0.454 30.720 32.556 1.00 51.38 344 GLU A C 1
ATOM 2706 O O . GLU A 1 344 ? 0.240 29.979 31.852 1.00 51.38 344 GLU A O 1
ATOM 2711 N N . SER A 1 345 ? -0.465 32.047 32.401 1.00 48.47 345 SER A N 1
ATOM 2712 C CA . SER A 1 345 ? 0.393 32.761 31.450 1.00 48.47 345 SER A CA 1
ATOM 2713 C C . SER A 1 345 ? 1.858 32.326 31.598 1.00 48.47 345 SER A C 1
ATOM 2715 O O . SER A 1 345 ? 2.419 32.378 32.693 1.00 48.47 345 SER A O 1
ATOM 2717 N N . GLY A 1 346 ? 2.475 31.882 30.497 1.00 48.28 346 GLY A N 1
ATOM 2718 C CA . GLY A 1 346 ? 3.873 31.440 30.460 1.00 48.28 346 GLY A CA 1
ATOM 2719 C C . GLY A 1 346 ? 4.116 29.929 30.598 1.00 48.28 346 GLY A C 1
ATOM 2720 O O . GLY A 1 346 ? 5.279 29.527 30.613 1.00 48.28 346 GLY A O 1
ATOM 2721 N N . LYS A 1 347 ? 3.077 29.081 30.664 1.00 48.22 347 LYS A N 1
ATOM 2722 C CA . LYS A 1 347 ? 3.218 27.612 30.600 1.00 48.22 347 LYS A CA 1
ATOM 2723 C C . LYS A 1 347 ? 2.904 27.070 29.199 1.00 48.22 347 LYS A C 1
ATOM 2725 O O . LYS A 1 347 ? 1.895 27.432 28.600 1.00 48.22 347 LYS A O 1
ATOM 2730 N N . SER A 1 348 ? 3.773 26.199 28.681 1.00 55.03 348 SER A N 1
ATOM 2731 C CA . SER A 1 348 ? 3.510 25.427 27.458 1.00 55.03 348 SER A CA 1
ATOM 2732 C C . SER A 1 348 ? 2.526 24.300 27.759 1.00 55.03 348 SER A C 1
ATOM 2734 O O . SER A 1 348 ? 2.713 23.587 28.745 1.00 55.03 348 SER A O 1
ATOM 2736 N N . THR A 1 349 ? 1.520 24.120 26.904 1.00 61.53 349 THR A N 1
ATOM 2737 C CA . THR A 1 349 ? 0.594 22.980 26.981 1.00 61.53 349 THR A CA 1
ATOM 2738 C C . THR A 1 349 ? 0.713 22.143 25.714 1.00 61.53 349 THR A C 1
ATOM 2740 O O . THR A 1 349 ? 0.926 22.681 24.628 1.00 61.53 349 THR A O 1
ATOM 2743 N N . ILE A 1 350 ? 0.628 20.824 25.873 1.00 69.19 350 ILE A N 1
ATOM 2744 C CA . ILE A 1 350 ? 0.695 19.854 24.783 1.00 69.19 350 ILE A CA 1
ATOM 2745 C C . ILE A 1 350 ? -0.698 19.256 24.615 1.00 69.19 350 ILE A C 1
ATOM 2747 O O . ILE A 1 350 ? -1.268 18.760 25.587 1.00 69.19 350 ILE A O 1
ATOM 2751 N N . TRP A 1 351 ? -1.208 19.259 23.391 1.00 78.38 351 TRP A N 1
ATOM 2752 C CA . TRP A 1 351 ? -2.343 18.430 22.996 1.00 78.38 351 TRP A CA 1
ATOM 2753 C C . TRP A 1 351 ? -2.090 17.800 21.629 1.00 78.38 351 TRP A C 1
ATOM 2755 O O . TRP A 1 351 ? -1.121 18.144 20.948 1.00 78.38 351 TRP A O 1
ATOM 2765 N N . TYR A 1 352 ? -2.920 16.815 21.301 1.00 82.12 352 TYR A N 1
ATOM 2766 C CA . TYR A 1 352 ? -2.818 16.043 20.070 1.00 82.12 352 TYR A CA 1
ATOM 2767 C C . TYR A 1 352 ? -3.912 16.484 19.107 1.00 82.12 352 TYR A C 1
ATOM 2769 O O . TYR A 1 352 ? -5.012 16.810 19.543 1.00 82.12 352 TYR A O 1
ATOM 2777 N N . GLU A 1 353 ? -3.590 16.489 17.827 1.00 87.81 353 GLU A N 1
ATOM 2778 C CA . GLU A 1 353 ? -4.494 16.764 16.717 1.00 87.81 353 GLU A CA 1
ATOM 2779 C C . GLU A 1 353 ? -4.536 15.538 15.804 1.00 87.81 353 GLU A C 1
ATOM 2781 O O . GLU A 1 353 ? -3.540 14.821 15.700 1.00 87.81 353 GLU A O 1
ATOM 2786 N N . VAL A 1 354 ? -5.642 15.312 15.099 1.00 91.25 354 VAL A N 1
ATOM 2787 C CA . VAL A 1 354 ? -5.716 14.278 14.061 1.00 91.25 354 VAL A CA 1
ATOM 2788 C C . VAL A 1 354 ? -5.453 14.924 12.709 1.00 91.25 354 VAL A C 1
ATOM 2790 O O . VAL A 1 354 ? -6.151 15.861 12.316 1.00 91.25 354 VAL A O 1
ATOM 2793 N N . HIS A 1 355 ? -4.450 14.420 12.002 1.00 92.12 355 HIS A N 1
ATOM 2794 C CA . HIS A 1 355 ? -4.097 14.819 10.637 1.00 92.12 355 HIS A CA 1
ATOM 2795 C C . HIS A 1 355 ? -4.214 13.611 9.716 1.00 92.12 355 HIS A C 1
ATOM 2797 O O . HIS A 1 355 ? -4.208 12.474 10.190 1.00 92.12 355 HIS A O 1
ATOM 2803 N N . GLY A 1 356 ? -4.335 13.856 8.417 1.00 93.75 356 GLY A N 1
ATOM 2804 C CA . GLY A 1 356 ? -4.372 12.802 7.420 1.00 93.75 356 GLY A CA 1
ATOM 2805 C C . GLY A 1 356 ? -3.734 13.195 6.100 1.00 93.75 356 GLY A C 1
ATOM 2806 O O . GLY A 1 356 ? -3.402 14.357 5.862 1.00 93.75 356 GLY A O 1
ATOM 2807 N N . ARG A 1 357 ? -3.546 12.189 5.248 1.00 94.56 357 ARG A N 1
ATOM 2808 C CA . ARG A 1 357 ? -3.060 12.333 3.877 1.00 94.56 357 ARG A CA 1
ATOM 2809 C C . ARG A 1 357 ? -3.654 11.242 3.000 1.00 94.56 357 ARG A C 1
ATOM 2811 O O . ARG A 1 357 ? -3.786 10.102 3.447 1.00 94.56 357 ARG A O 1
ATOM 2818 N N . LEU A 1 358 ? -3.996 11.602 1.767 1.00 95.19 358 LEU A N 1
ATOM 2819 C CA . LEU A 1 358 ? -4.448 10.664 0.745 1.00 95.19 358 LEU A CA 1
ATOM 2820 C C . LEU A 1 358 ? -3.258 10.176 -0.083 1.00 95.19 358 LEU A C 1
ATOM 2822 O O . LEU A 1 358 ? -2.372 10.956 -0.438 1.00 95.19 358 LEU A O 1
ATOM 2826 N N . ILE A 1 359 ? -3.241 8.881 -0.379 1.00 94.62 359 ILE A N 1
ATOM 2827 C CA . ILE A 1 359 ? -2.175 8.200 -1.116 1.00 94.62 359 ILE A CA 1
ATOM 2828 C C . ILE A 1 359 ? -2.800 7.414 -2.269 1.00 94.62 359 ILE A C 1
ATOM 2830 O O . ILE A 1 359 ? -3.785 6.693 -2.084 1.00 94.62 359 ILE A O 1
ATOM 2834 N N . ASN A 1 360 ? -2.229 7.570 -3.460 1.00 91.38 360 ASN A N 1
ATOM 2835 C CA . ASN A 1 360 ? -2.611 6.837 -4.658 1.00 91.38 360 ASN A CA 1
ATOM 2836 C C . ASN A 1 360 ? -2.002 5.421 -4.653 1.00 91.38 360 ASN A C 1
ATOM 2838 O O . ASN A 1 360 ? -0.959 5.200 -4.034 1.00 91.38 360 ASN A O 1
ATOM 2842 N N . PRO A 1 361 ? -2.584 4.454 -5.385 1.00 88.81 361 PRO A N 1
ATOM 2843 C CA . PRO A 1 361 ? -2.083 3.077 -5.421 1.00 88.81 361 PRO A CA 1
ATOM 2844 C C . PRO A 1 361 ? -0.671 2.919 -5.996 1.00 88.81 361 PRO A C 1
ATOM 2846 O O . PRO A 1 361 ? -0.035 1.902 -5.758 1.00 88.81 361 PRO A O 1
ATOM 2849 N N . ASN A 1 362 ? -0.176 3.908 -6.743 1.00 83.88 362 ASN A N 1
ATOM 2850 C CA . ASN A 1 362 ? 1.187 3.941 -7.280 1.00 83.88 362 ASN A CA 1
ATOM 2851 C C . ASN A 1 362 ? 2.222 4.522 -6.291 1.00 83.88 362 ASN A C 1
ATOM 2853 O O . ASN A 1 362 ? 3.391 4.645 -6.639 1.00 83.88 362 ASN A O 1
ATOM 2857 N N . GLY A 1 363 ? 1.805 4.905 -5.080 1.00 88.31 363 GLY A N 1
ATOM 2858 C CA . GLY A 1 363 ? 2.682 5.436 -4.033 1.00 88.31 363 GLY A CA 1
ATOM 2859 C C . GLY A 1 363 ? 2.819 6.956 -4.017 1.00 88.31 363 GLY A C 1
ATOM 2860 O O . GLY A 1 363 ? 3.474 7.488 -3.120 1.00 88.31 363 GLY A O 1
ATOM 2861 N N . THR A 1 364 ? 2.186 7.678 -4.944 1.00 88.00 364 THR A N 1
ATOM 2862 C CA . THR A 1 364 ? 2.194 9.147 -4.929 1.00 88.00 364 THR A CA 1
ATOM 2863 C C . THR A 1 364 ? 1.137 9.718 -3.990 1.00 88.00 364 THR A C 1
ATOM 2865 O O . THR A 1 364 ? 0.169 9.053 -3.612 1.00 88.00 364 THR A O 1
ATOM 2868 N N . PHE A 1 365 ? 1.326 10.965 -3.564 1.00 89.56 365 PHE A N 1
ATOM 2869 C CA . PHE A 1 365 ? 0.414 11.623 -2.635 1.00 89.56 365 PHE A CA 1
ATOM 2870 C C . PHE A 1 365 ? -0.662 12.397 -3.386 1.00 89.56 365 PHE A C 1
ATOM 2872 O O . PHE A 1 365 ? -0.349 13.300 -4.149 1.00 89.56 365 PHE A O 1
ATOM 2879 N N . ALA A 1 366 ? -1.931 12.109 -3.104 1.00 87.56 366 ALA A N 1
ATOM 2880 C CA . ALA A 1 366 ? -3.056 12.826 -3.693 1.00 87.56 366 ALA A CA 1
ATOM 2881 C C . ALA A 1 366 ? -3.341 14.123 -2.911 1.00 87.56 366 ALA A C 1
ATOM 2883 O O . ALA A 1 366 ? -4.380 14.279 -2.266 1.00 87.56 366 ALA A O 1
ATOM 2884 N N . GLY A 1 367 ? -2.362 15.029 -2.928 1.00 83.88 367 GLY A N 1
ATOM 2885 C CA . GLY A 1 367 ? -2.366 16.293 -2.197 1.00 83.88 367 GLY A CA 1
ATOM 2886 C C . GLY A 1 367 ? -1.477 16.329 -0.947 1.00 83.88 367 GLY A C 1
ATOM 2887 O O . GLY A 1 367 ? -0.777 15.376 -0.576 1.00 83.88 367 GLY A O 1
ATOM 2888 N N . ASP A 1 368 ? -1.496 17.493 -0.301 1.00 86.44 368 ASP A N 1
ATOM 2889 C CA . ASP A 1 368 ? -0.756 17.761 0.931 1.00 86.44 368 ASP A CA 1
ATOM 2890 C C . ASP A 1 368 ? -1.403 17.090 2.152 1.00 86.44 368 ASP A C 1
ATOM 2892 O O . ASP A 1 368 ? -2.557 16.663 2.130 1.00 86.44 368 ASP A O 1
ATOM 2896 N N . GLU A 1 369 ? -0.657 17.025 3.255 1.00 90.38 369 GLU A N 1
ATOM 2897 C CA . GLU A 1 369 ? -1.224 16.690 4.562 1.00 90.38 369 GLU A CA 1
ATOM 2898 C C . GLU A 1 369 ? -2.309 17.703 4.962 1.00 90.38 369 GLU A C 1
ATOM 2900 O O . GLU A 1 369 ? -2.145 18.914 4.785 1.00 90.38 369 GLU A O 1
ATOM 2905 N N . PHE A 1 370 ? -3.392 17.230 5.576 1.00 89.75 370 PHE A N 1
ATOM 2906 C CA . PHE A 1 370 ? -4.507 18.078 5.992 1.00 89.75 370 PHE A CA 1
ATOM 2907 C C . PHE A 1 370 ? -5.004 17.748 7.408 1.00 89.75 370 PHE A C 1
ATOM 2909 O O . PHE A 1 370 ? -4.909 16.606 7.868 1.00 89.75 370 PHE A O 1
ATOM 2916 N N . PRO A 1 371 ? -5.557 18.742 8.129 1.00 90.75 371 PRO A N 1
ATOM 2917 C CA . PRO A 1 371 ? -6.167 18.512 9.431 1.00 90.75 371 PRO A CA 1
ATOM 2918 C C . PRO A 1 371 ? -7.503 17.770 9.294 1.00 90.75 371 PRO A C 1
ATOM 2920 O O . PRO A 1 371 ? -8.338 18.137 8.470 1.00 90.75 371 PRO A O 1
ATOM 2923 N N . ILE A 1 372 ? -7.727 16.778 10.155 1.00 92.75 372 ILE A N 1
ATOM 2924 C CA . ILE A 1 372 ? -9.016 16.086 10.322 1.00 92.75 372 ILE A CA 1
ATOM 2925 C C . ILE A 1 372 ? -9.706 16.577 11.600 1.00 92.75 372 ILE A C 1
ATOM 2927 O O . ILE A 1 372 ? -10.867 16.960 11.568 1.00 92.75 372 ILE A O 1
ATOM 2931 N N . GLY A 1 373 ? -8.982 16.620 12.722 1.00 89.75 373 GLY A N 1
ATOM 2932 C CA . GLY A 1 373 ? -9.503 17.066 14.015 1.00 89.75 373 GLY A CA 1
ATOM 2933 C C . GLY A 1 373 ? -8.495 17.963 14.723 1.00 89.75 373 GLY A C 1
ATOM 2934 O O . GLY A 1 373 ? -7.492 17.480 15.243 1.00 89.75 373 GLY A O 1
ATOM 2935 N N . VAL A 1 374 ? -8.759 19.273 14.748 1.00 85.12 374 VAL A N 1
ATOM 2936 C CA . VAL A 1 374 ? -7.842 20.305 15.296 1.00 85.12 374 VAL A CA 1
ATOM 2937 C C . VAL A 1 374 ? -8.500 21.219 16.331 1.00 85.12 374 VAL A C 1
ATOM 2939 O O . VAL A 1 374 ? -8.030 22.322 16.617 1.00 85.12 374 VAL A O 1
ATOM 2942 N N . ASN A 1 375 ? -9.626 20.780 16.889 1.00 84.69 375 ASN A N 1
ATOM 2943 C CA . ASN A 1 375 ? -10.268 21.484 17.988 1.00 84.69 375 ASN A CA 1
ATOM 2944 C C . ASN A 1 375 ? -9.375 21.496 19.235 1.00 84.69 375 ASN A C 1
ATOM 2946 O O . ASN A 1 375 ? -8.518 20.634 19.413 1.00 84.69 375 ASN A O 1
ATOM 2950 N N . ALA A 1 376 ? -9.582 22.488 20.106 1.00 78.12 376 ALA A N 1
ATOM 2951 C CA . ALA A 1 376 ? -8.793 22.634 21.326 1.00 78.12 376 ALA A CA 1
ATOM 2952 C C . ALA A 1 376 ? -8.834 21.359 22.190 1.00 78.12 376 ALA A C 1
ATOM 2954 O O . ALA A 1 376 ? -9.864 20.691 22.254 1.00 78.12 376 ALA A O 1
ATOM 2955 N N . PHE A 1 377 ? -7.738 21.104 22.914 1.00 80.62 377 PHE A N 1
ATOM 2956 C CA . PHE A 1 377 ? -7.484 19.877 23.683 1.00 80.62 377 PHE A CA 1
ATOM 2957 C C . PHE A 1 377 ? -7.233 18.643 22.804 1.00 80.62 377 PHE A C 1
ATOM 2959 O O . PHE A 1 377 ? -6.862 18.776 21.644 1.00 80.62 377 PHE A O 1
ATOM 2966 N N . HIS A 1 378 ? -7.257 17.450 23.396 1.00 85.12 378 HIS A N 1
ATOM 2967 C CA . HIS A 1 378 ? -6.760 16.240 22.757 1.00 85.12 378 HIS A CA 1
ATOM 2968 C C . HIS A 1 378 ? -7.753 15.702 21.726 1.00 85.12 378 HIS A C 1
ATOM 2970 O O . HIS A 1 378 ? -8.910 15.447 22.047 1.00 85.12 378 HIS A O 1
ATOM 2976 N N . GLN A 1 379 ? -7.246 15.473 20.519 1.00 90.12 379 GLN A N 1
ATOM 2977 C CA . GLN A 1 379 ? -7.876 14.747 19.425 1.00 90.12 379 GLN A CA 1
ATOM 2978 C C . GLN A 1 379 ? -7.005 13.525 19.136 1.00 90.12 379 GLN A C 1
ATOM 2980 O O . GLN A 1 379 ? -5.851 13.669 18.729 1.00 90.12 379 GLN A O 1
ATOM 2985 N N . GLN A 1 380 ? -7.497 12.329 19.464 1.00 89.25 380 GLN A N 1
ATOM 2986 C CA . GLN A 1 380 ? -6.652 11.136 19.583 1.00 89.25 380 GLN A CA 1
ATOM 2987 C C . GLN A 1 380 ? -7.312 9.848 19.114 1.00 89.25 380 GLN A C 1
ATOM 2989 O O . GLN A 1 380 ? -8.531 9.717 19.075 1.00 89.25 380 GLN A O 1
ATOM 2994 N N . SER A 1 381 ? -6.471 8.848 18.865 1.00 90.50 381 SER A N 1
ATOM 2995 C CA . SER A 1 381 ? -6.827 7.479 18.517 1.00 90.50 381 SER A CA 1
ATOM 2996 C C . SER A 1 381 ? -7.816 7.442 17.354 1.00 90.50 381 SER A C 1
ATOM 2998 O O . SER A 1 381 ? -8.935 6.954 17.543 1.00 90.50 381 SER A O 1
ATOM 3000 N N . PRO A 1 382 ? -7.432 7.981 16.176 1.00 95.31 382 PRO A N 1
ATOM 3001 C CA . PRO A 1 382 ? -8.291 7.924 15.005 1.00 95.31 382 PRO A CA 1
ATOM 3002 C C . PRO A 1 382 ? -8.607 6.466 14.654 1.00 95.31 382 PRO A C 1
ATOM 3004 O O . PRO A 1 382 ? -7.913 5.554 15.101 1.00 95.31 382 PRO A O 1
ATOM 3007 N N . SER A 1 383 ? -9.638 6.246 13.849 1.00 96.56 383 SER A N 1
ATOM 3008 C CA . SER A 1 383 ? -9.984 4.998 13.171 1.00 96.56 383 SER A CA 1
ATOM 3009 C C . SER A 1 383 ? -10.656 5.349 11.854 1.00 96.56 383 SER A C 1
ATOM 3011 O O . SER A 1 383 ? -11.485 6.253 11.834 1.00 96.56 383 SER A O 1
ATOM 3013 N N . ILE A 1 384 ? -10.339 4.627 10.782 1.00 97.94 384 ILE A N 1
ATOM 3014 C CA . ILE A 1 384 ? -10.855 4.915 9.441 1.00 97.94 384 ILE A CA 1
ATOM 3015 C C . ILE A 1 384 ? -11.706 3.742 8.962 1.00 97.94 384 ILE A C 1
ATOM 3017 O O . ILE A 1 384 ? -11.326 2.589 9.145 1.00 97.94 384 ILE A O 1
ATOM 3021 N N . ALA A 1 385 ? -12.835 4.052 8.337 1.00 97.81 385 ALA A N 1
ATOM 3022 C CA . ALA A 1 385 ? -13.613 3.136 7.510 1.00 97.81 385 ALA A CA 1
ATOM 3023 C C . ALA A 1 385 ? -13.979 3.837 6.195 1.00 97.81 385 ALA A C 1
ATOM 3025 O O . ALA A 1 385 ? -13.935 5.066 6.126 1.00 97.81 385 ALA A O 1
ATOM 3026 N N . SER A 1 386 ? -14.370 3.086 5.167 1.00 96.69 386 SER A N 1
ATOM 3027 C CA . SER A 1 386 ? -14.833 3.648 3.894 1.00 96.69 386 SER A CA 1
ATOM 3028 C C . SER A 1 386 ? -16.138 3.002 3.444 1.00 96.69 386 SER A C 1
ATOM 3030 O O . SER A 1 386 ? -16.383 1.840 3.756 1.00 96.69 386 SER A O 1
ATOM 3032 N N . ASP A 1 387 ? -16.955 3.761 2.715 1.00 95.00 387 ASP A N 1
ATOM 3033 C CA . ASP A 1 387 ? -18.131 3.271 1.987 1.00 95.00 387 ASP A CA 1
ATOM 3034 C C . ASP A 1 387 ? -17.825 2.923 0.516 1.00 95.00 387 ASP A C 1
ATOM 3036 O O . ASP A 1 387 ? -18.741 2.614 -0.244 1.00 95.00 387 ASP A O 1
ATOM 3040 N N . GLY A 1 388 ? -16.550 2.970 0.109 1.00 92.50 388 GLY A N 1
ATOM 3041 C CA . GLY A 1 388 ? -16.105 2.788 -1.276 1.00 92.50 388 GLY A CA 1
ATOM 3042 C C . GLY A 1 388 ? -15.997 4.088 -2.080 1.00 92.50 388 GLY A C 1
ATOM 3043 O O . GLY A 1 388 ? -15.444 4.080 -3.174 1.00 92.50 388 GLY A O 1
ATOM 3044 N N . GLU A 1 389 ? -16.458 5.220 -1.544 1.00 90.25 389 GLU A N 1
ATOM 3045 C CA . GLU A 1 389 ? -16.287 6.539 -2.166 1.00 90.25 389 GLU A CA 1
ATOM 3046 C C . GLU A 1 389 ? -15.525 7.479 -1.225 1.00 90.25 389 GLU A C 1
ATOM 3048 O O . GLU A 1 389 ? -14.492 8.046 -1.590 1.00 90.25 389 GLU A O 1
ATOM 3053 N N . LYS A 1 390 ? -15.989 7.587 0.020 1.00 93.00 390 LYS A N 1
ATOM 3054 C CA . LYS A 1 390 ? -15.476 8.473 1.064 1.00 93.00 390 LYS A CA 1
ATOM 3055 C C . LYS A 1 390 ? -14.862 7.681 2.200 1.00 93.00 390 LYS A C 1
ATOM 3057 O O . LYS A 1 390 ? -15.103 6.486 2.380 1.00 93.00 390 LYS A O 1
ATOM 3062 N N . PHE A 1 391 ? -14.107 8.380 3.030 1.00 97.06 391 PHE A N 1
ATOM 3063 C CA . PHE A 1 391 ? -13.590 7.858 4.283 1.00 97.06 391 PHE A CA 1
ATOM 3064 C C . PHE A 1 391 ? -14.311 8.518 5.451 1.00 97.06 391 PHE A C 1
ATOM 3066 O O . PHE A 1 391 ? -14.409 9.741 5.499 1.00 97.06 391 PHE A O 1
ATOM 3073 N N . LEU A 1 392 ? -14.760 7.732 6.427 1.00 98.00 392 LEU A N 1
ATOM 3074 C CA . LEU A 1 392 ? -15.132 8.230 7.745 1.00 98.00 392 LEU A CA 1
ATOM 3075 C C . LEU A 1 392 ? -13.954 8.015 8.694 1.00 98.00 392 LEU A C 1
ATOM 3077 O O . LEU A 1 392 ? -13.625 6.873 9.025 1.00 98.00 392 LEU A O 1
ATOM 3081 N N . THR A 1 393 ? -13.354 9.105 9.168 1.00 98.25 393 THR A N 1
ATOM 3082 C CA . THR A 1 393 ? -12.401 9.052 10.284 1.00 98.25 393 THR A CA 1
ATOM 3083 C C . THR A 1 393 ? -13.139 9.358 11.577 1.00 98.25 393 THR A C 1
ATOM 3085 O O . THR A 1 393 ? -13.750 10.416 11.674 1.00 98.25 393 THR A O 1
ATOM 3088 N N . VAL A 1 394 ? -13.074 8.471 12.573 1.00 97.75 394 VAL A N 1
ATOM 3089 C CA . VAL A 1 394 ? -13.618 8.684 13.927 1.00 97.75 394 VAL A CA 1
ATOM 3090 C C . VAL A 1 394 ? -12.493 8.776 14.952 1.00 97.75 394 VAL A C 1
ATOM 3092 O O . VAL A 1 394 ? -11.497 8.072 14.816 1.00 97.75 394 VAL A O 1
ATOM 3095 N N . TRP A 1 395 ? -12.621 9.614 15.979 1.00 95.69 395 TRP A N 1
ATOM 3096 C CA . TRP A 1 395 ? -11.576 9.815 16.991 1.00 95.69 395 TRP A CA 1
ATOM 3097 C C . TRP A 1 395 ? -12.153 10.143 18.373 1.00 95.69 395 TRP A C 1
ATOM 3099 O O . TRP A 1 395 ? -13.336 10.447 18.524 1.00 95.69 395 TRP A O 1
ATOM 3109 N N . GLN A 1 396 ? -11.298 10.055 19.393 1.00 93.44 396 GLN A N 1
ATOM 3110 C CA . GLN A 1 396 ? -11.578 10.503 20.756 1.00 93.44 396 GLN A CA 1
ATOM 3111 C C . GLN A 1 396 ? -11.268 11.986 20.909 1.00 93.44 396 GLN A C 1
ATOM 3113 O O . GLN A 1 396 ? -10.162 12.423 20.590 1.00 93.44 396 GLN A O 1
ATOM 3118 N N . ASP A 1 397 ? -12.206 12.718 21.486 1.00 92.31 397 ASP A N 1
ATOM 3119 C CA . ASP A 1 397 ? -12.195 14.170 21.512 1.00 92.31 397 ASP A CA 1
ATOM 3120 C C . ASP A 1 397 ? -12.366 14.715 22.930 1.00 92.31 397 ASP A C 1
ATOM 3122 O O . ASP A 1 397 ? -13.346 14.399 23.601 1.00 92.31 397 ASP A O 1
ATOM 3126 N N . SER A 1 398 ? -11.441 15.555 23.396 1.00 87.88 398 SER A N 1
ATOM 3127 C CA . SER A 1 398 ? -11.510 16.169 24.728 1.00 87.88 398 SER A CA 1
ATOM 3128 C C . SER A 1 398 ? -11.816 17.674 24.725 1.00 87.88 398 SER A C 1
ATOM 3130 O O . SER A 1 398 ? -11.534 18.383 25.701 1.00 87.88 398 SER A O 1
ATOM 3132 N N . ARG A 1 399 ? -12.470 18.180 23.663 1.00 83.19 399 ARG A N 1
ATOM 3133 C CA . ARG A 1 399 ? -12.870 19.598 23.502 1.00 83.19 399 ARG A CA 1
ATOM 3134 C C . ARG A 1 399 ? -13.760 20.136 24.620 1.00 83.19 399 ARG A C 1
ATOM 3136 O O . ARG A 1 399 ? -13.878 21.348 24.791 1.00 83.19 399 ARG A O 1
ATOM 3143 N N . ASN A 1 400 ? -14.361 19.261 25.419 1.00 76.56 400 ASN A N 1
ATOM 3144 C CA . ASN A 1 400 ? -15.190 19.588 26.581 1.00 76.56 400 ASN A CA 1
ATOM 3145 C C . ASN A 1 400 ? -14.379 20.063 27.814 1.00 76.56 400 ASN A C 1
ATOM 3147 O O . ASN A 1 400 ? -14.737 19.777 28.957 1.00 76.56 400 ASN A O 1
ATOM 3151 N N . ASN A 1 401 ? -13.306 20.831 27.592 1.00 67.44 401 ASN A N 1
ATOM 3152 C CA . ASN A 1 401 ? -12.378 21.317 28.618 1.00 67.44 401 ASN A CA 1
ATOM 3153 C C . ASN A 1 401 ? -11.581 20.197 29.317 1.00 67.44 401 ASN A C 1
ATOM 3155 O O . ASN A 1 401 ? -11.312 20.269 30.519 1.00 67.44 401 ASN A O 1
ATOM 3159 N N . ASN A 1 402 ? -11.213 19.156 28.559 1.00 70.19 402 ASN A N 1
ATOM 3160 C CA . ASN A 1 402 ? -10.432 18.004 29.016 1.00 70.19 402 ASN A CA 1
ATOM 3161 C C . ASN A 1 402 ? -11.032 17.273 30.232 1.00 70.19 402 ASN A C 1
ATOM 3163 O O . ASN A 1 402 ? -10.306 16.705 31.053 1.00 70.19 402 ASN A O 1
ATOM 3167 N N . GLN A 1 403 ? -12.357 17.331 30.388 1.00 71.50 403 GLN A N 1
ATOM 3168 C CA . GLN A 1 403 ? -13.043 16.698 31.509 1.00 71.50 403 GLN A CA 1
ATOM 3169 C C . GLN A 1 403 ? -13.390 15.239 31.192 1.00 71.50 403 GLN A C 1
ATOM 3171 O O . GLN A 1 403 ? -13.226 14.373 32.055 1.00 71.50 403 GLN A O 1
ATOM 3176 N N . TYR A 1 404 ? -13.837 14.972 29.963 1.00 83.31 404 TYR A N 1
ATOM 3177 C CA . TYR A 1 404 ? -14.184 13.651 29.441 1.00 83.31 404 TYR A CA 1
ATOM 3178 C C . TYR A 1 404 ? -13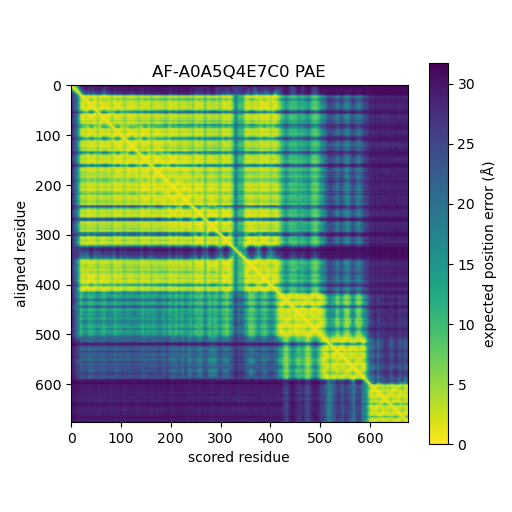.755 13.542 27.972 1.00 83.31 404 TYR A C 1
ATOM 3180 O O . TYR A 1 404 ? -13.420 14.544 27.353 1.00 83.31 404 TYR A O 1
ATOM 3188 N N . ASN A 1 405 ? -13.774 12.333 27.417 1.00 88.75 405 ASN A N 1
ATOM 3189 C CA . ASN A 1 405 ? -13.585 12.149 25.979 1.00 88.75 405 ASN A CA 1
ATOM 3190 C C . ASN A 1 405 ? -14.949 11.854 25.362 1.00 88.75 405 ASN A C 1
ATOM 3192 O O . ASN A 1 405 ? -15.673 11.046 25.927 1.00 88.75 405 ASN A O 1
ATOM 3196 N N . ASP A 1 406 ? -15.262 12.484 24.244 1.00 92.88 406 ASP A N 1
ATOM 3197 C CA . ASP A 1 406 ? -16.408 12.202 23.386 1.00 92.88 406 ASP A CA 1
ATOM 3198 C C . ASP A 1 406 ? -15.899 11.506 22.106 1.00 92.88 406 ASP A C 1
ATOM 3200 O O . ASP A 1 406 ? -14.691 11.471 21.856 1.00 92.88 406 ASP A O 1
ATOM 3204 N N . ILE A 1 407 ? -16.789 10.955 21.279 1.00 95.50 407 ILE A N 1
ATOM 3205 C CA . ILE A 1 407 ? -16.435 10.430 19.951 1.00 95.50 407 ILE A CA 1
ATOM 3206 C C . ILE A 1 407 ? -16.975 11.360 18.871 1.00 95.50 407 ILE A C 1
ATOM 3208 O O . ILE A 1 407 ? -18.185 11.599 18.798 1.00 95.50 407 ILE A O 1
ATOM 3212 N N . TYR A 1 408 ? -16.080 11.829 18.007 1.00 97.00 408 TYR A N 1
ATOM 3213 C CA . TYR A 1 408 ? -16.410 12.613 16.818 1.00 97.00 408 TYR A CA 1
ATOM 3214 C C . TYR A 1 408 ? -15.958 11.889 15.554 1.00 97.00 408 TYR A C 1
ATOM 3216 O O . TYR A 1 408 ? -15.136 10.972 15.614 1.00 97.00 408 TYR A O 1
ATOM 3224 N N . GLY A 1 409 ? -16.519 12.287 14.416 1.00 96.94 409 GLY A N 1
ATOM 3225 C CA . GLY A 1 409 ? -16.085 11.829 13.107 1.00 96.94 409 GLY A CA 1
ATOM 3226 C C . GLY A 1 409 ? -16.063 12.935 12.060 1.00 96.94 409 GLY A C 1
ATOM 3227 O O . GLY A 1 409 ? -16.632 14.003 12.257 1.00 96.94 409 GLY A O 1
ATOM 3228 N N . LEU A 1 410 ? -15.402 12.679 10.939 1.00 96.88 410 LEU A N 1
ATOM 3229 C CA . LEU A 1 410 ? -15.343 13.576 9.791 1.00 96.88 410 LEU A CA 1
ATOM 3230 C C . LEU A 1 410 ? -15.282 12.740 8.517 1.00 96.88 410 LEU A C 1
ATOM 3232 O O . LEU A 1 410 ? -14.540 11.754 8.461 1.00 96.88 410 LEU A O 1
ATOM 3236 N N . PHE A 1 411 ? -16.033 13.159 7.501 1.00 96.31 411 PHE A N 1
ATOM 3237 C CA . PHE A 1 411 ? -15.865 12.620 6.160 1.00 96.31 411 PHE A CA 1
ATOM 3238 C C . PHE A 1 411 ? -14.700 13.282 5.438 1.00 96.31 411 PHE A C 1
ATOM 3240 O O . PHE A 1 411 ? -14.596 14.506 5.372 1.00 96.31 411 PHE A O 1
ATOM 3247 N N . THR A 1 412 ? -13.856 12.447 4.850 1.00 95.06 412 THR A N 1
ATOM 3248 C CA . THR A 1 412 ? -12.834 12.839 3.891 1.00 95.06 412 THR A CA 1
ATOM 3249 C C . THR A 1 412 ? -13.247 12.297 2.531 1.00 95.06 412 THR A C 1
ATOM 3251 O O . THR A 1 412 ? -13.432 11.091 2.366 1.00 95.06 412 THR A O 1
ATOM 3254 N N . GLU A 1 413 ? -13.424 13.196 1.569 1.00 91.12 413 GLU A N 1
ATOM 3255 C CA . GLU A 1 413 ? -13.652 12.830 0.172 1.00 91.12 413 GLU A CA 1
ATOM 3256 C C . GLU A 1 413 ? -12.363 12.253 -0.422 1.00 91.12 413 GLU A C 1
ATOM 3258 O O . GLU A 1 413 ? -11.266 12.691 -0.067 1.00 91.12 413 GLU A O 1
ATOM 3263 N N . ALA A 1 414 ? -12.492 11.299 -1.342 1.00 85.19 414 ALA A N 1
ATOM 3264 C CA . ALA A 1 414 ? -11.374 10.925 -2.197 1.00 85.19 414 ALA A CA 1
ATOM 3265 C C . ALA A 1 414 ? -10.915 12.134 -3.020 1.00 85.19 414 ALA A C 1
ATOM 3267 O O . ALA A 1 414 ? -11.725 12.976 -3.420 1.00 85.19 414 ALA A O 1
ATOM 3268 N N . ALA A 1 415 ? -9.619 12.209 -3.298 1.00 81.94 415 ALA A N 1
ATOM 3269 C CA . ALA A 1 415 ? -9.118 13.164 -4.268 1.00 81.94 415 ALA A CA 1
ATOM 3270 C C . ALA A 1 415 ? -9.428 12.639 -5.675 1.00 81.94 415 ALA A C 1
ATOM 3272 O O . ALA A 1 415 ? -9.355 11.434 -5.927 1.00 81.94 415 ALA A O 1
ATOM 3273 N N . GLU A 1 416 ? -9.758 13.540 -6.601 1.00 73.62 416 GLU A N 1
ATOM 3274 C CA . GLU A 1 416 ? -9.818 13.172 -8.015 1.00 73.62 416 GLU A CA 1
ATOM 3275 C C . GLU A 1 416 ? -8.448 12.627 -8.431 1.00 73.62 416 GLU A C 1
ATOM 3277 O O . GLU A 1 416 ? -7.422 13.249 -8.149 1.00 73.62 416 GLU A O 1
ATOM 3282 N N . THR A 1 417 ? -8.420 11.453 -9.067 1.00 66.56 417 THR A N 1
ATOM 3283 C CA . THR A 1 417 ? -7.174 10.913 -9.612 1.00 66.56 417 THR A CA 1
ATOM 3284 C C . THR A 1 417 ? -6.680 11.880 -10.691 1.00 66.56 417 THR A C 1
ATOM 3286 O O . THR A 1 417 ? -7.417 12.121 -11.654 1.00 66.56 417 THR A O 1
ATOM 3289 N N . PRO A 1 418 ? -5.479 12.466 -10.546 1.00 66.50 418 PRO A N 1
ATOM 3290 C CA . PRO A 1 418 ? -4.960 13.399 -11.532 1.00 66.50 418 PRO A CA 1
ATOM 3291 C C . PRO A 1 418 ? -4.827 12.694 -12.885 1.00 66.50 418 PRO A C 1
ATOM 3293 O O . PRO A 1 418 ? -4.344 11.566 -12.976 1.00 66.50 418 PRO A O 1
ATOM 3296 N N . VAL A 1 419 ? -5.298 13.348 -13.948 1.00 76.56 419 VAL A N 1
ATOM 3297 C CA . VAL A 1 419 ? -5.165 12.829 -15.313 1.00 76.56 419 VAL A CA 1
ATOM 3298 C C . VAL A 1 419 ? -3.733 13.084 -15.772 1.00 76.56 419 VAL A C 1
ATOM 3300 O O . VAL A 1 419 ? -3.384 14.212 -16.115 1.00 76.56 419 VAL A O 1
ATOM 3303 N N . LEU A 1 420 ? -2.913 12.033 -15.771 1.00 86.12 420 LEU A N 1
ATOM 3304 C CA . LEU A 1 420 ? -1.530 12.077 -16.244 1.00 86.12 420 LEU A CA 1
ATOM 3305 C C . LEU A 1 420 ? -1.519 11.893 -17.763 1.00 86.12 420 LEU A C 1
ATOM 3307 O O . LEU A 1 420 ? -1.746 10.793 -18.269 1.00 86.12 420 LEU A O 1
ATOM 3311 N N . ASN A 1 421 ? -1.322 12.983 -18.504 1.00 90.88 421 ASN A N 1
ATOM 3312 C CA . ASN A 1 421 ? -1.406 12.944 -19.960 1.00 90.88 421 ASN A CA 1
ATOM 3313 C C . ASN A 1 421 ? -0.147 12.294 -20.561 1.00 90.88 421 ASN A C 1
ATOM 3315 O O . ASN A 1 421 ? 0.965 12.659 -20.187 1.00 90.88 421 ASN A O 1
ATOM 3319 N N . PRO A 1 422 ? -0.286 11.363 -21.517 1.00 95.19 422 PRO A N 1
ATOM 3320 C CA . PRO A 1 422 ? 0.867 10.796 -22.197 1.00 95.19 422 PRO A CA 1
ATOM 3321 C C . PRO A 1 422 ? 1.513 11.814 -23.151 1.00 95.19 422 PRO A C 1
ATOM 3323 O O . PRO A 1 422 ? 0.812 12.699 -23.668 1.00 95.19 422 PRO A O 1
ATOM 3326 N N . PRO A 1 423 ? 2.813 11.655 -23.462 1.00 96.88 423 PRO A N 1
ATOM 3327 C CA . PRO A 1 423 ? 3.432 12.291 -24.619 1.00 96.88 423 PRO A CA 1
ATOM 3328 C C . PRO A 1 423 ? 2.686 11.915 -25.904 1.00 96.88 423 PRO A C 1
ATOM 3330 O O . PRO A 1 423 ? 2.084 10.842 -26.011 1.00 96.88 423 PRO A O 1
ATOM 3333 N N . GLN A 1 424 ? 2.720 12.794 -26.898 1.00 97.25 424 GLN A N 1
ATOM 3334 C CA . GLN A 1 424 ? 1.934 12.655 -28.121 1.00 97.25 424 GLN A CA 1
ATOM 3335 C C . GLN A 1 424 ? 2.826 12.477 -29.341 1.00 97.25 424 GLN A C 1
ATOM 3337 O O . GLN A 1 424 ? 3.981 12.880 -29.345 1.00 97.25 424 GLN A O 1
ATOM 3342 N N . ASN A 1 425 ? 2.270 11.901 -30.407 1.00 97.00 425 ASN A N 1
ATOM 3343 C CA . ASN A 1 425 ? 2.876 11.899 -31.739 1.00 97.00 425 ASN A CA 1
ATOM 3344 C C . ASN A 1 425 ? 4.343 11.429 -31.769 1.00 97.00 425 ASN A C 1
ATOM 3346 O O . ASN A 1 425 ? 5.158 12.010 -32.489 1.00 97.00 425 ASN A O 1
ATOM 3350 N N . LEU A 1 426 ? 4.661 10.364 -31.021 1.00 98.38 426 LEU A N 1
ATOM 3351 C CA . LEU A 1 426 ? 5.978 9.734 -31.070 1.00 98.38 426 LEU A CA 1
ATOM 3352 C C . LEU A 1 426 ? 6.274 9.283 -32.499 1.00 98.38 426 LEU A C 1
ATOM 3354 O O . LEU A 1 426 ? 5.467 8.597 -33.134 1.00 98.38 426 LEU A O 1
ATOM 3358 N N . GLN A 1 427 ? 7.446 9.668 -32.978 1.00 98.06 427 GLN A N 1
ATOM 3359 C CA . GLN A 1 427 ? 8.010 9.324 -34.270 1.00 98.06 427 GLN A CA 1
ATOM 3360 C C . GLN A 1 427 ? 9.417 8.774 -34.062 1.00 98.06 427 GLN A C 1
ATOM 3362 O O . GLN A 1 427 ? 10.111 9.156 -33.122 1.00 98.06 427 GLN A O 1
ATOM 3367 N N . ALA A 1 428 ? 9.819 7.878 -34.955 1.00 96.81 428 ALA A N 1
ATOM 3368 C CA . ALA A 1 428 ? 11.161 7.330 -34.997 1.00 96.81 428 ALA A CA 1
ATOM 3369 C C . ALA A 1 428 ? 11.694 7.426 -36.427 1.00 96.81 428 ALA A C 1
ATOM 3371 O O . ALA A 1 428 ? 10.996 7.062 -37.379 1.00 96.81 428 ALA A O 1
ATOM 3372 N N . GLU A 1 429 ? 12.926 7.895 -36.568 1.00 95.75 429 GLU A N 1
ATOM 3373 C CA . GLU A 1 429 ? 13.657 7.945 -37.827 1.00 95.75 429 GLU A CA 1
ATOM 3374 C C . GLU A 1 429 ? 14.965 7.171 -37.667 1.00 95.75 429 GLU A C 1
ATOM 3376 O O . GLU A 1 429 ? 15.755 7.430 -36.762 1.00 95.75 429 GLU A O 1
ATOM 3381 N N . PHE A 1 430 ? 15.177 6.181 -38.532 1.00 92.81 430 PHE A N 1
ATOM 3382 C CA . PHE A 1 430 ? 16.452 5.478 -38.598 1.00 92.81 430 PHE A CA 1
ATOM 3383 C C . PHE A 1 430 ? 17.455 6.332 -39.376 1.00 92.81 430 PHE A C 1
ATOM 3385 O O . PHE A 1 430 ? 17.270 6.589 -40.569 1.00 92.81 430 PHE A O 1
ATOM 3392 N N . GLU A 1 431 ? 18.513 6.749 -38.693 1.00 86.94 431 GLU A N 1
ATOM 3393 C CA . GLU A 1 431 ? 19.728 7.294 -39.290 1.00 86.94 431 GLU A CA 1
ATOM 3394 C C . GLU A 1 431 ? 20.745 6.161 -39.505 1.00 86.94 431 GLU A C 1
ATOM 3396 O O . GLU A 1 431 ? 20.475 5.017 -39.164 1.00 86.94 431 GLU A O 1
ATOM 3401 N N . THR A 1 432 ? 21.905 6.448 -40.106 1.00 79.25 432 THR A N 1
ATOM 3402 C CA . THR A 1 432 ? 22.878 5.440 -40.574 1.00 79.25 432 THR A CA 1
ATOM 3403 C C . THR A 1 432 ? 23.102 4.269 -39.610 1.00 79.25 432 THR A C 1
ATOM 3405 O O . THR A 1 432 ? 23.089 3.131 -40.063 1.00 79.25 432 THR A O 1
ATOM 3408 N N . ASP A 1 433 ? 23.293 4.545 -38.320 1.00 81.88 433 ASP A N 1
ATOM 3409 C CA . ASP A 1 433 ? 23.667 3.592 -37.270 1.00 81.88 433 ASP A CA 1
ATOM 3410 C C . ASP A 1 433 ? 22.899 3.800 -35.951 1.00 81.88 433 ASP A C 1
ATOM 3412 O O . ASP A 1 433 ? 23.257 3.232 -34.924 1.00 81.88 433 ASP A O 1
ATOM 3416 N N . LYS A 1 434 ? 21.836 4.608 -35.964 1.00 91.19 434 LYS A N 1
ATOM 3417 C CA . LYS A 1 434 ? 21.089 5.000 -34.760 1.00 91.19 434 LYS A CA 1
ATOM 3418 C C . LYS A 1 434 ? 19.635 5.323 -35.081 1.00 91.19 434 LYS A C 1
ATOM 3420 O O . LYS A 1 434 ? 19.291 5.595 -36.230 1.00 91.19 434 LYS A O 1
ATOM 3425 N N . VAL A 1 435 ? 18.772 5.328 -34.072 1.00 96.56 435 VAL A N 1
ATOM 3426 C CA . VAL A 1 435 ? 17.370 5.745 -34.213 1.00 96.56 435 VAL A CA 1
ATOM 3427 C C . VAL A 1 435 ? 17.139 7.039 -33.446 1.00 96.56 435 VAL A C 1
ATOM 3429 O O . VAL A 1 435 ? 17.322 7.088 -32.23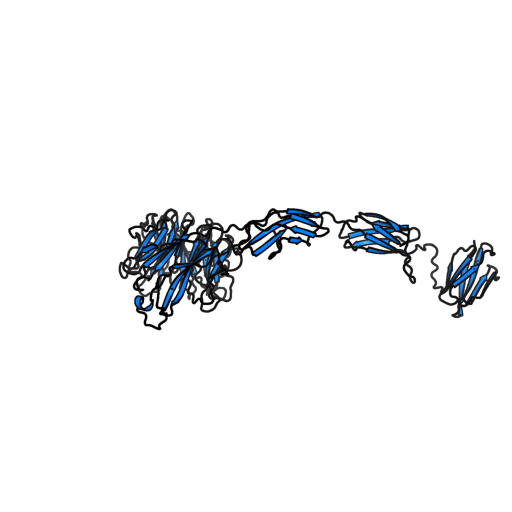1 1.00 96.56 435 VAL A O 1
ATOM 3432 N N . LEU A 1 436 ? 16.712 8.082 -34.157 1.00 97.44 436 LEU A N 1
ATOM 3433 C CA . LEU A 1 436 ? 16.256 9.335 -33.569 1.00 97.44 436 LEU A CA 1
ATOM 3434 C C . LEU A 1 436 ? 14.763 9.227 -33.249 1.00 97.44 436 LEU A C 1
ATOM 3436 O O . LEU A 1 436 ? 13.936 9.011 -34.136 1.00 97.44 436 LEU A O 1
ATOM 3440 N N . LEU A 1 437 ? 14.420 9.390 -31.979 1.00 98.25 437 LEU A N 1
ATOM 3441 C CA . LEU A 1 437 ? 13.056 9.468 -31.476 1.00 98.25 437 LEU A CA 1
ATOM 3442 C C . LEU A 1 437 ? 12.700 10.934 -31.244 1.00 98.25 437 LEU A C 1
ATOM 3444 O O . LEU A 1 437 ? 13.465 11.653 -30.608 1.00 98.25 437 LEU A O 1
ATOM 3448 N N . THR A 1 438 ? 11.528 11.357 -31.710 1.00 98.19 438 THR A N 1
ATOM 3449 C CA . THR A 1 438 ? 10.977 12.700 -31.456 1.00 98.19 438 THR A CA 1
ATOM 3450 C C . THR A 1 438 ? 9.500 12.602 -31.116 1.00 98.19 438 THR A C 1
ATOM 3452 O O . THR A 1 438 ? 8.794 11.783 -31.709 1.00 98.19 438 THR A O 1
ATOM 3455 N N . TRP A 1 439 ? 9.009 13.437 -30.210 1.00 98.19 439 TRP A N 1
ATOM 3456 C CA . TRP A 1 439 ? 7.602 13.442 -29.809 1.00 98.19 439 TRP A CA 1
ATOM 3457 C C . TRP A 1 439 ? 7.093 14.859 -29.543 1.00 98.19 439 TRP A C 1
ATOM 3459 O O . TRP A 1 439 ? 7.831 15.837 -29.589 1.00 98.19 439 TRP A O 1
ATOM 3469 N N . GLU A 1 440 ? 5.794 14.971 -29.306 1.00 97.56 440 GLU A N 1
ATOM 3470 C CA . GLU A 1 440 ? 5.149 16.177 -28.806 1.00 97.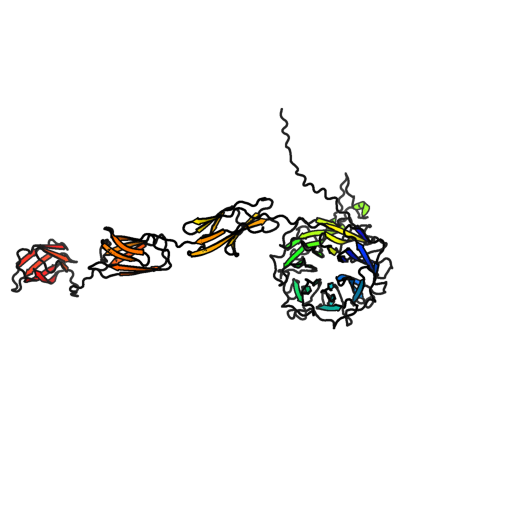56 440 GLU A CA 1
ATOM 3471 C C . GLU A 1 440 ? 4.875 16.032 -27.301 1.00 97.56 440 GLU A C 1
ATOM 3473 O O . GLU A 1 440 ? 4.608 14.921 -26.821 1.00 97.56 440 GLU A O 1
ATOM 3478 N N . PRO A 1 441 ? 4.922 17.137 -26.540 1.00 96.00 441 PRO A N 1
ATOM 3479 C CA . PRO A 1 441 ? 4.675 17.095 -25.108 1.00 96.00 441 PRO A CA 1
ATOM 3480 C C . PRO A 1 441 ? 3.225 16.685 -24.787 1.00 96.00 441 PRO A C 1
ATOM 3482 O O . PRO A 1 441 ? 2.346 16.704 -25.660 1.00 96.00 441 PRO A O 1
ATOM 3485 N N . PRO A 1 442 ? 2.937 16.316 -23.527 1.00 94.56 442 PRO A N 1
ATOM 3486 C CA . PRO A 1 442 ? 1.583 16.008 -23.085 1.00 94.56 442 PRO A CA 1
ATOM 3487 C C . PRO A 1 442 ? 0.584 17.154 -23.311 1.00 94.56 442 PRO A C 1
ATOM 3489 O O . PRO A 1 442 ? 0.940 18.329 -23.286 1.00 94.56 442 PRO A O 1
ATOM 3492 N N . ALA A 1 443 ? -0.708 16.823 -23.464 1.00 87.94 443 ALA A N 1
ATOM 3493 C CA . ALA A 1 443 ? -1.779 17.812 -23.699 1.00 87.94 443 ALA A CA 1
ATOM 3494 C C . ALA A 1 443 ? -1.872 18.907 -22.616 1.00 87.94 443 ALA A C 1
ATOM 3496 O O . ALA A 1 443 ? -2.351 20.010 -22.889 1.00 87.94 443 ALA A O 1
ATOM 3497 N N . ASP A 1 444 ? -1.463 18.568 -21.392 1.00 80.31 444 ASP A N 1
ATOM 3498 C CA . ASP A 1 444 ? -1.286 19.473 -20.264 1.00 80.31 444 ASP A CA 1
ATOM 3499 C C . ASP A 1 444 ? 0.012 19.086 -19.542 1.00 80.31 444 ASP A C 1
ATOM 3501 O O . ASP A 1 444 ? 0.163 17.955 -19.070 1.00 80.31 444 ASP A O 1
ATOM 3505 N N . GLU A 1 445 ? 0.950 20.028 -19.491 1.00 72.00 445 GLU A N 1
ATOM 3506 C CA . GLU A 1 445 ? 2.263 19.886 -18.850 1.00 72.00 445 GLU A CA 1
ATOM 3507 C C . GLU A 1 445 ? 2.233 20.293 -17.371 1.00 72.00 445 GLU A C 1
ATOM 3509 O O . GLU A 1 445 ? 3.278 20.415 -16.726 1.00 72.00 445 GLU A O 1
ATOM 3514 N N . LYS A 1 446 ? 1.055 20.571 -16.802 1.00 73.06 446 LYS A N 1
ATOM 3515 C CA . LYS A 1 446 ? 0.967 20.926 -15.390 1.00 73.06 446 LYS A CA 1
ATOM 3516 C C . LYS A 1 446 ? 1.592 19.815 -14.539 1.00 73.06 446 LYS A C 1
ATOM 3518 O O . LYS A 1 446 ? 1.171 18.669 -14.604 1.00 73.06 446 LYS A O 1
ATOM 3523 N N . GLU A 1 447 ? 2.593 20.193 -13.740 1.00 74.19 447 GLU A N 1
ATOM 3524 C CA . GLU A 1 447 ? 3.321 19.293 -12.827 1.00 74.19 447 GLU A CA 1
ATOM 3525 C C . GLU A 1 447 ? 4.118 18.174 -13.537 1.00 74.19 447 GLU A C 1
ATOM 3527 O O . GLU A 1 447 ? 4.542 17.217 -12.887 1.00 74.19 447 GLU A O 1
ATOM 3532 N N . PHE A 1 448 ? 4.370 18.322 -14.847 1.00 86.44 448 PHE A N 1
ATOM 3533 C CA . PHE A 1 448 ? 5.317 17.504 -15.609 1.00 86.44 448 PHE A CA 1
ATOM 3534 C C . PHE A 1 448 ? 6.747 17.684 -15.079 1.00 86.44 448 PHE A C 1
ATOM 3536 O O . PHE A 1 448 ? 7.166 18.802 -14.761 1.00 86.44 448 PHE A O 1
ATOM 3543 N N . LEU A 1 449 ? 7.491 16.579 -14.988 1.00 89.38 449 LEU A N 1
ATOM 3544 C CA . LEU A 1 449 ? 8.873 16.539 -14.514 1.00 89.38 449 LEU A CA 1
ATOM 3545 C C . LEU A 1 449 ? 9.850 16.148 -15.634 1.00 89.38 449 LEU A C 1
ATOM 3547 O O . LEU A 1 449 ? 10.749 16.930 -15.935 1.00 89.38 449 LEU A O 1
ATOM 3551 N N . TYR A 1 450 ? 9.694 14.955 -16.218 1.00 94.94 450 TYR A N 1
ATOM 3552 C CA . TYR A 1 450 ? 10.585 14.386 -17.244 1.00 94.94 450 TYR A CA 1
ATOM 3553 C C . TYR A 1 450 ? 9.917 13.208 -17.980 1.00 94.94 450 TYR A C 1
ATOM 3555 O O . TYR A 1 450 ? 8.802 12.817 -17.644 1.00 94.94 450 TYR A O 1
ATOM 3563 N N . TYR A 1 451 ? 10.591 12.617 -18.967 1.00 97.69 451 TYR A N 1
ATOM 3564 C CA . TYR A 1 451 ? 10.137 11.452 -19.730 1.00 97.69 451 TYR A CA 1
ATOM 3565 C C . TYR A 1 451 ? 10.911 10.174 -19.368 1.00 97.69 451 TYR A C 1
ATOM 3567 O O . TYR A 1 451 ? 12.122 10.215 -19.125 1.00 97.69 451 TYR A O 1
ATOM 3575 N N . ASN A 1 452 ? 10.219 9.032 -19.399 1.00 97.62 452 ASN A N 1
ATOM 3576 C CA . ASN A 1 452 ? 10.834 7.705 -19.451 1.00 97.62 452 ASN A CA 1
ATOM 3577 C C . ASN A 1 452 ? 10.654 7.126 -20.857 1.00 97.62 452 ASN A C 1
ATOM 3579 O O . ASN A 1 452 ? 9.576 7.218 -21.448 1.00 97.62 452 ASN A O 1
ATOM 3583 N N . LEU A 1 453 ? 11.703 6.503 -21.385 1.00 97.94 453 LEU A N 1
ATOM 3584 C CA . LEU A 1 453 ? 11.696 5.860 -22.693 1.00 97.94 453 LEU A CA 1
ATOM 3585 C C . LEU A 1 453 ? 11.848 4.362 -22.525 1.00 97.94 453 LEU A C 1
ATOM 3587 O O . LEU A 1 453 ? 12.727 3.895 -21.801 1.00 97.94 453 LEU A O 1
ATOM 3591 N N . TYR A 1 454 ? 11.028 3.615 -23.248 1.00 97.88 454 TYR A N 1
ATOM 3592 C CA . TYR A 1 454 ? 11.020 2.164 -23.206 1.00 97.88 454 TYR A CA 1
ATOM 3593 C C . TYR A 1 454 ? 11.321 1.605 -24.585 1.00 97.88 454 TYR A C 1
ATOM 3595 O O . TYR A 1 454 ? 10.819 2.111 -25.589 1.00 97.88 454 TYR A O 1
ATOM 3603 N N . ARG A 1 455 ? 12.115 0.536 -24.619 1.00 97.31 455 ARG A N 1
ATOM 3604 C CA . ARG A 1 455 ? 12.409 -0.256 -25.811 1.00 97.31 455 ARG A CA 1
ATOM 3605 C C . ARG A 1 455 ? 12.095 -1.714 -25.527 1.00 97.31 455 ARG A C 1
ATOM 3607 O O . ARG A 1 455 ? 12.679 -2.298 -24.619 1.00 97.31 455 ARG A O 1
ATOM 3614 N N . ASN A 1 456 ? 11.201 -2.307 -26.315 1.00 95.69 456 ASN A N 1
ATOM 3615 C CA . ASN A 1 456 ? 10.729 -3.684 -26.128 1.00 95.69 456 ASN A CA 1
ATOM 3616 C C . ASN A 1 456 ? 10.254 -3.945 -24.680 1.00 95.69 456 ASN A C 1
ATOM 3618 O O . ASN A 1 456 ? 10.654 -4.932 -24.066 1.00 95.69 456 ASN A O 1
ATOM 3622 N N . ASP A 1 457 ? 9.459 -3.018 -24.131 1.00 93.19 457 ASP A N 1
ATOM 3623 C CA . ASP A 1 457 ? 8.922 -3.022 -22.756 1.00 93.19 457 ASP A CA 1
ATOM 3624 C C . ASP A 1 457 ? 9.973 -2.940 -21.628 1.00 93.19 457 ASP A C 1
ATOM 3626 O O . ASP A 1 457 ? 9.657 -3.126 -20.453 1.00 93.19 457 ASP A O 1
ATOM 3630 N N . VAL A 1 458 ? 11.230 -2.626 -21.957 1.00 94.38 458 VAL A N 1
ATOM 3631 C CA . VAL A 1 458 ? 12.311 -2.412 -20.985 1.00 94.38 458 VAL A CA 1
ATOM 3632 C C . VAL A 1 458 ? 12.683 -0.933 -20.948 1.00 94.38 458 VAL A C 1
ATOM 3634 O O . VAL A 1 458 ? 12.849 -0.312 -21.997 1.00 94.38 458 VAL A O 1
ATOM 3637 N N . LEU A 1 459 ? 12.831 -0.370 -19.744 1.00 95.25 459 LEU A N 1
ATOM 3638 C CA . LEU A 1 459 ? 13.265 1.016 -19.550 1.00 95.25 459 LEU A CA 1
ATOM 3639 C C . LEU A 1 459 ? 14.656 1.221 -20.172 1.00 95.25 459 LEU A C 1
ATOM 3641 O O . LEU A 1 459 ? 15.638 0.624 -19.729 1.00 95.25 459 LEU A O 1
ATOM 3645 N N . LEU A 1 460 ? 14.716 2.061 -21.202 1.00 96.88 460 LEU A N 1
ATOM 3646 C CA . LEU A 1 460 ? 15.924 2.425 -21.937 1.00 96.88 460 LEU A CA 1
ATOM 3647 C C . LEU A 1 460 ? 16.591 3.659 -21.320 1.00 96.88 460 LEU A C 1
ATOM 3649 O O . LEU A 1 460 ? 17.802 3.668 -21.113 1.00 96.88 460 LEU A O 1
ATOM 3653 N N . ALA A 1 461 ? 15.801 4.691 -21.015 1.00 96.31 461 ALA A N 1
ATOM 3654 C CA . ALA A 1 461 ? 16.276 5.946 -20.438 1.00 96.31 461 ALA A CA 1
ATOM 3655 C C . ALA A 1 461 ? 15.211 6.588 -19.536 1.00 96.31 461 ALA A C 1
ATOM 3657 O O . ALA A 1 461 ? 14.015 6.370 -19.714 1.00 96.31 461 ALA A O 1
ATOM 3658 N N . SER A 1 462 ? 15.662 7.386 -18.569 1.00 95.94 462 SER A N 1
ATOM 3659 C CA . SER A 1 462 ? 14.840 8.115 -17.596 1.00 95.94 462 SER A CA 1
ATOM 3660 C C . SER A 1 462 ? 15.439 9.506 -17.367 1.00 95.94 462 SER A C 1
ATOM 3662 O O . SER A 1 462 ? 16.584 9.742 -17.758 1.00 95.94 462 SER A O 1
ATOM 3664 N N . ASP A 1 463 ? 14.685 10.415 -16.745 1.00 94.44 463 ASP A N 1
ATOM 3665 C CA . ASP A 1 463 ? 15.074 11.819 -16.521 1.00 94.44 463 ASP A CA 1
ATOM 3666 C C . ASP A 1 463 ? 15.387 12.584 -17.825 1.00 94.44 463 ASP A C 1
ATOM 3668 O O . ASP A 1 463 ? 16.211 13.500 -17.871 1.00 94.44 463 ASP A O 1
ATOM 3672 N N . VAL A 1 464 ? 14.729 12.198 -18.924 1.00 96.44 464 VAL A N 1
ATOM 3673 C CA . VAL A 1 464 ? 14.864 12.885 -20.213 1.00 96.44 464 VAL A CA 1
ATOM 3674 C C . VAL A 1 464 ? 13.969 14.118 -20.211 1.00 96.44 464 VAL A C 1
ATOM 3676 O O . VAL A 1 464 ? 12.772 14.020 -19.959 1.00 96.44 464 VAL A O 1
ATOM 3679 N N . SER A 1 465 ? 14.544 15.290 -20.467 1.00 93.00 465 SER A N 1
ATOM 3680 C CA . SER A 1 465 ? 13.836 16.580 -20.386 1.00 93.00 465 SER A CA 1
ATOM 3681 C C . SER A 1 465 ? 13.601 17.250 -21.738 1.00 93.00 465 SER A C 1
ATOM 3683 O O . SER A 1 465 ? 12.895 18.251 -21.800 1.00 93.00 465 SER A O 1
ATOM 3685 N N . GLU A 1 466 ? 14.177 16.702 -22.806 1.00 94.75 466 GLU A N 1
ATOM 3686 C CA . GLU A 1 466 ? 14.028 17.191 -24.177 1.00 94.75 466 GLU A CA 1
ATOM 3687 C C . GLU A 1 466 ? 13.091 16.254 -24.947 1.00 94.75 466 GLU A C 1
ATOM 3689 O O . GLU A 1 466 ? 13.071 15.054 -24.681 1.00 94.75 466 GLU A O 1
ATOM 3694 N N . GLU A 1 467 ? 12.317 16.778 -25.903 1.00 97.06 467 GLU A N 1
ATOM 3695 C CA . GLU A 1 467 ? 11.380 15.998 -26.730 1.00 97.06 467 GLU A CA 1
ATOM 3696 C C . GLU A 1 467 ? 12.060 15.208 -27.869 1.00 97.06 467 GLU A C 1
ATOM 3698 O O . GLU A 1 467 ? 11.458 14.926 -28.913 1.00 97.06 467 GLU A O 1
ATOM 3703 N N . GLU A 1 468 ? 13.331 14.864 -27.668 1.00 96.94 468 GLU A N 1
ATOM 3704 C CA . GLU A 1 468 ? 14.139 14.052 -28.565 1.00 96.94 468 GLU A CA 1
ATOM 3705 C C . GLU A 1 468 ? 15.067 13.106 -27.788 1.00 96.94 468 GLU A C 1
ATOM 3707 O O . GLU A 1 468 ? 15.544 13.411 -26.695 1.00 96.94 468 GLU A O 1
ATOM 3712 N N . PHE A 1 469 ? 15.328 11.929 -28.355 1.00 97.69 469 PHE A N 1
ATOM 3713 C CA . PHE A 1 469 ? 16.279 10.960 -27.813 1.00 97.69 469 PHE A CA 1
ATOM 3714 C C . PHE A 1 469 ? 16.903 10.147 -28.943 1.00 97.69 469 PHE A C 1
ATOM 3716 O O . PHE A 1 469 ? 16.220 9.770 -29.891 1.00 97.69 469 PHE A O 1
ATOM 3723 N N . THR A 1 470 ? 18.195 9.847 -28.842 1.00 97.19 470 THR A N 1
ATOM 3724 C CA . THR A 1 470 ? 18.900 9.013 -29.822 1.00 97.19 470 THR A CA 1
ATOM 3725 C C . THR A 1 470 ? 19.251 7.667 -29.199 1.00 97.19 470 THR A C 1
ATOM 3727 O O . THR A 1 470 ? 19.976 7.620 -28.209 1.00 97.19 470 THR A O 1
ATOM 3730 N N . ASP A 1 471 ? 18.754 6.583 -29.792 1.00 96.50 471 ASP A N 1
ATOM 3731 C CA . ASP A 1 471 ? 19.123 5.210 -29.443 1.00 96.50 471 ASP A CA 1
ATOM 3732 C C . ASP A 1 471 ? 20.235 4.716 -30.383 1.00 96.50 471 ASP A C 1
ATOM 3734 O O . ASP A 1 471 ? 20.000 4.493 -31.574 1.00 96.50 471 ASP A O 1
ATOM 3738 N N . GLU A 1 472 ? 21.452 4.596 -29.851 1.00 93.88 472 GLU A N 1
ATOM 3739 C CA . GLU A 1 472 ? 22.652 4.142 -30.576 1.00 93.88 472 GLU A CA 1
ATOM 3740 C C . GLU A 1 472 ? 22.913 2.633 -30.389 1.00 93.88 472 GLU A C 1
ATOM 3742 O O . GLU A 1 472 ? 23.674 2.036 -31.146 1.00 93.88 472 GLU A O 1
ATOM 3747 N N . ASP A 1 473 ? 22.257 1.984 -29.418 1.00 92.50 473 ASP A N 1
ATOM 3748 C CA . ASP A 1 473 ? 22.490 0.577 -29.064 1.00 92.50 473 ASP A CA 1
ATOM 3749 C C . ASP A 1 473 ? 21.572 -0.353 -29.873 1.00 92.50 473 ASP A C 1
ATOM 3751 O O . ASP A 1 473 ? 20.776 -1.119 -29.312 1.00 92.50 473 ASP A O 1
ATOM 3755 N N . ILE A 1 474 ? 21.647 -0.256 -31.200 1.00 89.44 474 ILE A N 1
ATOM 3756 C CA . ILE A 1 474 ? 20.797 -0.994 -32.139 1.00 89.44 474 ILE A CA 1
ATOM 3757 C C . ILE A 1 474 ? 21.601 -1.974 -32.997 1.00 89.44 474 ILE A C 1
ATOM 3759 O O . ILE A 1 474 ? 22.729 -1.713 -33.405 1.00 89.44 474 ILE A O 1
ATOM 3763 N N . GLU A 1 475 ? 20.989 -3.110 -33.322 1.00 88.25 475 GLU A N 1
ATOM 3764 C CA . GLU A 1 475 ? 21.590 -4.131 -34.176 1.00 88.25 475 GLU A CA 1
ATOM 3765 C C . GLU A 1 475 ? 20.807 -4.280 -35.483 1.00 88.25 475 GLU A C 1
ATOM 3767 O O . GLU A 1 475 ? 19.572 -4.293 -35.511 1.00 88.25 475 GLU A O 1
ATOM 3772 N N . GLN A 1 476 ? 21.540 -4.429 -36.586 1.00 87.06 476 GLN A N 1
ATOM 3773 C CA . GLN A 1 476 ? 20.960 -4.655 -37.907 1.00 87.06 476 GLN A CA 1
ATOM 3774 C C . GLN A 1 476 ? 20.117 -5.934 -37.961 1.00 87.06 476 GLN A C 1
ATOM 3776 O O . GLN A 1 476 ? 20.409 -6.929 -37.301 1.00 87.06 476 GLN A O 1
ATOM 3781 N N . LEU A 1 477 ? 19.083 -5.924 -38.803 1.00 87.31 477 LEU A N 1
ATOM 3782 C CA . LEU A 1 477 ? 18.125 -7.017 -39.010 1.00 87.31 477 LEU A CA 1
ATOM 3783 C C . LEU A 1 477 ? 17.239 -7.357 -37.799 1.00 87.31 477 LEU A C 1
ATOM 3785 O O . LEU A 1 477 ? 16.403 -8.259 -37.907 1.00 87.31 477 LEU A O 1
ATOM 3789 N N . LEU A 1 478 ? 17.364 -6.640 -36.680 1.00 91.75 478 LEU A N 1
ATOM 3790 C CA . LEU A 1 478 ? 16.440 -6.733 -35.553 1.00 91.75 478 LEU A CA 1
ATOM 3791 C C . LEU A 1 478 ? 15.332 -5.683 -35.660 1.00 91.75 478 LEU A C 1
ATOM 3793 O O . LEU A 1 478 ? 15.473 -4.659 -36.327 1.00 91.75 478 LEU A O 1
ATOM 3797 N N . SER A 1 479 ? 14.194 -5.974 -35.029 1.00 94.81 479 SER A N 1
ATOM 3798 C CA . SER A 1 479 ? 13.090 -5.022 -34.885 1.00 94.81 479 SER A CA 1
ATOM 3799 C C . SER A 1 479 ? 12.984 -4.586 -33.436 1.00 94.81 479 SER A C 1
ATOM 3801 O O . SER A 1 479 ? 13.082 -5.411 -32.526 1.00 94.81 479 SER A O 1
ATOM 3803 N N . TYR A 1 480 ? 12.783 -3.292 -33.246 1.00 96.19 480 TYR A N 1
ATOM 3804 C CA . TYR A 1 480 ? 12.658 -2.663 -31.943 1.00 96.19 480 TYR A CA 1
ATOM 3805 C C . TYR A 1 480 ? 11.373 -1.846 -31.911 1.00 96.19 480 TYR A C 1
ATOM 3807 O O . TYR A 1 480 ? 11.018 -1.204 -32.900 1.00 96.19 480 TYR A O 1
ATOM 3815 N N . THR A 1 481 ? 10.680 -1.890 -30.777 1.00 97.69 481 THR A N 1
ATOM 3816 C CA . THR A 1 481 ? 9.493 -1.075 -30.507 1.00 97.69 481 THR A CA 1
ATOM 3817 C C . THR A 1 481 ? 9.803 -0.089 -29.394 1.00 97.69 481 THR A C 1
ATOM 3819 O O . THR A 1 481 ? 10.280 -0.508 -28.340 1.00 97.69 481 THR A O 1
ATOM 3822 N N . TRP A 1 482 ? 9.495 1.190 -29.603 1.00 98.38 482 TRP A N 1
ATOM 3823 C CA . TRP A 1 482 ? 9.631 2.238 -28.594 1.00 98.38 482 TRP A CA 1
ATOM 3824 C C . TRP A 1 482 ? 8.281 2.838 -28.216 1.00 98.38 482 TRP A C 1
ATOM 3826 O O . TRP A 1 482 ? 7.388 2.964 -29.056 1.00 98.38 482 TRP A O 1
ATOM 3836 N N . TYR A 1 483 ? 8.161 3.248 -26.958 1.00 98.44 483 TYR A N 1
ATOM 3837 C CA . TYR A 1 483 ? 7.125 4.154 -26.466 1.00 98.44 483 TYR A CA 1
ATOM 3838 C C . TYR A 1 483 ? 7.703 5.035 -25.354 1.00 98.44 483 TYR A C 1
ATOM 3840 O O . TYR A 1 483 ? 8.763 4.739 -24.795 1.00 98.44 483 TYR A O 1
ATOM 3848 N N . ILE A 1 484 ? 7.011 6.131 -25.051 1.00 98.12 484 ILE A N 1
ATOM 3849 C CA . ILE A 1 484 ? 7.453 7.126 -24.070 1.00 98.12 484 ILE A CA 1
ATOM 3850 C C . ILE A 1 484 ? 6.307 7.407 -23.113 1.00 98.12 484 ILE A C 1
ATOM 3852 O O . ILE A 1 484 ? 5.152 7.484 -23.524 1.00 98.12 484 ILE A O 1
ATOM 3856 N N . THR A 1 485 ? 6.626 7.586 -21.845 1.00 96.88 485 THR A N 1
ATOM 3857 C CA . THR A 1 485 ? 5.698 8.046 -20.811 1.00 96.88 485 THR A CA 1
ATOM 3858 C C . THR A 1 485 ? 6.191 9.379 -20.254 1.00 96.88 485 THR A C 1
ATOM 3860 O O . THR A 1 485 ? 7.382 9.702 -20.293 1.00 96.88 485 THR A O 1
ATOM 3863 N N . ALA A 1 486 ? 5.264 10.183 -19.749 1.00 94.94 486 ALA A N 1
ATOM 3864 C CA . ALA A 1 486 ? 5.557 11.406 -19.023 1.00 94.94 486 ALA A CA 1
ATOM 3865 C C . ALA A 1 486 ? 5.496 11.123 -17.522 1.00 94.94 486 ALA A C 1
ATOM 3867 O O . ALA A 1 486 ? 4.567 10.479 -17.037 1.00 94.94 486 ALA A O 1
ATOM 3868 N N . VAL A 1 487 ? 6.474 11.624 -16.781 1.00 91.06 487 VAL A N 1
ATOM 3869 C CA . VAL A 1 487 ? 6.546 11.514 -15.328 1.00 91.06 487 VAL A CA 1
ATOM 3870 C C . VAL A 1 487 ? 6.150 12.845 -14.710 1.00 91.06 487 VAL A C 1
ATOM 3872 O O . VAL A 1 487 ? 6.661 13.905 -15.068 1.00 91.06 487 VAL A O 1
ATOM 3875 N N . TYR A 1 488 ? 5.234 12.767 -13.758 1.00 86.62 488 TYR A N 1
ATOM 3876 C CA . TYR A 1 488 ? 4.664 13.858 -12.987 1.00 86.62 488 TYR A CA 1
ATOM 3877 C C . TYR A 1 488 ? 4.992 13.665 -11.507 1.00 86.62 488 TYR A C 1
ATOM 3879 O O . TYR A 1 488 ? 5.370 12.574 -11.073 1.00 86.62 488 TYR A O 1
ATOM 3887 N N . GLN A 1 489 ? 4.770 14.700 -10.694 1.00 72.94 489 GLN A N 1
ATOM 3888 C CA . GLN A 1 489 ? 4.838 14.557 -9.233 1.00 72.94 489 GLN A CA 1
ATOM 3889 C C . GLN A 1 489 ? 3.886 13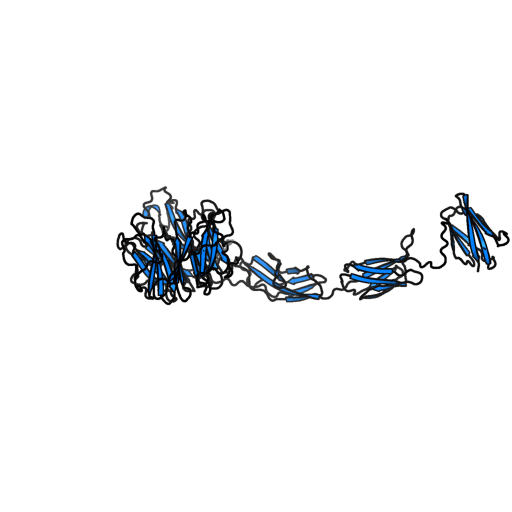.460 -8.708 1.00 72.94 489 GLN A C 1
ATOM 3891 O O . GLN A 1 489 ? 4.198 12.788 -7.723 1.00 72.94 489 GLN A O 1
ATOM 3896 N N . ASP A 1 490 ? 2.761 13.255 -9.399 1.00 71.81 490 ASP A N 1
ATOM 3897 C CA . ASP A 1 490 ? 1.715 12.295 -9.040 1.00 71.81 490 ASP A CA 1
ATOM 3898 C C . ASP A 1 490 ? 1.866 10.914 -9.708 1.00 71.81 490 ASP A C 1
ATOM 3900 O O . ASP A 1 490 ? 1.064 10.009 -9.447 1.00 71.81 490 ASP A O 1
ATOM 3904 N N . GLY A 1 491 ? 2.915 10.702 -10.508 1.00 76.62 491 GLY A N 1
ATOM 3905 C CA . GLY A 1 491 ? 3.264 9.398 -11.074 1.00 76.62 491 GLY A CA 1
ATOM 3906 C C . GLY A 1 491 ? 3.591 9.439 -12.562 1.00 76.62 491 GLY A C 1
ATOM 3907 O O . GLY A 1 491 ? 3.781 10.498 -13.149 1.00 76.62 491 GLY A O 1
ATOM 3908 N N . GLU A 1 492 ? 3.658 8.265 -13.175 1.00 87.94 492 GLU A N 1
ATOM 3909 C CA . GLU A 1 492 ? 3.931 8.092 -14.603 1.00 87.94 492 GLU A CA 1
ATOM 3910 C C . GLU A 1 492 ? 2.623 7.960 -15.395 1.00 87.94 492 GLU A C 1
ATOM 3912 O O . GLU A 1 492 ? 1.667 7.334 -14.934 1.00 87.94 492 GLU A O 1
ATOM 3917 N N . SER A 1 493 ? 2.563 8.590 -16.567 1.00 91.44 493 SER A N 1
ATOM 3918 C CA . SER A 1 493 ? 1.412 8.535 -17.464 1.00 91.44 493 SER A CA 1
ATOM 3919 C C . SER A 1 493 ? 1.262 7.169 -18.128 1.00 91.44 493 SER A C 1
ATOM 3921 O O . SER A 1 493 ? 2.188 6.360 -18.164 1.00 91.44 493 SER A O 1
ATOM 3923 N N . GLU A 1 494 ? 0.125 6.973 -18.794 1.00 92.25 494 GLU A N 1
ATOM 3924 C CA . GLU A 1 494 ? 0.016 5.944 -19.830 1.00 92.25 494 GLU A CA 1
ATOM 3925 C C . GLU A 1 494 ? 1.095 6.130 -20.924 1.00 92.25 494 GLU A C 1
ATOM 3927 O O . GLU A 1 494 ? 1.634 7.235 -21.085 1.00 92.25 494 GLU A O 1
ATOM 3932 N N . PRO A 1 495 ? 1.420 5.079 -21.698 1.00 96.44 495 PRO A N 1
ATOM 3933 C CA . PRO A 1 495 ? 2.300 5.189 -22.856 1.00 96.44 495 PRO A CA 1
ATOM 3934 C C . PRO A 1 495 ? 1.764 6.134 -23.938 1.00 96.44 495 PRO A C 1
ATOM 3936 O O . PRO A 1 495 ? 0.559 6.219 -24.191 1.00 96.44 495 PRO A O 1
ATOM 3939 N N . SER A 1 496 ? 2.683 6.782 -24.651 1.00 97.88 496 SER A N 1
ATOM 3940 C CA . SER A 1 496 ? 2.425 7.375 -25.962 1.00 97.88 496 SER A CA 1
ATOM 3941 C C . SER A 1 496 ? 2.065 6.300 -27.003 1.00 97.88 496 SER A C 1
ATOM 3943 O O . SER A 1 496 ? 2.007 5.100 -26.718 1.00 97.88 496 SER A O 1
ATOM 3945 N N . ASN A 1 497 ? 1.827 6.706 -28.255 1.00 97.88 497 ASN A N 1
ATOM 3946 C CA . ASN A 1 497 ? 1.765 5.735 -29.346 1.00 97.88 497 ASN A CA 1
ATOM 3947 C C . ASN A 1 497 ? 3.110 5.009 -29.494 1.00 97.88 497 ASN A C 1
ATOM 3949 O O . ASN A 1 497 ? 4.160 5.640 -29.446 1.00 97.88 497 ASN A O 1
ATOM 3953 N N . SER A 1 498 ? 3.084 3.704 -29.756 1.00 97.81 498 SER A N 1
ATOM 3954 C CA . SER A 1 498 ? 4.312 2.961 -30.041 1.00 97.81 498 SER A CA 1
ATOM 3955 C C . SER A 1 498 ? 4.772 3.157 -31.486 1.00 97.81 498 SER A C 1
ATOM 3957 O O . SER A 1 498 ? 3.955 3.315 -32.400 1.00 97.81 498 SER A O 1
ATOM 3959 N N . VAL A 1 499 ? 6.083 3.102 -31.696 1.00 97.81 499 VAL A N 1
ATOM 3960 C CA . VAL A 1 499 ? 6.731 3.097 -33.014 1.00 97.81 499 VAL A CA 1
ATOM 3961 C C . VAL A 1 499 ? 7.639 1.881 -33.123 1.00 97.81 499 VAL A C 1
ATOM 3963 O O . VAL A 1 499 ? 8.336 1.548 -32.171 1.00 97.81 499 VAL A O 1
ATOM 3966 N N . GLU A 1 500 ? 7.625 1.207 -34.271 1.00 97.38 500 GLU A N 1
ATOM 3967 C CA . GLU A 1 500 ? 8.444 0.020 -34.531 1.00 97.38 500 GLU A CA 1
ATOM 3968 C C . GLU A 1 500 ? 9.335 0.268 -35.751 1.00 97.38 500 GLU A C 1
ATOM 3970 O O . GLU A 1 500 ? 8.848 0.700 -36.800 1.00 97.38 500 GLU A O 1
ATOM 3975 N N . ILE A 1 501 ? 10.632 -0.017 -35.622 1.00 95.62 501 ILE A N 1
ATOM 3976 C CA . ILE A 1 501 ? 11.588 0.017 -36.734 1.00 95.62 501 ILE A CA 1
ATOM 3977 C C . ILE A 1 501 ? 12.319 -1.320 -36.805 1.00 95.62 501 ILE A C 1
ATOM 3979 O O . ILE A 1 501 ? 12.891 -1.787 -35.821 1.00 95.62 501 ILE A O 1
ATOM 3983 N N . THR A 1 502 ? 12.347 -1.905 -38.003 1.00 94.38 502 THR A N 1
ATOM 3984 C CA . THR A 1 502 ? 13.292 -2.966 -38.363 1.00 94.38 502 THR A CA 1
ATOM 3985 C C . THR A 1 502 ? 14.564 -2.328 -38.904 1.00 94.38 502 THR A C 1
ATOM 3987 O O . THR A 1 502 ? 14.523 -1.669 -39.946 1.00 94.38 502 THR A O 1
ATOM 3990 N N . ILE A 1 503 ? 15.688 -2.533 -38.219 1.00 93.00 503 ILE A N 1
ATOM 3991 C CA . ILE A 1 503 ? 16.973 -1.975 -38.634 1.00 93.00 503 ILE A CA 1
ATOM 3992 C C . ILE A 1 503 ? 17.411 -2.667 -39.932 1.00 93.00 503 ILE A C 1
ATOM 3994 O O . ILE A 1 503 ? 17.515 -3.899 -39.967 1.00 93.00 503 ILE A O 1
ATOM 3998 N N . PRO A 1 504 ? 17.633 -1.928 -41.032 1.00 88.88 504 PRO A N 1
ATOM 3999 C CA . PRO A 1 504 ? 18.038 -2.528 -42.293 1.00 88.88 504 PRO A CA 1
ATOM 4000 C C . PRO A 1 504 ? 19.466 -3.083 -42.215 1.00 88.88 504 PRO A C 1
ATOM 4002 O O . PRO A 1 504 ? 20.261 -2.717 -41.353 1.00 88.88 504 PRO A O 1
ATOM 4005 N N . GLN A 1 505 ? 19.811 -3.954 -43.164 1.00 87.06 505 GLN A N 1
ATOM 4006 C CA . GLN A 1 505 ? 21.208 -4.301 -43.418 1.00 87.06 505 GLN A CA 1
ATOM 4007 C C . GLN A 1 505 ? 21.970 -3.030 -43.816 1.00 87.06 505 GLN A C 1
ATOM 4009 O O . GLN A 1 505 ? 21.576 -2.357 -44.772 1.00 87.06 505 GLN A O 1
ATOM 4014 N N . MET A 1 506 ? 23.063 -2.728 -43.118 1.00 83.31 506 MET A N 1
ATOM 4015 C CA . MET A 1 506 ? 23.938 -1.612 -43.471 1.00 83.31 506 MET A CA 1
ATOM 4016 C C . MET A 1 506 ? 24.980 -2.037 -44.505 1.00 83.31 506 MET A C 1
ATOM 4018 O O . MET A 1 506 ? 25.397 -3.200 -44.536 1.00 83.31 506 MET A O 1
ATOM 4022 N N . TYR A 1 507 ? 25.414 -1.082 -45.327 1.00 85.00 507 TYR A N 1
ATOM 4023 C CA . TYR A 1 507 ? 26.412 -1.282 -46.373 1.00 85.00 507 TYR A CA 1
ATOM 4024 C C . TYR A 1 507 ? 27.490 -0.191 -46.319 1.00 85.00 507 TYR A C 1
ATOM 4026 O O . TYR A 1 507 ? 27.185 0.972 -46.066 1.00 85.00 507 TYR A O 1
ATOM 4034 N N . VAL A 1 508 ? 28.743 -0.565 -46.572 1.00 85.50 508 VAL A N 1
ATOM 4035 C CA . VAL A 1 508 ? 29.928 0.304 -46.540 1.00 85.50 508 VAL A CA 1
ATOM 4036 C C . VAL A 1 508 ? 30.759 0.145 -47.812 1.00 85.50 508 VAL A C 1
ATOM 4038 O O . VAL A 1 508 ? 30.579 -0.808 -48.572 1.00 85.50 508 VAL A O 1
ATOM 4041 N N . SER A 1 509 ? 31.697 1.065 -48.034 1.00 87.94 509 SER A N 1
ATOM 4042 C CA . SER A 1 509 ? 32.701 0.925 -49.089 1.00 87.94 509 SER A CA 1
ATOM 4043 C C . SER A 1 509 ? 34.029 0.459 -48.502 1.00 87.94 509 SER A C 1
ATOM 4045 O O . SER A 1 509 ? 34.506 1.038 -47.530 1.00 87.94 509 SER A O 1
ATOM 4047 N N . ILE A 1 510 ? 34.650 -0.552 -49.112 1.00 89.00 510 ILE A N 1
ATOM 4048 C CA . ILE A 1 510 ? 35.946 -1.093 -48.680 1.00 89.00 510 ILE A CA 1
ATOM 4049 C C . ILE A 1 510 ? 36.982 -0.887 -49.779 1.00 89.00 510 ILE A C 1
ATOM 4051 O O . ILE A 1 510 ? 36.794 -1.313 -50.922 1.00 89.00 510 ILE A O 1
ATOM 4055 N N . ALA A 1 511 ? 38.115 -0.290 -49.410 1.00 88.38 511 ALA A N 1
ATOM 4056 C CA . ALA A 1 511 ? 39.266 -0.137 -50.289 1.00 88.38 511 ALA A CA 1
ATOM 4057 C C . ALA A 1 511 ? 40.349 -1.177 -49.970 1.00 88.38 511 ALA A C 1
ATOM 4059 O O . ALA A 1 511 ? 40.804 -1.302 -48.831 1.00 88.38 511 ALA A O 1
ATOM 4060 N N . PHE A 1 512 ? 40.801 -1.886 -51.002 1.00 91.81 512 PHE A N 1
ATOM 4061 C CA . PHE A 1 512 ? 42.010 -2.701 -50.974 1.00 91.81 512 PHE A CA 1
ATOM 4062 C C . PHE A 1 512 ? 43.159 -1.931 -51.612 1.00 91.81 512 PHE A C 1
ATOM 4064 O O . PHE A 1 512 ? 43.049 -1.534 -52.769 1.00 91.81 512 PHE A O 1
ATOM 4071 N N . TYR A 1 513 ? 44.275 -1.794 -50.902 1.00 89.50 513 TYR A N 1
ATOM 4072 C CA . TYR A 1 513 ? 45.524 -1.250 -51.431 1.00 89.50 513 TYR A CA 1
ATOM 4073 C C . TYR A 1 513 ? 46.546 -2.373 -51.555 1.00 89.50 513 TYR A C 1
ATOM 4075 O O . TYR A 1 513 ? 46.962 -2.963 -50.557 1.00 89.50 513 TYR A O 1
ATOM 4083 N N . ILE A 1 514 ? 46.932 -2.702 -52.785 1.00 91.81 514 ILE A N 1
ATOM 4084 C CA . ILE A 1 514 ? 47.783 -3.857 -53.065 1.00 91.81 514 ILE A CA 1
ATOM 4085 C C . ILE A 1 514 ? 49.118 -3.411 -53.641 1.00 91.81 514 ILE A C 1
ATOM 4087 O O . ILE A 1 514 ? 49.191 -2.739 -54.671 1.00 91.81 514 ILE A O 1
ATOM 4091 N N . PHE A 1 515 ? 50.186 -3.858 -52.990 1.00 85.75 515 PHE A N 1
ATOM 4092 C CA . PHE A 1 515 ? 51.558 -3.511 -53.318 1.00 85.75 515 PHE A CA 1
ATOM 4093 C C . PHE A 1 515 ? 52.406 -4.749 -53.606 1.00 85.75 515 PHE A C 1
ATOM 4095 O O . PHE A 1 515 ? 52.129 -5.853 -53.138 1.00 85.75 515 PHE A O 1
ATOM 4102 N N . GLU A 1 516 ? 53.493 -4.560 -54.344 1.00 83.75 516 GLU A N 1
ATOM 4103 C CA . GLU A 1 516 ? 54.544 -5.564 -54.481 1.00 83.75 516 GLU A CA 1
ATOM 4104 C C . GLU A 1 516 ? 55.389 -5.638 -53.202 1.00 83.75 516 GLU A C 1
ATOM 4106 O O . GLU A 1 516 ? 55.894 -4.629 -52.702 1.00 83.75 516 GLU A O 1
ATOM 4111 N N . ALA A 1 517 ? 55.580 -6.848 -52.678 1.00 70.19 517 ALA A N 1
ATOM 4112 C CA . ALA A 1 517 ? 56.421 -7.101 -51.517 1.00 70.19 517 ALA A CA 1
ATOM 4113 C C . ALA A 1 517 ? 57.911 -7.023 -51.901 1.00 70.19 517 ALA A C 1
ATOM 4115 O O . ALA A 1 517 ? 58.468 -7.971 -52.452 1.00 70.19 517 ALA A O 1
ATOM 4116 N N . HIS A 1 518 ? 58.589 -5.915 -51.569 1.00 60.56 518 HIS A N 1
ATOM 4117 C CA . HIS A 1 518 ? 60.033 -5.767 -51.794 1.00 60.56 518 HIS A CA 1
ATOM 4118 C C . HIS A 1 518 ? 60.791 -5.424 -50.492 1.00 60.56 518 HIS A C 1
ATOM 4120 O O . HIS A 1 518 ? 60.517 -4.401 -49.867 1.00 60.56 518 HIS A O 1
ATOM 4126 N N . PRO A 1 519 ? 61.837 -6.177 -50.094 1.00 50.69 519 PRO A N 1
ATOM 4127 C CA . PRO A 1 519 ? 62.479 -6.045 -48.776 1.00 50.69 519 PRO A CA 1
ATOM 4128 C C . PRO A 1 519 ? 63.338 -4.776 -48.553 1.00 50.69 519 PRO A C 1
ATOM 4130 O O . PRO A 1 519 ? 64.094 -4.721 -47.585 1.00 50.69 519 PRO A O 1
ATOM 4133 N N . ALA A 1 520 ? 63.296 -3.769 -49.440 1.00 48.56 520 ALA A N 1
ATOM 4134 C CA . ALA A 1 520 ? 64.209 -2.611 -49.378 1.00 48.56 520 ALA A CA 1
ATOM 4135 C C . ALA A 1 520 ? 63.787 -1.356 -50.187 1.00 48.56 520 ALA A C 1
ATOM 4137 O O . ALA A 1 520 ? 64.646 -0.516 -50.470 1.00 48.56 520 ALA A O 1
ATOM 4138 N N . LEU A 1 521 ? 62.522 -1.228 -50.606 1.00 51.47 521 LEU A N 1
ATOM 4139 C CA . LEU A 1 521 ? 62.002 -0.075 -51.366 1.00 51.47 521 LEU A CA 1
ATOM 4140 C C . LEU A 1 521 ? 60.656 0.392 -50.791 1.00 51.47 521 LEU A C 1
ATOM 4142 O O . LEU A 1 521 ? 60.043 -0.337 -50.016 1.00 51.47 521 LEU A O 1
ATOM 4146 N N . GLU A 1 522 ? 60.226 1.602 -51.163 1.00 59.34 522 GLU A N 1
ATOM 4147 C CA . GLU A 1 522 ? 58.845 2.047 -50.935 1.00 59.34 522 GLU A CA 1
ATOM 4148 C C . GLU A 1 522 ? 57.863 1.100 -51.654 1.00 59.34 522 GLU A C 1
ATOM 4150 O O . GLU A 1 522 ? 58.213 0.591 -52.727 1.00 59.34 522 GLU A O 1
ATOM 4155 N N . PRO A 1 523 ? 56.674 0.835 -51.075 1.00 67.12 523 PRO A N 1
ATOM 4156 C CA . PRO A 1 523 ? 55.668 -0.038 -51.674 1.00 67.12 523 PRO A CA 1
ATOM 4157 C C . PRO A 1 523 ? 55.344 0.395 -53.105 1.00 67.12 523 PRO A C 1
ATOM 4159 O O . PRO A 1 523 ? 55.013 1.555 -53.344 1.00 67.12 523 PRO A O 1
ATOM 4162 N N . ILE A 1 524 ? 55.451 -0.528 -54.062 1.00 81.38 524 ILE A N 1
ATOM 4163 C CA . ILE A 1 524 ? 55.092 -0.264 -55.460 1.00 81.38 524 ILE A CA 1
ATOM 4164 C C . ILE A 1 524 ? 53.644 -0.714 -55.648 1.00 81.38 524 ILE A C 1
ATOM 4166 O O . ILE A 1 524 ? 53.381 -1.905 -55.462 1.00 81.38 524 ILE A O 1
ATOM 4170 N N . PRO A 1 525 ? 52.710 0.185 -55.998 1.00 86.38 525 PRO A N 1
ATOM 4171 C CA . PRO A 1 525 ? 51.331 -0.211 -56.231 1.00 86.38 525 PRO A CA 1
ATOM 4172 C C . PRO A 1 525 ? 51.212 -1.181 -57.406 1.00 86.38 525 PRO A C 1
ATOM 4174 O O . PRO A 1 525 ? 51.874 -1.019 -58.435 1.00 86.38 525 PRO A O 1
ATOM 4177 N N . LEU A 1 526 ? 50.375 -2.205 -57.256 1.00 85.44 526 LEU A N 1
ATOM 4178 C CA . LEU A 1 526 ? 50.149 -3.207 -58.290 1.00 85.44 526 LEU A CA 1
ATOM 4179 C C . LEU A 1 526 ? 48.825 -2.951 -58.998 1.00 85.44 526 LEU A C 1
ATOM 4181 O O . LEU A 1 526 ? 47.773 -3.255 -58.453 1.00 85.44 526 LEU A O 1
ATOM 4185 N N . GLU A 1 527 ? 48.881 -2.497 -60.246 1.00 90.94 527 GLU A N 1
ATOM 4186 C CA . GLU A 1 527 ? 47.710 -2.394 -61.129 1.00 90.94 527 GLU A CA 1
ATOM 4187 C C . GLU A 1 527 ? 47.257 -3.767 -61.652 1.00 90.94 527 GLU A C 1
ATOM 4189 O O . GLU A 1 527 ? 48.087 -4.641 -61.923 1.00 90.94 527 GLU A O 1
ATOM 4194 N N . GLY A 1 528 ? 45.952 -3.966 -61.837 1.00 89.75 528 GLY A N 1
ATOM 4195 C CA . GLY A 1 528 ? 45.383 -5.158 -62.465 1.00 89.75 528 GLY A CA 1
ATOM 4196 C C . GLY A 1 528 ? 45.413 -6.419 -61.597 1.00 89.75 528 GLY A C 1
ATOM 4197 O O . GLY A 1 528 ? 45.341 -7.524 -62.133 1.00 89.75 528 GLY A O 1
ATOM 4198 N N . VAL A 1 529 ? 45.544 -6.281 -60.276 1.00 92.88 529 VAL A N 1
ATOM 4199 C CA . VAL A 1 529 ? 45.308 -7.375 -59.326 1.00 92.88 529 VAL A CA 1
ATOM 4200 C C . VAL A 1 529 ? 43.808 -7.612 -59.241 1.00 92.88 529 VAL A C 1
ATOM 4202 O O . VAL A 1 529 ? 43.045 -6.679 -58.999 1.00 92.88 529 VAL A O 1
ATOM 4205 N N . LYS A 1 530 ? 43.391 -8.862 -59.423 1.00 95.94 530 LYS A N 1
ATOM 4206 C CA . LYS A 1 530 ? 42.009 -9.302 -59.263 1.00 95.94 530 LYS A CA 1
ATOM 4207 C C . LYS A 1 530 ? 41.740 -9.603 -57.797 1.00 95.94 530 LYS A C 1
ATOM 4209 O O . LYS A 1 530 ? 42.278 -10.572 -57.266 1.00 95.94 530 LYS A O 1
ATOM 4214 N N . VAL A 1 531 ? 40.906 -8.789 -57.163 1.00 95.94 531 VAL A N 1
ATOM 4215 C CA . VAL A 1 531 ? 40.427 -8.993 -55.795 1.00 95.94 531 VAL A CA 1
ATOM 4216 C C . VAL A 1 531 ? 39.014 -9.554 -55.860 1.00 95.94 531 VAL A C 1
ATOM 4218 O O . VAL A 1 531 ? 38.146 -8.975 -56.507 1.00 95.94 531 VAL A O 1
ATOM 4221 N N . MET A 1 532 ? 38.787 -10.681 -55.196 1.00 95.44 532 MET A N 1
ATOM 4222 C CA . MET A 1 532 ? 37.459 -11.214 -54.919 1.00 95.44 532 MET A CA 1
ATOM 4223 C C . MET A 1 532 ? 37.149 -10.958 -53.450 1.00 95.44 532 MET A C 1
ATOM 4225 O O . MET A 1 532 ? 37.919 -11.397 -52.594 1.00 95.44 532 MET A O 1
ATOM 4229 N N . LEU A 1 533 ? 36.037 -10.291 -53.167 1.00 93.19 533 LEU A N 1
ATOM 4230 C CA . LEU A 1 533 ? 35.516 -10.090 -51.820 1.00 93.19 533 LEU A CA 1
ATOM 4231 C C . LEU A 1 533 ? 34.199 -10.857 -51.678 1.00 93.19 533 LEU A C 1
ATOM 4233 O O . LEU A 1 533 ? 33.317 -10.786 -52.540 1.00 93.19 533 LEU A O 1
ATOM 4237 N N . GLU A 1 534 ? 34.077 -11.619 -50.596 1.00 87.25 534 GLU A N 1
ATOM 4238 C CA . GLU A 1 534 ? 32.845 -12.311 -50.234 1.00 87.25 534 GLU A CA 1
ATOM 4239 C C . GLU A 1 534 ? 31.671 -11.320 -50.189 1.00 87.25 534 GLU A C 1
ATOM 4241 O O . GLU A 1 534 ? 31.813 -10.190 -49.733 1.00 87.25 534 GLU A O 1
ATOM 4246 N N . SER A 1 535 ? 30.516 -11.721 -50.725 1.00 81.25 535 SER A N 1
ATOM 4247 C CA . SER A 1 535 ? 29.294 -10.900 -50.826 1.00 81.25 535 SER A CA 1
ATOM 4248 C C . SER A 1 535 ? 29.353 -9.655 -51.735 1.00 81.25 535 SER A C 1
ATOM 4250 O O . SER A 1 535 ? 28.289 -9.188 -52.133 1.00 81.25 535 SER A O 1
ATOM 4252 N N . ALA A 1 536 ? 30.535 -9.170 -52.142 1.00 86.06 536 ALA A N 1
ATOM 4253 C CA . ALA A 1 536 ? 30.702 -7.969 -52.981 1.00 86.06 536 ALA A CA 1
ATOM 4254 C C . ALA A 1 536 ? 31.269 -8.236 -54.395 1.00 86.06 536 ALA A C 1
ATOM 4256 O O . ALA A 1 536 ? 31.223 -7.369 -55.266 1.00 86.06 536 ALA A O 1
ATOM 4257 N N . GLY A 1 537 ? 31.765 -9.447 -54.672 1.00 89.81 537 GLY A N 1
ATOM 4258 C CA . GLY A 1 537 ? 32.163 -9.863 -56.020 1.00 89.81 537 GLY A CA 1
ATOM 4259 C C . GLY A 1 537 ? 33.621 -9.552 -56.362 1.00 89.81 537 GLY A C 1
ATOM 4260 O O . GLY A 1 537 ? 34.514 -9.847 -55.577 1.00 89.81 537 GLY A O 1
ATOM 4261 N N . GLU A 1 538 ? 33.876 -9.042 -57.569 1.00 93.75 538 GLU A N 1
ATOM 4262 C CA . GLU A 1 538 ? 35.219 -8.877 -58.147 1.00 93.75 538 GLU A CA 1
ATOM 4263 C C . GLU A 1 538 ? 35.544 -7.406 -58.429 1.00 93.75 538 GLU A C 1
ATOM 4265 O O . GLU A 1 538 ? 34.750 -6.720 -59.073 1.00 93.75 538 GLU A O 1
ATOM 4270 N N . ALA A 1 539 ? 36.746 -6.963 -58.057 1.00 93.69 539 ALA A N 1
ATOM 4271 C CA . ALA A 1 539 ? 37.304 -5.670 -58.448 1.00 93.69 539 ALA A CA 1
ATOM 4272 C C . ALA A 1 539 ? 38.765 -5.810 -58.908 1.00 93.69 539 ALA A C 1
ATOM 4274 O O . ALA A 1 539 ? 39.507 -6.673 -58.435 1.00 93.69 539 ALA A O 1
ATOM 4275 N N . LEU A 1 540 ? 39.184 -4.951 -59.841 1.00 94.38 540 LEU A N 1
ATOM 4276 C CA . LEU A 1 540 ? 40.571 -4.859 -60.303 1.00 94.38 540 LEU A CA 1
ATOM 4277 C C . LEU A 1 540 ? 41.233 -3.615 -59.716 1.00 94.38 540 LEU A C 1
ATOM 4279 O O . LEU A 1 540 ? 40.619 -2.549 -59.685 1.00 94.38 540 LEU A O 1
ATOM 4283 N N . THR A 1 541 ? 42.492 -3.735 -59.300 1.00 94.75 541 THR A N 1
ATOM 4284 C CA . THR A 1 541 ? 43.258 -2.578 -58.830 1.00 94.75 541 THR A CA 1
ATOM 4285 C C . THR A 1 541 ? 43.616 -1.623 -59.974 1.00 94.75 541 THR A C 1
ATOM 4287 O O . THR A 1 541 ? 43.961 -2.056 -61.076 1.00 94.75 541 THR A O 1
ATOM 4290 N N . ASN A 1 542 ? 43.555 -0.317 -59.713 1.00 88.00 542 ASN A N 1
ATOM 4291 C CA . ASN A 1 542 ? 43.960 0.743 -60.644 1.00 88.00 542 ASN A CA 1
ATOM 4292 C C . ASN A 1 542 ? 45.492 0.985 -60.641 1.00 88.00 542 ASN A C 1
ATOM 4294 O O . ASN A 1 542 ? 46.235 0.278 -59.962 1.00 88.00 542 ASN A O 1
ATOM 4298 N N . GLU A 1 543 ? 45.976 1.996 -61.378 1.00 87.75 543 GLU A N 1
ATOM 4299 C CA . GLU A 1 543 ? 47.405 2.385 -61.435 1.00 87.75 543 GLU A CA 1
ATOM 4300 C C . GLU A 1 543 ? 48.017 2.713 -60.052 1.00 87.75 543 GLU A C 1
ATOM 4302 O O . GLU A 1 543 ? 49.228 2.602 -59.864 1.00 87.75 543 GLU A O 1
ATOM 4307 N N . GLU A 1 544 ? 47.186 3.073 -59.069 1.00 87.25 544 GLU A N 1
ATOM 4308 C CA . GLU A 1 544 ? 47.572 3.349 -57.678 1.00 87.25 544 GLU A CA 1
ATOM 4309 C C . GLU A 1 544 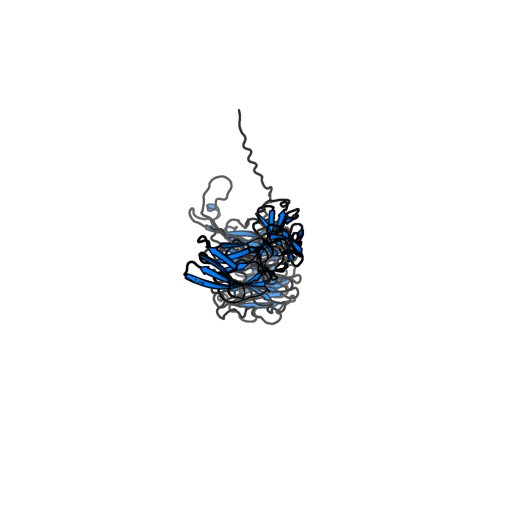? 47.447 2.113 -56.769 1.00 87.25 544 GLU A C 1
ATOM 4311 O O . GLU A 1 544 ? 47.580 2.221 -55.552 1.00 87.25 544 GLU A O 1
ATOM 4316 N N . GLY A 1 545 ? 47.209 0.924 -57.336 1.00 87.94 545 GLY A N 1
ATOM 4317 C CA . GLY A 1 545 ? 47.084 -0.333 -56.595 1.00 87.94 545 GLY A CA 1
ATOM 4318 C C . GLY A 1 545 ? 45.787 -0.468 -55.797 1.00 87.94 545 GLY A C 1
ATOM 4319 O O . GLY A 1 545 ? 45.676 -1.385 -54.988 1.00 87.94 545 GLY A O 1
ATOM 4320 N N . MET A 1 546 ? 44.809 0.412 -56.021 1.00 92.00 546 MET A N 1
ATOM 4321 C CA . MET A 1 546 ? 43.558 0.459 -55.268 1.00 92.00 546 MET A CA 1
ATOM 4322 C C . MET A 1 546 ? 42.431 -0.280 -55.997 1.00 92.00 546 MET A C 1
ATOM 4324 O O . MET A 1 546 ? 42.148 0.023 -57.158 1.00 92.00 546 MET A O 1
ATOM 4328 N N . ALA A 1 547 ? 41.757 -1.200 -55.307 1.00 92.94 547 ALA A N 1
ATOM 4329 C CA . ALA A 1 547 ? 40.486 -1.799 -55.716 1.00 92.94 547 ALA A CA 1
ATOM 4330 C C . ALA A 1 547 ? 39.392 -1.392 -54.718 1.00 92.94 547 ALA A C 1
ATOM 4332 O O . ALA A 1 547 ? 39.547 -1.602 -53.517 1.00 92.94 547 ALA A O 1
ATOM 4333 N N . MET A 1 548 ? 38.304 -0.797 -55.210 1.00 91.31 548 MET A N 1
ATOM 4334 C CA . MET A 1 548 ? 37.185 -0.327 -54.388 1.00 91.31 548 MET A CA 1
ATOM 4335 C C . MET A 1 548 ? 35.989 -1.265 -54.542 1.00 91.31 548 MET A C 1
ATOM 4337 O O . MET A 1 548 ? 35.608 -1.590 -55.667 1.00 91.31 548 MET A O 1
ATOM 4341 N N . PHE A 1 549 ? 35.391 -1.650 -53.419 1.00 91.62 549 PHE A N 1
ATOM 4342 C CA . PHE A 1 549 ? 34.098 -2.319 -53.359 1.00 91.62 549 PHE A CA 1
ATOM 4343 C C . PHE A 1 549 ? 33.086 -1.356 -52.750 1.00 91.62 549 PHE A C 1
ATOM 4345 O O . PHE A 1 549 ? 33.309 -0.852 -51.654 1.00 91.62 549 PHE A O 1
ATOM 4352 N N . GLU A 1 550 ? 32.003 -1.092 -53.472 1.00 88.44 550 GLU A N 1
ATOM 4353 C CA . GLU A 1 550 ? 30.844 -0.342 -52.980 1.00 88.44 550 GLU A CA 1
ATOM 4354 C C . GLU A 1 550 ? 29.766 -1.333 -52.516 1.00 88.44 550 GLU A C 1
ATOM 4356 O O . GLU A 1 550 ? 29.778 -2.497 -52.925 1.00 88.44 550 GLU A O 1
ATOM 4361 N N . ASP A 1 551 ? 28.844 -0.874 -51.670 1.00 86.62 551 ASP A N 1
ATOM 4362 C CA . ASP A 1 551 ? 27.704 -1.655 -51.179 1.00 86.62 551 ASP A CA 1
ATOM 4363 C C . ASP A 1 551 ? 28.092 -2.996 -50.512 1.00 86.62 551 ASP A C 1
ATOM 4365 O O . ASP A 1 551 ? 27.456 -4.032 -50.723 1.00 86.62 551 ASP A O 1
ATOM 4369 N N . VAL A 1 552 ? 29.145 -3.001 -49.689 1.00 88.75 552 VAL A N 1
ATOM 4370 C CA . VAL A 1 552 ? 29.580 -4.185 -48.932 1.00 88.75 552 VAL A CA 1
ATOM 4371 C C . VAL A 1 552 ? 28.794 -4.281 -47.624 1.00 88.75 552 VAL A C 1
ATOM 4373 O O . VAL A 1 552 ? 28.836 -3.329 -46.850 1.00 88.75 552 VAL A O 1
ATOM 4376 N N . PRO A 1 553 ? 28.090 -5.387 -47.324 1.00 86.62 553 PRO A N 1
ATOM 4377 C CA . PRO A 1 553 ? 27.315 -5.485 -46.092 1.00 86.62 553 PRO A CA 1
ATOM 4378 C C . PRO A 1 553 ? 28.226 -5.422 -44.859 1.00 86.62 553 PRO A C 1
ATOM 4380 O O . PRO A 1 553 ? 29.226 -6.138 -44.791 1.00 86.62 553 PRO A O 1
ATOM 4383 N N . VAL A 1 554 ? 27.846 -4.602 -43.876 1.00 84.56 554 VAL A N 1
ATOM 4384 C CA . VAL A 1 554 ? 28.445 -4.612 -42.532 1.00 84.56 554 VAL A CA 1
ATOM 4385 C C . VAL A 1 554 ? 28.261 -6.005 -41.935 1.00 84.56 554 VAL A C 1
ATOM 4387 O O . VAL A 1 554 ? 27.144 -6.529 -41.878 1.00 84.56 554 VAL A O 1
ATOM 4390 N N . ALA A 1 555 ? 29.360 -6.631 -41.527 1.00 83.94 555 ALA A N 1
ATOM 4391 C CA . ALA A 1 555 ? 29.388 -8.010 -41.059 1.00 83.94 555 ALA A CA 1
ATOM 4392 C C . ALA A 1 555 ? 30.534 -8.225 -40.064 1.00 83.94 555 ALA A C 1
ATOM 4394 O O . ALA A 1 555 ? 31.564 -7.558 -40.139 1.00 83.94 555 ALA A O 1
ATOM 4395 N N . GLU A 1 556 ? 30.379 -9.212 -39.178 1.00 83.88 556 GLU A N 1
ATOM 4396 C CA . GLU A 1 556 ? 31.438 -9.598 -38.235 1.00 83.88 556 GLU A CA 1
ATOM 4397 C C . GLU A 1 556 ? 32.711 -10.046 -38.957 1.00 83.88 556 GLU A C 1
ATOM 4399 O O . GLU A 1 556 ? 33.810 -9.771 -38.487 1.00 83.88 556 GLU A O 1
ATOM 4404 N N . SER A 1 557 ? 32.574 -10.718 -40.107 1.00 89.06 557 SER A N 1
ATOM 4405 C CA . SER A 1 557 ? 33.718 -11.083 -40.935 1.00 89.06 557 SER A CA 1
ATOM 4406 C C . SER A 1 557 ? 33.382 -11.235 -42.422 1.00 89.06 557 SER A C 1
ATOM 4408 O O . SER A 1 557 ? 32.274 -11.633 -42.784 1.00 89.06 557 SER A O 1
ATOM 4410 N N . LEU A 1 558 ? 34.356 -10.938 -43.292 1.00 91.38 558 LEU A N 1
ATOM 4411 C CA . LEU A 1 558 ? 34.289 -11.162 -44.743 1.00 91.38 558 LEU A CA 1
ATOM 4412 C C . LEU A 1 558 ? 35.598 -11.738 -45.285 1.00 91.38 558 LEU A C 1
ATOM 4414 O O . LEU A 1 558 ? 36.682 -11.210 -45.033 1.00 91.38 558 LEU A O 1
ATOM 4418 N N . SER A 1 559 ? 35.510 -12.794 -46.091 1.00 92.81 559 SER A N 1
ATOM 4419 C CA . SER A 1 559 ? 36.681 -13.414 -46.719 1.00 92.81 559 SER A CA 1
ATOM 4420 C C . SER A 1 559 ? 37.061 -12.729 -48.035 1.00 92.81 559 SER A C 1
ATOM 4422 O O . SER A 1 559 ? 36.197 -12.311 -48.805 1.00 92.81 559 SER A O 1
ATOM 4424 N N . TYR A 1 560 ? 38.354 -12.676 -48.361 1.00 94.75 560 TYR A N 1
ATOM 4425 C CA . TYR A 1 560 ? 38.838 -12.178 -49.654 1.00 94.75 560 TYR A CA 1
ATOM 4426 C C . TYR A 1 560 ? 39.953 -13.044 -50.249 1.00 94.75 560 TYR A C 1
ATOM 4428 O O . TYR A 1 560 ? 40.683 -13.744 -49.540 1.00 94.75 560 TYR A O 1
ATOM 4436 N N . THR A 1 561 ? 40.135 -12.939 -51.567 1.00 95.00 561 THR A N 1
ATOM 4437 C CA . THR A 1 561 ? 41.298 -13.463 -52.300 1.00 95.00 561 THR A CA 1
ATOM 4438 C C . THR A 1 561 ? 41.825 -12.424 -53.288 1.00 95.00 561 THR A C 1
ATOM 4440 O O . THR A 1 561 ? 41.030 -11.765 -53.948 1.00 95.00 561 THR A O 1
ATOM 4443 N N . ALA A 1 562 ? 43.141 -12.306 -53.446 1.00 93.56 562 ALA A N 1
ATOM 4444 C CA . ALA A 1 562 ? 43.795 -11.431 -54.413 1.00 93.56 562 ALA A CA 1
ATOM 4445 C C . ALA A 1 562 ? 44.760 -12.231 -55.299 1.00 93.56 562 ALA A C 1
ATOM 4447 O O . ALA A 1 562 ? 45.644 -12.931 -54.795 1.00 93.56 562 ALA A O 1
ATOM 4448 N N . GLU A 1 563 ? 44.603 -12.114 -56.617 1.00 92.88 563 GLU A N 1
ATOM 4449 C CA . GLU A 1 563 ? 45.351 -12.884 -57.611 1.00 92.88 563 GLU A CA 1
ATOM 4450 C C . GLU A 1 563 ? 45.870 -11.991 -58.745 1.00 92.88 563 GLU A C 1
ATOM 4452 O O . GLU A 1 563 ? 45.169 -11.115 -59.255 1.00 92.88 563 GLU A O 1
ATOM 4457 N N . LYS A 1 564 ? 47.112 -12.233 -59.174 1.00 88.81 564 LYS A N 1
ATOM 4458 C CA . LYS A 1 564 ? 47.729 -11.588 -60.337 1.00 88.81 564 LYS A CA 1
ATOM 4459 C C . LYS A 1 564 ? 48.759 -12.531 -60.951 1.00 88.81 564 LYS A C 1
ATOM 4461 O O . LYS A 1 564 ? 49.539 -13.145 -60.229 1.00 88.81 564 LYS A O 1
ATOM 4466 N N . GLU A 1 565 ? 48.774 -12.649 -62.277 1.00 83.19 565 GLU A N 1
ATOM 4467 C CA . GLU A 1 565 ? 49.757 -13.483 -62.977 1.00 83.19 565 GLU A CA 1
ATOM 4468 C C . GLU A 1 565 ? 51.188 -13.014 -62.657 1.00 83.19 565 GLU A C 1
ATOM 4470 O O . GLU A 1 565 ? 51.489 -11.821 -62.722 1.00 83.19 565 GLU A O 1
ATOM 4475 N N . GLY A 1 566 ? 52.063 -13.956 -62.293 1.00 77.44 566 GLY A N 1
ATOM 4476 C CA . GLY A 1 566 ? 53.433 -13.664 -61.862 1.00 77.44 566 GLY A CA 1
ATOM 4477 C C . GLY A 1 566 ? 53.583 -13.315 -60.377 1.00 77.44 566 GLY A C 1
ATOM 4478 O O . GLY A 1 566 ? 54.679 -12.936 -59.977 1.00 77.44 566 GLY A O 1
ATOM 4479 N N . PHE A 1 567 ? 52.529 -13.453 -59.563 1.00 83.81 567 PHE A N 1
ATOM 4480 C CA . PHE A 1 567 ? 52.557 -13.259 -58.109 1.00 83.81 567 PHE A CA 1
ATOM 4481 C C . PHE A 1 567 ? 51.892 -14.433 -57.378 1.00 83.81 567 PHE A C 1
ATOM 4483 O O . PHE A 1 567 ? 50.942 -15.032 -57.883 1.00 83.81 567 PHE A O 1
ATOM 4490 N N . PHE A 1 568 ? 52.349 -14.739 -56.161 1.00 83.00 568 PHE A N 1
ATOM 4491 C CA . PHE A 1 568 ? 51.657 -15.694 -55.295 1.00 83.00 568 PHE A CA 1
ATOM 4492 C C . PHE A 1 568 ? 50.301 -15.121 -54.844 1.00 83.00 568 PHE A C 1
ATOM 4494 O O . PHE A 1 568 ? 50.257 -13.975 -54.380 1.00 83.00 568 PHE A O 1
ATOM 4501 N N . PRO A 1 569 ? 49.201 -15.894 -54.933 1.00 87.00 569 PRO A N 1
ATOM 4502 C CA . PRO A 1 569 ? 47.888 -15.428 -54.504 1.00 87.00 569 PRO A CA 1
ATOM 4503 C C . PRO A 1 569 ? 47.856 -15.181 -52.990 1.00 87.00 569 PRO A C 1
ATOM 4505 O O . PRO A 1 569 ? 48.529 -15.866 -52.213 1.00 87.00 569 PRO A O 1
ATOM 4508 N N . LYS A 1 570 ? 47.052 -14.206 -52.563 1.00 91.00 570 LYS A N 1
ATOM 4509 C CA . LYS A 1 570 ? 46.786 -13.909 -51.147 1.00 91.00 570 LYS A CA 1
ATOM 4510 C C . LYS A 1 570 ? 45.322 -14.169 -50.826 1.00 91.00 570 LYS A C 1
ATOM 4512 O O . LYS A 1 570 ? 44.457 -13.948 -51.661 1.00 91.00 570 LYS A O 1
ATOM 4517 N N . SER A 1 571 ? 45.045 -14.604 -49.605 1.00 92.25 571 SER A N 1
ATOM 4518 C CA . SER A 1 571 ? 43.688 -14.751 -49.081 1.00 92.25 571 SER A CA 1
ATOM 4519 C C . SER A 1 571 ? 43.667 -14.418 -47.597 1.00 92.25 571 SER A C 1
ATOM 4521 O O . SER A 1 571 ? 44.665 -14.654 -46.910 1.00 92.25 571 SER A O 1
ATOM 4523 N N . GLY A 1 572 ? 42.539 -13.931 -47.098 1.00 90.81 572 GLY A N 1
ATOM 4524 C CA . GLY A 1 572 ? 42.369 -13.614 -45.686 1.00 90.81 572 GLY A CA 1
ATOM 4525 C C . GLY A 1 572 ? 40.922 -13.313 -45.330 1.00 90.81 572 GLY A C 1
ATOM 4526 O O . GLY A 1 572 ? 40.031 -13.449 -46.168 1.00 90.81 572 GLY A O 1
ATOM 4527 N N . THR A 1 573 ? 40.726 -12.891 -44.087 1.00 92.12 573 THR A N 1
ATOM 4528 C CA . THR A 1 573 ? 39.437 -12.475 -43.538 1.00 92.12 573 THR A CA 1
ATOM 4529 C C . THR A 1 573 ? 39.592 -11.067 -42.980 1.00 92.12 573 THR A C 1
ATOM 4531 O O . THR A 1 573 ? 40.595 -10.764 -42.331 1.00 92.12 573 THR A O 1
ATOM 4534 N N . ILE A 1 574 ? 38.636 -10.203 -43.299 1.00 88.62 574 ILE A N 1
ATOM 4535 C CA . ILE A 1 574 ? 38.430 -8.916 -42.644 1.00 88.62 574 ILE A CA 1
ATOM 4536 C C . ILE A 1 574 ? 37.510 -9.200 -41.464 1.00 88.62 574 ILE A C 1
ATOM 4538 O O . ILE A 1 574 ? 36.433 -9.739 -41.684 1.00 88.62 574 ILE A O 1
ATOM 4542 N N . GLU A 1 575 ? 37.941 -8.879 -40.252 1.00 88.44 575 GLU A N 1
ATOM 4543 C CA . GLU A 1 575 ? 37.096 -8.924 -39.055 1.00 88.44 575 GLU A CA 1
ATOM 4544 C C . GLU A 1 575 ? 36.561 -7.512 -38.792 1.00 88.44 575 GLU A C 1
ATOM 4546 O O . GLU A 1 575 ? 37.282 -6.549 -39.056 1.00 88.44 575 GLU A O 1
ATOM 4551 N N . ASP A 1 576 ? 35.345 -7.409 -38.257 1.00 81.56 576 ASP A N 1
ATOM 4552 C CA . ASP A 1 576 ? 34.680 -6.153 -37.877 1.00 81.56 576 ASP A CA 1
ATOM 4553 C C . ASP A 1 576 ? 34.591 -5.147 -39.042 1.00 81.56 576 ASP A C 1
ATOM 4555 O O . ASP A 1 576 ? 35.320 -4.159 -39.130 1.00 81.56 576 ASP A O 1
ATOM 4559 N N . VAL A 1 577 ? 33.731 -5.447 -40.019 1.00 83.00 577 VAL A N 1
ATOM 4560 C CA . VAL A 1 577 ? 33.582 -4.624 -41.226 1.00 83.00 577 VAL A CA 1
ATOM 4561 C C . VAL A 1 577 ? 32.732 -3.389 -40.919 1.00 83.00 577 VAL A C 1
ATOM 4563 O O . VAL A 1 577 ? 31.527 -3.509 -40.726 1.00 83.00 577 VAL A O 1
ATOM 4566 N N . HIS A 1 578 ? 33.335 -2.200 -40.955 1.00 80.19 578 HIS A N 1
ATOM 4567 C CA . HIS A 1 578 ? 32.697 -0.907 -40.683 1.00 80.19 578 HIS A CA 1
ATOM 4568 C C . HIS A 1 578 ? 33.111 0.167 -41.714 1.00 80.19 578 HIS A C 1
ATOM 4570 O O . HIS A 1 578 ? 33.885 -0.083 -42.636 1.00 80.19 578 HIS A O 1
ATOM 4576 N N . GLN A 1 579 ? 32.591 1.394 -41.587 1.00 73.75 579 GLN A N 1
ATOM 4577 C CA . GLN A 1 579 ? 32.745 2.461 -42.598 1.00 73.75 579 GLN A CA 1
ATOM 4578 C C . GLN A 1 579 ? 34.195 2.887 -42.910 1.00 73.75 579 GLN A C 1
ATOM 4580 O O . GLN A 1 579 ? 34.451 3.463 -43.964 1.00 73.75 579 GLN A O 1
ATOM 4585 N N . ASP A 1 580 ? 35.138 2.598 -42.010 1.00 71.88 580 ASP A N 1
ATOM 4586 C CA . ASP A 1 580 ? 36.552 2.984 -42.127 1.00 71.88 580 ASP A CA 1
ATOM 4587 C C . ASP A 1 580 ? 37.456 1.800 -42.509 1.00 71.88 580 ASP A C 1
ATOM 4589 O O . ASP A 1 580 ? 38.684 1.916 -42.509 1.00 71.88 580 ASP A O 1
ATOM 4593 N N . THR A 1 581 ? 36.874 0.639 -42.816 1.00 80.75 581 THR A N 1
ATOM 4594 C CA . THR A 1 581 ? 37.631 -0.569 -43.136 1.00 80.75 581 THR A CA 1
ATOM 4595 C C . THR A 1 581 ? 38.438 -0.395 -44.427 1.00 80.75 581 THR A C 1
ATOM 4597 O O . THR A 1 581 ? 37.902 -0.206 -45.521 1.00 80.75 581 THR A O 1
ATOM 4600 N N . GLN A 1 582 ? 39.760 -0.528 -44.309 1.00 86.88 582 GLN A N 1
ATOM 4601 C CA . GLN A 1 582 ? 40.703 -0.559 -45.428 1.00 86.88 582 GLN A CA 1
ATOM 4602 C C . GLN A 1 582 ? 41.647 -1.747 -45.274 1.00 86.88 582 GLN A C 1
ATOM 4604 O O . GLN A 1 582 ? 42.066 -2.081 -44.164 1.00 86.88 582 GLN A O 1
ATOM 4609 N N . VAL A 1 583 ? 42.004 -2.379 -46.391 1.00 86.81 583 VAL A N 1
ATOM 4610 C CA . VAL A 1 583 ? 42.850 -3.575 -46.390 1.00 86.81 583 VAL A CA 1
ATOM 4611 C C . VAL A 1 583 ? 44.107 -3.330 -47.211 1.00 86.81 583 VAL A C 1
ATOM 4613 O O . VAL A 1 583 ? 44.052 -3.182 -48.429 1.00 86.81 583 VAL A O 1
ATOM 4616 N N . GLU A 1 584 ? 45.263 -3.338 -46.553 1.00 89.62 584 GLU A N 1
ATOM 4617 C CA . GLU A 1 584 ? 46.561 -3.291 -47.228 1.00 89.62 584 GLU A CA 1
ATOM 4618 C C . GLU A 1 584 ? 47.125 -4.701 -47.432 1.00 89.62 584 GLU A C 1
ATOM 4620 O O . GLU A 1 584 ? 47.273 -5.474 -46.482 1.00 89.62 584 GLU A O 1
ATOM 4625 N N . LEU A 1 585 ? 47.481 -5.038 -48.675 1.00 88.69 585 LEU A N 1
ATOM 4626 C CA . LEU A 1 585 ? 48.048 -6.333 -49.047 1.00 88.69 585 LEU A CA 1
ATOM 4627 C C . LEU A 1 585 ? 49.394 -6.171 -49.747 1.00 88.69 585 LEU A C 1
ATOM 4629 O O . LEU A 1 585 ? 49.581 -5.308 -50.599 1.00 88.69 585 LEU A O 1
ATOM 4633 N N . PHE A 1 586 ? 50.314 -7.088 -49.455 1.00 84.06 586 PHE A N 1
ATOM 4634 C CA . PHE A 1 586 ? 51.609 -7.175 -50.125 1.00 84.06 586 PHE A CA 1
ATOM 4635 C C . PHE A 1 586 ? 51.726 -8.519 -50.844 1.00 84.06 586 PHE A C 1
ATOM 4637 O O . PHE A 1 586 ? 51.709 -9.571 -50.200 1.00 84.06 586 PHE A O 1
ATOM 4644 N N . MET A 1 587 ? 51.836 -8.498 -52.172 1.00 83.50 587 MET A N 1
ATOM 4645 C CA . MET A 1 587 ? 51.970 -9.696 -53.004 1.00 83.50 587 MET A CA 1
ATOM 4646 C C . MET A 1 587 ? 53.432 -9.948 -53.373 1.00 83.50 587 MET A C 1
ATOM 4648 O O . MET A 1 587 ? 54.149 -9.041 -53.792 1.00 83.50 587 MET A O 1
ATOM 4652 N N . GLU A 1 588 ? 53.872 -11.195 -53.230 1.00 83.69 588 GLU A N 1
ATOM 4653 C CA . GLU A 1 588 ? 55.234 -11.623 -53.562 1.00 83.69 588 GLU A CA 1
ATOM 4654 C C . GLU A 1 588 ? 55.293 -12.103 -55.021 1.00 83.69 588 GLU A C 1
ATOM 4656 O O . GLU A 1 588 ? 54.413 -12.874 -55.420 1.00 83.69 588 GLU A O 1
ATOM 4661 N N . PRO A 1 589 ? 56.299 -11.692 -55.816 1.00 76.44 589 PRO A N 1
ATOM 4662 C CA . PRO A 1 589 ? 56.503 -12.229 -57.159 1.00 76.44 589 PRO A CA 1
ATOM 4663 C C . PRO A 1 589 ? 56.699 -13.752 -57.131 1.00 76.44 589 PRO A C 1
ATOM 4665 O O . PRO A 1 589 ? 57.463 -14.279 -56.317 1.00 76.44 589 PRO A O 1
ATOM 4668 N N . ASP A 1 590 ? 56.025 -14.468 -58.028 1.00 70.25 590 ASP A N 1
ATOM 4669 C CA . ASP A 1 590 ? 56.197 -15.909 -58.217 1.00 70.25 590 ASP A CA 1
ATOM 4670 C C . ASP A 1 590 ? 57.461 -16.175 -59.048 1.00 70.25 590 ASP A C 1
ATOM 4672 O O . ASP A 1 590 ? 57.432 -16.368 -60.264 1.00 70.25 590 ASP A O 1
ATOM 4676 N N . ASP A 1 591 ? 58.607 -16.175 -58.365 1.00 59.47 591 ASP A N 1
ATOM 4677 C CA . ASP A 1 591 ? 59.926 -16.463 -58.936 1.00 59.47 591 ASP A CA 1
ATOM 4678 C C . ASP A 1 591 ? 60.189 -17.979 -59.085 1.00 59.47 591 ASP A C 1
ATOM 4680 O O . ASP A 1 591 ? 61.299 -18.480 -58.859 1.00 59.47 591 ASP A O 1
ATOM 4684 N N . THR A 1 592 ? 59.199 -18.761 -59.524 1.00 48.34 592 THR A N 1
ATOM 4685 C CA . THR A 1 592 ? 59.388 -20.180 -59.875 1.00 48.34 592 THR A CA 1
ATOM 4686 C C . THR A 1 592 ? 60.155 -20.388 -61.192 1.00 48.34 592 THR A C 1
ATOM 4688 O O . THR A 1 592 ? 59.874 -21.302 -61.957 1.00 48.34 592 THR A O 1
ATOM 4691 N N . PHE A 1 593 ? 61.230 -19.630 -61.434 1.00 40.03 593 PHE A N 1
ATOM 4692 C CA . PHE A 1 593 ? 62.307 -20.023 -62.345 1.00 40.03 593 PHE A CA 1
ATOM 4693 C C . PHE A 1 593 ? 63.691 -19.693 -61.753 1.00 40.03 593 PHE A C 1
ATOM 4695 O O . PHE A 1 593 ? 64.269 -18.631 -61.950 1.00 40.03 593 PHE A O 1
ATOM 4702 N N . ILE A 1 594 ? 64.268 -20.726 -61.125 1.00 38.62 594 ILE A N 1
ATOM 4703 C CA . ILE A 1 594 ? 65.677 -20.887 -60.718 1.00 38.62 594 ILE A CA 1
ATOM 4704 C C . ILE A 1 594 ? 66.109 -20.059 -59.493 1.00 38.62 594 ILE A C 1
ATOM 4706 O O . ILE A 1 594 ? 66.904 -19.125 -59.578 1.00 38.62 594 ILE A O 1
ATOM 4710 N N . HIS A 1 595 ? 65.772 -20.561 -58.302 1.00 36.81 595 HIS A N 1
ATOM 4711 C CA . HIS A 1 595 ? 66.663 -20.405 -57.153 1.00 36.81 595 HIS A CA 1
ATOM 4712 C C . HIS A 1 595 ? 68.016 -21.081 -57.444 1.00 36.81 595 HIS A C 1
ATOM 4714 O O . HIS A 1 595 ? 68.109 -22.306 -57.543 1.00 36.81 595 HIS A O 1
ATOM 4720 N N . GLN A 1 596 ? 69.098 -20.302 -57.504 1.00 38.19 596 GLN A N 1
ATOM 4721 C CA . GLN A 1 596 ? 70.393 -20.776 -57.011 1.00 38.19 596 GLN A CA 1
ATOM 4722 C C . GLN A 1 596 ? 70.666 -20.115 -55.654 1.00 38.19 596 GLN A C 1
ATOM 4724 O O . GLN A 1 596 ? 70.923 -18.912 -55.606 1.00 38.19 596 GLN A O 1
ATOM 4729 N N . PRO A 1 597 ? 70.621 -20.872 -54.543 1.00 43.62 597 PRO A N 1
ATOM 4730 C CA . PRO A 1 597 ? 70.884 -20.338 -53.221 1.00 43.62 597 PRO A CA 1
ATOM 4731 C C . PRO A 1 597 ? 72.395 -20.307 -52.995 1.00 43.62 597 PRO A C 1
ATOM 4733 O O . PRO A 1 597 ? 72.986 -21.272 -52.523 1.00 43.62 597 PRO A O 1
ATOM 4736 N N . VAL A 1 598 ? 73.030 -19.188 -53.328 1.00 40.19 598 VAL A N 1
ATOM 4737 C CA . VAL A 1 598 ? 74.280 -18.754 -52.695 1.00 40.19 598 VAL A CA 1
ATOM 4738 C C . VAL A 1 598 ? 74.224 -17.233 -52.644 1.00 40.19 598 VAL A C 1
ATOM 4740 O O . VAL A 1 598 ? 73.975 -16.602 -53.668 1.00 40.19 598 VAL A O 1
ATOM 4743 N N . GLN A 1 599 ? 74.439 -16.647 -51.462 1.00 50.75 599 GLN A N 1
ATOM 4744 C CA . GLN A 1 599 ? 74.602 -15.204 -51.260 1.00 50.75 599 GLN A CA 1
ATOM 4745 C C . GLN A 1 599 ? 75.711 -14.652 -52.166 1.00 50.75 599 GLN A C 1
ATOM 4747 O O . GLN A 1 599 ? 76.870 -14.507 -51.769 1.00 50.75 599 GLN A O 1
ATOM 4752 N N . TYR A 1 600 ? 75.370 -14.307 -53.398 1.00 51.38 600 TYR A N 1
ATOM 4753 C CA . TYR A 1 600 ? 76.204 -13.455 -54.211 1.00 51.38 600 TYR A CA 1
ATOM 4754 C C . TYR A 1 600 ? 75.733 -12.029 -53.985 1.00 51.38 600 TYR A C 1
ATOM 4756 O O . TYR A 1 600 ? 74.595 -11.675 -54.264 1.00 51.38 600 TYR A O 1
ATOM 4764 N N . ASN A 1 601 ? 76.645 -11.185 -53.503 1.00 62.12 601 ASN A N 1
ATOM 4765 C CA . ASN A 1 601 ? 76.495 -9.727 -53.449 1.00 62.12 601 ASN A CA 1
ATOM 4766 C C . ASN A 1 601 ? 76.246 -9.069 -54.822 1.00 62.12 601 ASN A C 1
ATOM 4768 O O . ASN A 1 601 ? 76.527 -7.882 -54.946 1.00 62.12 601 ASN A O 1
ATOM 4772 N N . THR A 1 602 ? 75.824 -9.804 -55.853 1.00 63.75 602 THR A N 1
ATOM 4773 C CA . THR A 1 602 ? 75.679 -9.325 -57.224 1.00 63.75 602 THR A CA 1
ATOM 4774 C C . THR A 1 602 ? 74.487 -9.997 -57.911 1.00 63.75 602 THR A C 1
ATOM 4776 O O . THR A 1 602 ? 74.459 -11.220 -58.020 1.00 63.75 602 THR A O 1
ATOM 4779 N N . LEU A 1 603 ? 73.548 -9.187 -58.398 1.00 72.75 603 LEU A N 1
ATOM 4780 C CA . LEU A 1 603 ? 72.364 -9.557 -59.173 1.00 72.75 603 LEU A CA 1
ATOM 4781 C C . LEU A 1 603 ? 72.586 -9.235 -60.660 1.00 72.75 603 LEU A C 1
ATOM 4783 O O . LEU A 1 603 ? 73.152 -8.186 -60.981 1.00 72.75 603 LEU A O 1
ATOM 4787 N N . ILE A 1 604 ? 72.148 -10.126 -61.557 1.00 75.81 604 ILE A N 1
ATOM 4788 C CA . ILE A 1 604 ? 72.365 -10.038 -63.011 1.00 75.81 604 ILE A CA 1
ATOM 4789 C C . ILE A 1 604 ? 71.049 -10.278 -63.745 1.00 75.81 604 ILE A C 1
ATOM 4791 O O . ILE A 1 604 ? 70.428 -11.314 -63.531 1.00 75.81 604 ILE A O 1
ATOM 4795 N N . TRP A 1 605 ? 70.653 -9.362 -64.633 1.00 73.44 605 TRP A N 1
ATOM 4796 C CA . TRP A 1 605 ? 69.422 -9.502 -65.416 1.00 73.44 605 TRP A CA 1
ATOM 4797 C C . TRP A 1 605 ? 69.455 -8.689 -66.724 1.00 73.44 605 TRP A C 1
ATOM 4799 O O . TRP A 1 605 ? 70.151 -7.675 -66.804 1.00 73.44 605 TRP A O 1
ATOM 4809 N N . PRO A 1 606 ? 68.674 -9.067 -67.746 1.00 64.38 606 PRO A N 1
ATOM 4810 C CA . PRO A 1 606 ? 67.906 -10.310 -67.840 1.00 64.38 606 PRO A CA 1
ATOM 4811 C C . PRO A 1 606 ? 68.813 -11.533 -68.054 1.00 64.38 606 PRO A C 1
ATOM 4813 O O . PRO A 1 606 ? 69.931 -11.409 -68.550 1.00 64.38 606 PRO A O 1
ATOM 4816 N N . LEU A 1 607 ? 68.335 -12.717 -67.668 1.00 66.19 607 LEU A N 1
ATOM 4817 C CA . LEU A 1 607 ? 68.936 -14.005 -68.017 1.00 66.19 607 LEU A CA 1
ATOM 4818 C C . LEU A 1 607 ? 67.821 -14.935 -68.523 1.00 66.19 607 LEU A C 1
ATOM 4820 O O . LEU A 1 607 ? 66.935 -15.253 -67.736 1.00 66.19 607 LEU A O 1
ATOM 4824 N N . PRO A 1 608 ? 67.849 -15.394 -69.792 1.00 71.06 608 PRO A N 1
ATOM 4825 C CA . PRO A 1 608 ? 68.852 -15.139 -70.836 1.00 71.06 608 PRO A CA 1
ATOM 4826 C C . PRO A 1 608 ? 68.890 -13.675 -71.311 1.00 71.06 608 PRO A C 1
ATOM 4828 O O . PRO A 1 608 ? 67.869 -12.995 -71.317 1.00 71.06 608 PRO A O 1
ATOM 4831 N N . ALA A 1 609 ? 70.063 -13.191 -71.720 1.00 75.88 609 ALA A N 1
ATOM 4832 C CA . ALA A 1 609 ? 70.263 -11.823 -72.205 1.00 75.88 609 ALA A CA 1
ATOM 4833 C C . ALA A 1 609 ? 70.379 -11.779 -73.735 1.00 75.88 609 ALA A C 1
ATOM 4835 O O . ALA A 1 609 ? 70.873 -12.727 -74.336 1.00 75.88 609 ALA A O 1
ATOM 4836 N N . ARG A 1 610 ? 69.966 -10.677 -74.367 1.00 77.56 610 ARG A N 1
ATOM 4837 C CA . ARG A 1 610 ? 70.049 -10.500 -75.829 1.00 77.56 610 ARG A CA 1
ATOM 4838 C C . ARG A 1 610 ? 71.015 -9.377 -76.195 1.00 77.56 610 ARG A C 1
ATOM 4840 O O . ARG A 1 610 ? 72.148 -9.631 -76.576 1.00 77.56 610 ARG A O 1
ATOM 4847 N N . ASP A 1 611 ? 70.602 -8.133 -75.966 1.00 76.25 611 ASP A N 1
ATOM 4848 C CA . ASP A 1 611 ? 71.386 -6.960 -76.380 1.00 76.25 611 ASP A CA 1
ATOM 4849 C C . ASP A 1 611 ? 72.132 -6.301 -75.213 1.00 76.25 611 ASP A C 1
ATOM 4851 O O . ASP A 1 611 ? 73.173 -5.662 -75.380 1.00 76.25 611 ASP A O 1
ATOM 4855 N N . ILE A 1 612 ? 71.586 -6.443 -74.005 1.00 79.50 612 ILE A N 1
ATOM 4856 C CA . ILE A 1 612 ? 72.024 -5.743 -72.801 1.00 79.50 612 ILE A CA 1
ATOM 4857 C C . ILE A 1 612 ? 72.041 -6.715 -71.624 1.00 79.50 612 ILE A C 1
ATOM 4859 O O . ILE A 1 612 ? 71.120 -7.512 -71.455 1.00 79.50 612 ILE A O 1
ATOM 4863 N N . LEU A 1 613 ? 73.049 -6.568 -70.766 1.00 81.50 613 LEU A N 1
ATOM 4864 C CA . LEU A 1 613 ? 73.121 -7.201 -69.456 1.00 81.50 613 LEU A CA 1
ATOM 4865 C C . LEU A 1 613 ? 73.260 -6.126 -68.371 1.00 81.50 613 LEU A C 1
ATOM 4867 O O . LEU A 1 613 ? 74.195 -5.323 -68.402 1.00 81.50 613 LEU A O 1
ATOM 4871 N N . ASN A 1 614 ? 72.343 -6.110 -67.407 1.00 78.81 614 ASN A N 1
ATOM 4872 C CA . ASN A 1 614 ? 72.414 -5.255 -66.228 1.00 78.81 614 ASN A CA 1
ATOM 4873 C C . ASN A 1 614 ? 72.991 -6.031 -65.046 1.00 78.81 614 ASN A C 1
ATOM 4875 O O . ASN A 1 614 ? 72.740 -7.222 -64.859 1.00 78.81 614 ASN A O 1
ATOM 4879 N N . LEU A 1 615 ? 73.773 -5.321 -64.244 1.00 81.81 615 LEU A N 1
ATOM 4880 C CA . LEU A 1 615 ? 74.478 -5.831 -63.085 1.00 81.81 615 LEU A CA 1
ATOM 4881 C C . LEU A 1 615 ? 74.270 -4.868 -61.919 1.00 81.81 615 LEU A C 1
ATOM 4883 O O . LEU A 1 615 ? 74.540 -3.676 -62.064 1.00 81.81 615 LEU A O 1
ATOM 4887 N N . ARG A 1 616 ? 73.880 -5.368 -60.746 1.00 75.25 616 ARG A N 1
ATOM 4888 C CA . ARG A 1 616 ? 73.878 -4.592 -59.495 1.00 75.25 616 ARG A CA 1
ATOM 4889 C C . ARG A 1 616 ? 74.583 -5.363 -58.400 1.00 75.25 616 ARG A C 1
ATOM 4891 O O . ARG A 1 616 ? 74.381 -6.560 -58.277 1.00 75.25 616 ARG A O 1
ATOM 4898 N N . SER A 1 617 ? 75.392 -4.685 -57.597 1.00 77.75 617 SER A N 1
ATOM 4899 C CA . SER A 1 617 ? 76.113 -5.279 -56.477 1.00 77.75 617 SER A CA 1
ATOM 4900 C C . SER A 1 617 ? 75.951 -4.475 -55.189 1.00 77.75 617 SER A C 1
ATOM 4902 O O . SER A 1 617 ? 75.739 -3.264 -55.213 1.00 77.75 617 SER A O 1
ATOM 4904 N N . ASN A 1 618 ? 76.101 -5.137 -54.041 1.00 75.62 618 ASN A N 1
ATOM 4905 C CA . ASN A 1 618 ? 76.161 -4.473 -52.735 1.00 75.62 618 ASN A CA 1
ATOM 4906 C C . ASN A 1 618 ? 77.459 -3.658 -52.554 1.00 75.62 618 ASN A C 1
ATOM 4908 O O . ASN A 1 618 ? 77.499 -2.728 -51.740 1.00 75.62 618 ASN A O 1
ATOM 4912 N N . TYR A 1 619 ? 78.496 -3.959 -53.344 1.00 79.31 619 TYR A N 1
ATOM 4913 C CA . TYR A 1 619 ? 79.790 -3.272 -53.364 1.00 79.31 619 TYR A CA 1
ATOM 4914 C C . TYR A 1 619 ? 80.012 -2.544 -54.693 1.00 79.31 619 TYR A C 1
ATOM 4916 O O . TYR A 1 619 ? 79.335 -2.809 -55.684 1.00 79.31 619 TYR A O 1
ATOM 4924 N N . THR A 1 620 ? 80.960 -1.605 -54.723 1.00 83.31 620 THR A N 1
ATOM 4925 C CA . THR A 1 620 ? 81.327 -0.922 -55.968 1.00 83.31 620 THR A CA 1
ATOM 4926 C C . THR A 1 620 ? 81.921 -1.924 -56.955 1.00 83.31 620 THR A C 1
ATOM 4928 O O . THR A 1 620 ? 82.757 -2.752 -56.594 1.00 83.31 620 THR A O 1
ATOM 4931 N N . ILE A 1 621 ? 81.459 -1.881 -58.201 1.00 85.62 621 ILE A N 1
ATOM 4932 C CA . ILE A 1 621 ? 81.951 -2.743 -59.271 1.00 85.62 621 ILE A CA 1
ATOM 4933 C C . ILE A 1 621 ? 83.209 -2.084 -59.826 1.00 85.62 621 ILE A C 1
ATOM 4935 O O . ILE A 1 621 ? 83.167 -0.945 -60.293 1.00 85.62 621 ILE A O 1
ATOM 4939 N N . GLU A 1 622 ? 84.333 -2.788 -59.755 1.00 87.69 622 GLU A N 1
ATOM 4940 C CA . GLU A 1 622 ? 85.616 -2.293 -60.255 1.00 87.69 622 GLU A CA 1
ATOM 4941 C C . GLU A 1 622 ? 85.893 -2.746 -61.683 1.00 87.69 622 GLU A C 1
ATOM 4943 O O . GLU A 1 622 ? 86.551 -2.039 -62.441 1.00 87.69 622 GLU A O 1
ATOM 4948 N N . GLU A 1 623 ? 85.423 -3.935 -62.055 1.00 88.19 623 GLU A N 1
ATOM 4949 C CA . GLU A 1 623 ? 85.665 -4.518 -63.372 1.00 88.19 623 GLU A CA 1
ATOM 4950 C C . GLU A 1 623 ? 84.684 -5.658 -63.640 1.00 88.19 623 GLU A C 1
ATOM 4952 O O . GLU A 1 623 ? 84.406 -6.470 -62.750 1.00 88.19 623 GLU A O 1
ATOM 4957 N N . VAL A 1 624 ? 84.205 -5.748 -64.879 1.00 90.81 624 VAL A N 1
ATOM 4958 C CA . VAL A 1 624 ? 83.456 -6.903 -65.372 1.00 90.81 624 VAL A CA 1
ATOM 4959 C C . VAL A 1 624 ? 84.118 -7.436 -66.630 1.00 90.81 624 VAL A C 1
ATOM 4961 O O . VAL A 1 624 ? 84.398 -6.680 -67.559 1.00 90.81 624 VAL A O 1
ATOM 4964 N N . SER A 1 625 ? 84.335 -8.749 -66.674 1.00 90.81 625 SER A N 1
ATOM 4965 C CA . SER A 1 625 ? 84.881 -9.436 -67.843 1.00 90.81 625 SER A CA 1
ATOM 4966 C C . SER A 1 625 ? 84.035 -10.657 -68.195 1.00 90.81 625 SER A C 1
ATOM 4968 O O . SER A 1 625 ? 83.773 -11.502 -67.339 1.00 90.81 625 SER A O 1
ATOM 4970 N N . ILE A 1 626 ? 83.642 -10.784 -69.461 1.00 91.81 626 ILE A N 1
ATOM 4971 C CA . ILE A 1 626 ? 82.899 -11.928 -69.999 1.00 91.81 626 ILE A CA 1
ATOM 4972 C C . ILE A 1 626 ? 83.851 -12.788 -70.825 1.00 91.81 626 ILE A C 1
ATOM 4974 O O . ILE A 1 626 ? 84.588 -12.288 -71.676 1.00 91.81 626 ILE A O 1
ATOM 4978 N N . PHE A 1 627 ? 83.823 -14.093 -70.578 1.00 88.81 627 PHE A N 1
ATOM 4979 C CA . PHE A 1 627 ? 84.653 -15.100 -71.218 1.00 88.81 627 PHE A CA 1
ATOM 4980 C C . PHE A 1 627 ? 83.778 -16.052 -72.026 1.00 88.81 627 PHE A C 1
ATOM 4982 O O . PHE A 1 627 ? 82.739 -16.513 -71.545 1.00 88.81 627 PHE A O 1
ATOM 4989 N N . ASN A 1 628 ? 84.227 -16.397 -73.230 1.00 88.25 628 ASN A N 1
ATOM 4990 C CA . ASN A 1 628 ? 83.675 -17.548 -73.935 1.00 88.25 628 ASN A CA 1
ATOM 4991 C C . ASN A 1 628 ? 84.149 -18.865 -73.277 1.00 88.25 628 ASN A C 1
ATOM 4993 O O . ASN A 1 628 ? 85.053 -18.871 -72.436 1.00 88.25 628 ASN A O 1
ATOM 4997 N N . LEU A 1 629 ? 83.581 -20.003 -73.684 1.00 83.12 629 LEU A N 1
ATOM 4998 C CA . LEU A 1 629 ? 83.905 -21.311 -73.090 1.00 83.12 629 LEU A CA 1
ATOM 4999 C C . LEU A 1 629 ? 85.350 -21.783 -73.334 1.00 83.12 629 LEU A C 1
ATOM 5001 O O . LEU A 1 629 ? 85.826 -22.662 -72.622 1.00 83.12 629 LEU A O 1
ATOM 5005 N N . THR A 1 630 ? 86.078 -21.187 -74.286 1.00 82.19 630 THR A N 1
ATOM 5006 C CA . THR A 1 630 ? 87.515 -21.453 -74.482 1.00 82.19 630 THR A CA 1
ATOM 5007 C C . THR A 1 630 ? 88.402 -20.607 -73.558 1.00 82.19 630 THR A C 1
ATOM 5009 O O . THR A 1 630 ? 89.623 -20.661 -73.671 1.00 82.19 630 THR A O 1
ATOM 5012 N N . GLY A 1 631 ? 87.813 -19.791 -72.675 1.00 78.62 631 GLY A N 1
ATOM 5013 C CA . GLY A 1 631 ? 88.523 -18.942 -71.716 1.00 78.62 631 GLY A CA 1
ATOM 5014 C C . GLY A 1 631 ? 89.053 -17.625 -72.292 1.00 78.62 631 GLY A C 1
ATOM 5015 O O . GLY A 1 631 ? 89.813 -16.932 -71.617 1.00 78.62 631 GLY A O 1
ATOM 5016 N N . LYS A 1 632 ? 88.664 -17.251 -73.518 1.00 85.69 632 LYS A N 1
ATOM 5017 C CA . LYS A 1 632 ? 89.036 -15.969 -74.130 1.00 85.69 632 LYS A CA 1
ATOM 5018 C C . LYS A 1 632 ? 88.077 -14.879 -73.646 1.00 85.69 632 LYS A C 1
ATOM 5020 O O . LYS A 1 632 ? 86.862 -15.057 -73.718 1.00 85.69 632 LYS A O 1
ATOM 5025 N N . VAL A 1 633 ? 88.619 -13.748 -73.189 1.00 90.38 633 VAL A N 1
ATOM 5026 C CA . VAL A 1 633 ? 87.825 -12.555 -72.851 1.00 90.38 633 VAL A CA 1
ATOM 5027 C C . VAL A 1 633 ? 87.204 -11.995 -74.129 1.00 90.38 633 VAL A C 1
ATOM 5029 O O . VAL A 1 633 ? 87.920 -11.720 -75.093 1.00 90.38 633 VAL A O 1
ATOM 5032 N N . VAL A 1 634 ? 85.881 -11.850 -74.134 1.00 89.94 634 VAL A N 1
ATOM 5033 C CA . VAL A 1 634 ? 85.102 -11.291 -75.250 1.00 89.94 634 VAL A CA 1
ATOM 5034 C C . VAL A 1 634 ? 84.535 -9.909 -74.933 1.00 89.94 634 VAL A C 1
ATOM 5036 O O . VAL A 1 634 ? 84.399 -9.104 -75.842 1.00 89.94 634 VAL A O 1
ATOM 5039 N N . VAL A 1 635 ? 84.300 -9.600 -73.654 1.00 88.12 635 VAL A N 1
ATOM 5040 C CA . VAL A 1 635 ? 83.954 -8.254 -73.168 1.00 88.12 635 VAL A CA 1
ATOM 5041 C C . VAL A 1 635 ? 84.782 -7.981 -71.921 1.00 88.12 635 VAL A C 1
ATOM 5043 O O . VAL A 1 635 ? 84.886 -8.853 -71.061 1.00 88.12 635 VAL A O 1
ATOM 5046 N N . SER A 1 636 ? 85.371 -6.791 -71.808 1.00 88.88 636 SER A N 1
ATOM 5047 C CA . SER A 1 636 ? 85.953 -6.310 -70.553 1.00 88.88 636 SER A CA 1
ATOM 5048 C C . SER A 1 636 ? 85.664 -4.829 -70.393 1.00 88.88 636 SER A C 1
ATOM 5050 O O . SER A 1 636 ? 85.980 -4.043 -71.285 1.00 88.88 636 SER A O 1
ATOM 5052 N N . GLN A 1 637 ? 85.079 -4.454 -69.263 1.00 87.50 637 GLN A N 1
ATOM 5053 C CA . GLN A 1 637 ? 84.739 -3.074 -68.959 1.00 87.50 637 GLN A CA 1
ATOM 5054 C C . GLN A 1 637 ? 85.144 -2.747 -67.523 1.00 87.50 637 GLN A C 1
ATOM 5056 O O . GLN A 1 637 ? 84.753 -3.431 -66.574 1.00 87.50 637 GLN A O 1
ATOM 5061 N N . ALA A 1 638 ? 85.940 -1.688 -67.370 1.00 82.50 638 ALA A N 1
ATOM 5062 C CA . ALA A 1 638 ? 86.264 -1.140 -66.061 1.00 82.50 638 ALA A CA 1
ATOM 5063 C C . ALA A 1 638 ? 85.015 -0.491 -65.449 1.00 82.50 638 ALA A C 1
ATOM 5065 O O . ALA A 1 638 ? 84.246 0.186 -66.134 1.00 82.50 638 ALA A O 1
ATOM 5066 N N . GLY A 1 639 ? 84.810 -0.704 -64.156 1.00 69.00 639 GLY A N 1
ATOM 5067 C CA . GLY A 1 639 ? 83.728 -0.092 -63.405 1.00 69.00 639 GLY A CA 1
ATOM 5068 C C . GLY A 1 639 ? 84.112 1.273 -62.851 1.00 69.00 639 GLY A C 1
ATOM 5069 O O . GLY A 1 639 ? 85.209 1.481 -62.339 1.00 69.00 639 GLY A O 1
ATOM 5070 N N . HIS A 1 640 ? 83.185 2.225 -62.944 1.00 69.25 640 HIS A N 1
ATOM 5071 C CA . HIS A 1 640 ? 83.358 3.595 -62.455 1.00 69.25 640 HIS A CA 1
ATOM 5072 C C . HIS A 1 640 ? 82.975 3.728 -60.973 1.00 69.25 640 HIS A C 1
ATOM 5074 O O . HIS A 1 640 ? 82.214 4.620 -60.622 1.00 69.25 640 HIS A O 1
ATOM 5080 N N . GLN A 1 641 ? 83.438 2.813 -60.109 1.00 63.12 641 GLN A N 1
ATOM 5081 C CA . GLN A 1 641 ? 83.116 2.809 -58.667 1.00 63.12 641 GLN A CA 1
ATOM 5082 C C . GLN A 1 641 ? 81.602 2.878 -58.362 1.00 63.12 641 GLN A C 1
ATOM 5084 O O . GLN A 1 641 ? 81.187 3.319 -57.294 1.00 63.12 641 GLN A O 1
ATOM 5089 N N . ASN A 1 642 ? 80.767 2.405 -59.289 1.00 71.31 642 ASN A N 1
ATOM 5090 C CA . ASN A 1 642 ? 79.316 2.376 -59.150 1.00 71.31 642 ASN A CA 1
ATOM 5091 C C . ASN A 1 642 ? 78.852 0.977 -58.753 1.00 71.31 642 ASN A C 1
ATOM 5093 O O . ASN A 1 642 ? 79.459 -0.030 -59.117 1.00 71.31 642 ASN A O 1
ATOM 5097 N N . LYS A 1 643 ? 77.749 0.915 -58.009 1.00 79.44 643 LYS A N 1
ATOM 5098 C CA . LYS A 1 643 ? 77.114 -0.343 -57.591 1.00 79.44 643 LYS A CA 1
ATOM 5099 C C . LYS A 1 643 ? 76.207 -0.950 -58.663 1.00 79.44 643 LYS A C 1
ATOM 5101 O O . LYS A 1 643 ? 75.711 -2.053 -58.479 1.00 79.44 643 LYS A O 1
ATOM 5106 N N . VAL A 1 644 ? 75.984 -0.240 -59.769 1.00 76.81 644 VAL A N 1
ATOM 5107 C CA . VAL A 1 644 ? 75.185 -0.688 -60.915 1.00 76.81 644 VAL A CA 1
ATOM 5108 C C . VAL A 1 644 ? 75.998 -0.491 -62.190 1.00 76.81 644 VAL A C 1
ATOM 5110 O O . VAL A 1 644 ? 76.701 0.511 -62.332 1.00 76.81 644 VAL A O 1
ATOM 5113 N N . MET A 1 645 ? 75.905 -1.443 -63.112 1.00 82.31 645 MET A N 1
ATOM 5114 C CA . MET A 1 645 ? 76.555 -1.401 -64.415 1.00 82.31 645 MET A CA 1
ATOM 5115 C C . MET A 1 645 ? 75.634 -1.980 -65.487 1.00 82.31 645 MET A C 1
ATOM 5117 O O . MET A 1 645 ? 74.958 -2.981 -65.267 1.00 82.31 645 MET A O 1
ATOM 5121 N N . LYS A 1 646 ? 75.650 -1.354 -66.663 1.00 84.50 646 LYS A N 1
ATOM 5122 C CA . LYS A 1 646 ? 74.987 -1.832 -67.873 1.00 84.50 646 LYS A CA 1
ATOM 5123 C C . LYS A 1 646 ? 76.051 -2.187 -68.904 1.00 84.50 646 LYS A C 1
ATOM 5125 O O . LYS A 1 646 ? 76.927 -1.368 -69.177 1.00 84.50 646 LYS A O 1
ATOM 5130 N N . LEU A 1 647 ? 75.968 -3.389 -69.460 1.00 85.69 647 LEU A N 1
ATOM 5131 C CA . LEU A 1 647 ? 76.857 -3.894 -70.501 1.00 85.69 647 LEU A CA 1
ATOM 5132 C C . LEU A 1 647 ? 76.064 -4.092 -71.787 1.00 85.69 647 LEU A C 1
ATOM 5134 O O . LEU A 1 647 ? 75.013 -4.730 -71.768 1.00 85.69 647 LEU A O 1
ATOM 5138 N N . THR A 1 648 ? 76.583 -3.580 -72.898 1.00 87.19 648 THR A N 1
ATOM 5139 C CA . THR A 1 648 ? 76.049 -3.867 -74.233 1.00 87.19 648 THR A CA 1
ATOM 5140 C C . THR A 1 648 ? 76.757 -5.098 -74.792 1.00 87.19 648 THR A C 1
ATOM 5142 O O . THR A 1 648 ? 77.988 -5.132 -74.852 1.00 87.19 648 THR A O 1
ATOM 5145 N N . ILE A 1 649 ? 75.984 -6.119 -75.155 1.00 88.25 649 ILE A N 1
ATOM 5146 C CA . ILE A 1 649 ? 76.462 -7.455 -75.548 1.00 88.25 649 ILE A CA 1
ATOM 5147 C C . ILE A 1 649 ? 75.852 -7.956 -76.867 1.00 88.25 649 ILE A C 1
ATOM 5149 O O . ILE A 1 649 ? 76.084 -9.098 -77.243 1.00 88.25 649 ILE A O 1
ATOM 5153 N N . ASP A 1 650 ? 75.129 -7.095 -77.579 1.00 84.38 650 ASP A N 1
ATOM 5154 C CA . ASP A 1 650 ? 74.494 -7.317 -78.891 1.00 84.38 650 ASP A CA 1
ATOM 5155 C C . ASP A 1 650 ? 75.390 -7.956 -79.975 1.00 84.38 650 ASP A C 1
ATOM 5157 O O . ASP A 1 650 ? 74.916 -8.631 -80.886 1.00 84.38 650 ASP A O 1
ATOM 5161 N N . HIS A 1 651 ? 76.703 -7.759 -79.885 1.00 85.50 651 HIS A N 1
ATOM 5162 C CA . HIS A 1 651 ? 77.704 -8.310 -80.797 1.00 85.50 651 HIS A CA 1
ATOM 5163 C C . HIS A 1 651 ? 78.178 -9.728 -80.424 1.00 85.50 651 HIS A C 1
ATOM 5165 O O . HIS A 1 651 ? 78.998 -10.307 -81.144 1.00 85.50 651 HIS A O 1
ATOM 5171 N N . LEU A 1 652 ? 77.725 -10.289 -79.298 1.00 88.50 652 LEU A N 1
ATOM 5172 C CA . LEU A 1 652 ? 78.054 -11.651 -78.885 1.00 88.50 652 LEU A CA 1
ATOM 5173 C C . LEU A 1 652 ? 77.109 -12.655 -79.550 1.00 88.50 652 LEU A C 1
ATOM 5175 O O . LEU A 1 652 ? 75.904 -12.451 -79.628 1.00 88.50 652 LEU A O 1
ATOM 5179 N N . HIS A 1 653 ? 77.663 -13.768 -80.033 1.00 85.75 653 HIS A N 1
ATOM 5180 C CA . HIS A 1 653 ? 76.849 -14.840 -80.599 1.00 85.75 653 HIS A CA 1
ATOM 5181 C C . HIS A 1 653 ? 76.045 -15.569 -79.507 1.00 85.75 653 HIS A C 1
ATOM 5183 O O . HIS A 1 653 ? 76.533 -15.696 -78.381 1.00 85.75 653 HIS A O 1
ATOM 5189 N N . PRO A 1 654 ? 74.865 -16.122 -79.835 1.00 87.19 654 PRO A N 1
ATOM 5190 C CA . PRO A 1 654 ? 74.076 -16.900 -78.886 1.00 87.19 654 PRO A CA 1
ATOM 5191 C C . PRO A 1 654 ? 74.875 -18.073 -78.308 1.00 87.19 654 PRO A C 1
ATOM 5193 O O . PRO A 1 654 ? 75.550 -18.809 -79.035 1.00 87.19 654 PRO A O 1
ATOM 5196 N N . GLY A 1 655 ? 74.816 -18.256 -76.992 1.00 81.69 655 GLY A N 1
ATOM 5197 C CA . GLY A 1 655 ? 75.593 -19.279 -76.302 1.00 81.69 655 GLY A CA 1
ATOM 5198 C C . GLY A 1 655 ? 75.760 -19.039 -74.805 1.00 81.69 655 GLY A C 1
ATOM 5199 O O . GLY A 1 655 ? 75.239 -18.090 -74.223 1.00 81.69 655 GLY A O 1
ATOM 5200 N N . VAL A 1 656 ? 76.504 -19.936 -74.158 1.00 84.12 656 VAL A N 1
ATOM 5201 C CA . VAL A 1 656 ? 76.814 -19.851 -72.724 1.00 84.12 656 VAL A CA 1
ATOM 5202 C C . VAL A 1 656 ? 78.155 -19.157 -72.523 1.00 84.12 656 VAL A C 1
ATOM 5204 O O . VAL A 1 656 ? 79.158 -19.544 -73.124 1.00 84.12 656 VAL A O 1
ATOM 5207 N N . TYR A 1 657 ? 78.181 -18.191 -71.611 1.00 89.38 657 TYR A N 1
ATOM 5208 C CA . TYR A 1 657 ? 79.372 -17.434 -71.246 1.00 89.38 657 TYR A CA 1
ATOM 5209 C C . TYR A 1 657 ? 79.609 -17.476 -69.738 1.00 89.38 657 TYR A C 1
ATOM 5211 O O . TYR A 1 657 ? 78.706 -17.742 -68.941 1.00 89.38 657 TYR A O 1
ATOM 5219 N N . ILE A 1 658 ? 80.850 -17.199 -69.343 1.00 87.62 658 ILE A N 1
ATOM 5220 C CA . ILE A 1 658 ? 81.228 -17.023 -67.942 1.00 87.62 658 ILE A CA 1
ATOM 5221 C C . ILE A 1 658 ? 81.543 -15.552 -67.717 1.00 87.62 658 ILE A C 1
ATOM 5223 O O . ILE A 1 658 ? 82.443 -15.010 -68.350 1.00 87.62 658 ILE A O 1
ATOM 5227 N N . MET A 1 659 ? 80.837 -14.910 -66.797 1.00 88.00 659 MET A N 1
ATOM 5228 C CA . MET A 1 659 ? 81.100 -13.537 -66.392 1.00 88.00 659 MET A CA 1
ATOM 5229 C C . MET A 1 659 ? 81.846 -13.513 -65.064 1.00 88.00 659 MET A C 1
ATOM 5231 O O . MET A 1 659 ? 81.442 -14.164 -64.105 1.00 88.00 659 MET A O 1
ATOM 5235 N N . LYS A 1 660 ? 82.931 -12.745 -64.989 1.00 87.94 660 LYS A N 1
ATOM 5236 C CA . LYS A 1 660 ? 83.640 -12.452 -63.743 1.00 87.94 660 LYS A CA 1
ATOM 5237 C C . LYS A 1 660 ? 83.434 -10.995 -63.365 1.00 87.94 660 LYS A C 1
ATOM 5239 O O . LYS A 1 660 ? 83.617 -10.115 -64.199 1.00 87.94 660 LYS A O 1
ATOM 5244 N N . VAL A 1 661 ? 83.108 -10.763 -62.100 1.00 86.31 661 VAL A N 1
ATOM 5245 C CA . VAL A 1 661 ? 82.885 -9.436 -61.523 1.00 86.31 661 VAL A CA 1
ATOM 5246 C C . VAL A 1 661 ? 83.880 -9.228 -60.390 1.00 86.31 661 VAL A C 1
ATOM 5248 O O . VAL A 1 661 ? 83.961 -10.050 -59.473 1.00 86.31 661 VAL A O 1
ATOM 5251 N N . ARG A 1 662 ? 84.646 -8.139 -60.450 1.00 85.81 662 ARG A N 1
ATOM 5252 C CA . ARG A 1 662 ? 85.541 -7.706 -59.374 1.00 85.81 662 ARG A CA 1
ATOM 5253 C C . ARG A 1 662 ? 84.887 -6.570 -58.598 1.00 85.81 662 ARG A C 1
ATOM 5255 O O . ARG A 1 662 ? 84.463 -5.581 -59.193 1.00 85.81 662 ARG A O 1
ATOM 5262 N N . LEU A 1 663 ? 84.817 -6.726 -57.281 1.00 83.88 663 LEU A N 1
ATOM 5263 C CA . LEU A 1 663 ? 84.164 -5.785 -56.376 1.00 83.88 663 LEU A CA 1
ATOM 5264 C C . LEU A 1 663 ? 85.190 -5.050 -55.504 1.00 83.88 663 LEU A C 1
ATOM 5266 O O . LEU A 1 663 ? 86.251 -5.596 -55.198 1.00 83.88 663 LEU A O 1
ATOM 5270 N N . GLY A 1 664 ? 84.849 -3.839 -55.056 1.00 76.06 664 GLY A N 1
ATOM 5271 C CA . GLY A 1 664 ? 85.723 -2.953 -54.272 1.00 76.06 664 GLY A CA 1
ATOM 5272 C C . GLY A 1 664 ? 86.155 -3.490 -52.904 1.00 76.06 664 GLY A C 1
ATOM 5273 O O . GLY A 1 664 ? 87.093 -2.981 -52.301 1.00 76.06 664 GLY A O 1
ATOM 5274 N N . ASN A 1 665 ? 85.530 -4.565 -52.419 1.00 74.12 665 ASN A N 1
ATOM 5275 C CA . ASN A 1 665 ? 85.964 -5.300 -51.227 1.00 74.12 665 ASN A CA 1
ATOM 5276 C C . ASN A 1 665 ? 87.020 -6.388 -51.535 1.00 74.12 665 ASN A C 1
ATOM 5278 O O . ASN A 1 665 ? 87.205 -7.307 -50.742 1.00 74.12 665 ASN A O 1
ATOM 5282 N N . GLN A 1 666 ? 87.653 -6.334 -52.712 1.00 63.62 666 GLN A N 1
ATOM 5283 C CA . GLN A 1 666 ? 88.602 -7.322 -53.242 1.00 63.62 666 GLN A CA 1
ATOM 5284 C C . GLN A 1 666 ? 88.028 -8.732 -53.493 1.00 63.62 666 GLN A C 1
ATOM 5286 O O . GLN A 1 666 ? 88.778 -9.657 -53.815 1.00 63.62 666 GLN A O 1
ATOM 5291 N N . THR A 1 667 ? 86.705 -8.916 -53.432 1.00 69.38 667 THR A N 1
ATOM 5292 C CA . THR A 1 667 ? 86.056 -10.192 -53.774 1.00 69.38 667 THR A CA 1
ATOM 5293 C C . THR A 1 667 ? 85.853 -10.304 -55.287 1.00 69.38 667 THR A C 1
ATOM 5295 O O . THR A 1 667 ? 85.428 -9.353 -55.946 1.00 69.38 667 THR A O 1
ATOM 5298 N N . LYS A 1 668 ? 86.128 -11.486 -55.853 1.00 77.56 668 LYS A N 1
ATOM 5299 C CA . LYS A 1 668 ? 85.806 -11.824 -57.248 1.00 77.56 668 LYS A CA 1
ATOM 5300 C C . LYS A 1 668 ? 84.656 -12.820 -57.279 1.00 77.56 668 LYS A C 1
ATOM 5302 O O . LYS A 1 668 ? 84.746 -13.871 -56.652 1.00 77.56 668 LYS A O 1
ATOM 5307 N N . GLN A 1 669 ? 83.607 -12.503 -58.025 1.00 79.00 669 GLN A N 1
ATOM 5308 C CA . GLN A 1 669 ? 82.468 -13.392 -58.239 1.00 79.00 669 GLN A CA 1
ATOM 5309 C C . GLN A 1 669 ? 82.431 -13.873 -59.684 1.00 79.00 669 GLN A C 1
ATOM 5311 O O . GLN A 1 669 ? 82.859 -13.162 -60.593 1.00 79.00 669 GLN A O 1
ATOM 5316 N N . VAL A 1 670 ? 81.953 -15.099 -59.886 1.00 79.31 670 VAL A N 1
ATOM 5317 C CA . VAL A 1 670 ? 81.895 -15.750 -61.195 1.00 79.31 670 VAL A CA 1
ATOM 5318 C C . VAL A 1 670 ? 80.484 -16.265 -61.416 1.00 79.31 670 VAL A C 1
ATOM 5320 O O . VAL A 1 670 ? 79.964 -16.994 -60.581 1.00 79.31 670 VAL A O 1
ATOM 5323 N N . HIS A 1 671 ? 79.898 -15.898 -62.548 1.00 78.81 671 HIS A N 1
ATOM 5324 C CA . HIS A 1 671 ? 78.515 -16.183 -62.904 1.00 78.81 671 HIS A CA 1
ATOM 5325 C C . HIS A 1 671 ? 78.453 -16.863 -64.266 1.00 78.81 671 HIS A C 1
ATOM 5327 O O . HIS A 1 671 ? 79.201 -16.510 -65.181 1.00 78.81 671 HIS A O 1
ATOM 5333 N N . LYS A 1 672 ? 77.551 -17.832 -64.416 1.00 79.56 672 LYS A N 1
ATOM 5334 C CA . LYS A 1 672 ? 77.196 -18.392 -65.722 1.00 79.56 672 LYS A CA 1
ATOM 5335 C C . LYS A 1 672 ? 76.065 -17.548 -66.297 1.00 79.56 672 LYS A C 1
ATOM 5337 O O . LYS A 1 672 ? 75.036 -17.404 -65.650 1.00 79.56 672 LYS A O 1
ATOM 5342 N N . ILE A 1 673 ? 76.245 -17.028 -67.505 1.00 82.38 673 ILE A N 1
ATOM 5343 C CA . ILE A 1 673 ? 75.220 -16.247 -68.205 1.00 82.38 673 ILE A CA 1
ATOM 5344 C C . ILE A 1 673 ? 74.904 -16.895 -69.555 1.00 82.38 673 ILE A C 1
ATOM 5346 O O . ILE A 1 673 ? 75.753 -17.570 -70.147 1.00 82.38 673 ILE A O 1
ATOM 5350 N N . VAL A 1 674 ? 73.674 -16.720 -70.027 1.00 77.50 674 VAL A N 1
ATOM 5351 C CA . VAL A 1 674 ? 73.196 -17.263 -71.305 1.00 77.50 674 VAL A CA 1
ATOM 5352 C C . VAL A 1 674 ? 72.824 -16.093 -72.204 1.00 77.50 674 VAL A C 1
ATOM 5354 O O . VAL A 1 674 ? 72.069 -15.227 -71.769 1.00 77.50 674 VAL A O 1
ATOM 5357 N N . ILE A 1 675 ? 73.366 -16.072 -73.422 1.00 80.88 675 ILE A N 1
ATOM 5358 C CA . ILE A 1 675 ? 73.062 -15.075 -74.455 1.00 80.88 675 ILE A CA 1
ATOM 5359 C C . ILE A 1 675 ? 72.220 -15.743 -75.546 1.00 80.88 675 ILE A C 1
ATOM 5361 O O . ILE A 1 675 ? 72.550 -16.861 -75.955 1.00 80.88 675 ILE A O 1
ATOM 5365 N N . GLN A 1 676 ? 71.134 -15.091 -75.968 1.00 76.38 676 GLN A N 1
ATOM 5366 C CA . GLN A 1 676 ? 70.165 -15.587 -76.955 1.00 76.38 676 GLN A CA 1
ATOM 5367 C C . GLN A 1 676 ? 70.261 -14.909 -78.313 1.00 76.38 676 GLN A C 1
ATOM 5369 O O . GLN A 1 676 ? 70.511 -13.686 -78.357 1.00 76.38 676 GLN A O 1
#

Sequence (676 aa):
MKKSILLLLFIASHFITQAAEEIPIATEPYSQTSAIATHNGEQFFAGYIDRRGGTSYEFYGRFISNQGEVSASDYQLVPSHNAMSIMNDLAYGDNQFIFSWSRQRGPWDYQRDAYTRLINNDGTPFGNAFRVSTHNTLAANFLKSAFDGEKYLVIWQQGAPTQSSTIMGQFISPEGGTIGNNFAIRPESLGDNDSQIYPDILFDGENYLVVWDDNRSGSRRVYGWFLDTDGEPSGDDFPISESATTDQYLVQAAFNGTYYMAAWADRRDGSKNGVYGQIFNAQGEMMGENLGISVLAENEERSWPRIGSNGNQFLVAWERQTLNKGLVQTSGERLIISEAAGVESGKSTIWYEVHGRLINPNGTFAGDEFPIGVNAFHQQSPSIASDGEKFLTVWQDSRNNNQYNDIYGLFTEAAETPVLNPPQNLQAEFETDKVLLTWEPPADEKEFLYYNLYRNDVLLASDVSEEEFTDEDIEQLLSYTWYITAVYQDGESEPSNSVEITIPQMYVSIAFYIFEAHPALEPIPLEGVKVMLESAGEALTNEEGMAMFEDVPVAESLSYTAEKEGFFPKSGTIEDVHQDTQVELFMEPDDTFIHQPVQYNTLIWPLPARDILNLRSNYTIEEVSIFNLTGKVVVSQAGHQNKVMKLTIDHLHPGVYIMKVRLGNQTKQVHKIVIQ

Solvent-accessible surface area (backbone atoms only — not comparable to full-atom values): 36808 Å² total; per-residue (Å²): 142,79,88,83,82,81,80,78,80,76,79,70,76,84,72,82,65,75,76,75,68,72,34,80,68,40,81,61,72,54,39,29,40,77,44,39,39,33,44,74,90,74,38,34,41,38,37,29,37,37,29,71,80,56,96,27,45,20,32,32,30,35,44,30,39,91,86,62,54,60,50,95,61,75,28,64,63,40,73,76,41,100,39,63,50,52,54,62,32,61,31,56,47,96,79,23,32,44,43,33,34,20,36,32,77,48,102,84,48,83,31,12,37,36,32,36,32,44,24,38,72,85,46,47,58,42,82,70,73,47,73,64,52,92,59,95,42,68,15,32,41,53,40,30,47,31,44,72,87,78,38,33,43,41,34,28,26,39,37,51,92,88,56,48,10,40,34,34,37,34,38,30,43,83,91,62,60,71,50,83,66,76,44,74,65,68,66,87,86,53,53,88,76,35,28,39,37,49,48,31,54,44,52,78,83,74,36,33,42,42,35,27,23,30,38,73,72,77,26,26,29,37,34,38,35,40,20,38,89,88,68,47,71,57,72,74,72,44,75,65,52,88,60,68,85,30,45,39,42,49,43,27,60,33,61,32,85,70,44,36,38,39,31,24,18,32,30,77,80,55,97,21,28,31,36,31,30,37,38,26,41,90,84,72,51,70,55,75,73,78,40,74,76,46,71,63,92,85,53,62,25,68,38,58,41,32,39,26,34,30,50,69,40,34,43,39,35,29,29,39,48,45,78,47,64,67,68,89,75,91,80,82,93,72,85,64,64,50,75,76,65,74,45,61,91,82,48,74,48,78,35,27,23,28,32,32,37,38,32,38,82,86,71,25,56,59,59,72,78,42,80,72,37,78,63,64,49,40,21,39,63,62,23,41,24,33,83,54,62,37,33,43,40,30,26,28,32,13,64,72,73,68,74,38,27,23,31,35,29,36,73,42,74,64,64,80,79,78,84,56,43,29,29,32,75,50,44,73,45,81,51,100,71,34,36,44,34,39,44,41,74,32,92,58,62,81,62,58,71,31,29,38,34,29,46,73,92,37,83,72,48,65,80,40,79,59,64,58,50,75,48,61,93,67,59,67,75,39,72,49,39,36,36,35,26,28,30,34,80,70,43,72,23,53,68,24,56,71,41,74,50,68,37,62,84,52,63,29,50,40,42,35,40,33,22,45,60,58,103,85,61,79,77,44,51,36,53,64,32,40,34,38,38,62,100,59,47,75,36,55,15,38,83,78,4,43,22,70,42,67,72,31,66,57,38,72,61,43,48,37,38,38,40,41,95,66,35,50,69,46,69,53,69,48,68,67,46,49,79,83,41,69,46,80,44,70,39,42,69,53,69,89,75,76,85,74,96,64,96,58,65,56,52,73,40,59,78,69,19,54,49,48,40,37,37,38,34,85,44,29,30,46,31,42,39,32,21,43,87,89,69,47,76,76,43,75,47,79,40,85,68,33,39,61,50,79,44,83,42,61,89,58,74,66,45,67,33,42,36,38,40,35,31,70,83,77,49,74,48,78,44,83,47,41,36,93

Foldseek 3Di:
DDDDDDDPPPPPPPPPPVPFDWAFQFDDPFFWDDWAWADALFWIKIKTFDCPVPQFGWIWIWTAGPVGDIDPDIQGAGDTDPWDKDQWEWDYAPQWIKIKIWTDPDPPQQFTFIKIWIAHNVSYTDDDIDTQAPDRFSGWHNWEWEDLRFWIKIKTWGDDQQAAIWIKIWIAGNNGDTDDHIDTPDAPLDDSRKHWDQWYWYHLNFWIKIWTWICSLVAIFIKIFTAGPVRHTPDHIDTFADDSPWHWDNWDWEDLNFKIKIKTFTCPVPQATFIWMWIDGPVRHTQDHIGRFGDDPPFNDPWNWEWYYLNFKIKIKIKTKDWDQQDDDDDDDDDNPCPLQVDPHGDIDIEIFMKMWIAGNNGFTLDDIGGFGDAPHYWDDWYWYYSSFKIKIKTWDCNVSNPYTGIMIGIDGDRDQDAFFFWEDWDWDDDQQKIKIATHGGPDCVQWQAKFKDKPNHTPDTRHHDRMDIGRPDDAQDKIKMWMWIAGSRGIHDTYDIDMDHHHFHFAKEKEFEFADDPDDDTQADFQKWKQKPPQGIFTAHNRNITMTGGHTQDQKIKMWIDDPQWDIDIDMDGGDDHPHYHYYYIYGPPPPDDPDDPDQKDWDDFQAEFKIKMAGPFFWQKKFKADPVRDTPDIDGGPRDRIDMDTDNVPDFDKIKMWTQGPVRDIDIDIGTYD

Mean predicted aligned error: 16.02 Å